Protein 4BJH (pdb70)

Structure (mmCIF, N/CA/C/O backbone):
data_4BJH
#
_entry.id   4BJH
#
_cell.length_a   157.152
_cell.length_b   157.152
_cell.length_c   233.244
_cell.angle_alpha   90.00
_cell.angle_beta   90.00
_cell.angle_gamma   120.00
#
_symmetry.space_group_name_H-M   'H 3 2'
#
loop_
_entity.id
_entity.type
_entity.pdbx_description
1 polymer DIHYDROOROTASE
2 polymer 'ASPARTATE CARBAMOYLTRANSFERASE'
3 non-polymer 'ZINC ION'
4 non-polymer '(4S)-2,6-DIOXOHEXAHYDROPYRIMIDINE-4-CARBOXYLIC ACID'
5 non-polymer 'N-(PHOSPHONACETYL)-L-ASPARTIC ACID'
6 non-polymer 'PHOSPHATE ION'
7 non-polymer 'BARIUM ION'
8 non-polymer 1,2-ETHANEDIOL
9 water water
#
loop_
_atom_site.group_PDB
_atom_site.id
_atom_site.type_symbol
_atom_site.label_atom_id
_atom_site.label_alt_id
_atom_site.label_comp_id
_atom_site.label_asym_id
_atom_site.label_entity_id
_atom_site.label_seq_id
_atom_site.pdbx_PDB_ins_code
_atom_site.Cartn_x
_atom_site.Cartn_y
_atom_site.Cartn_z
_atom_site.occupancy
_atom_site.B_iso_or_equiv
_atom_site.auth_seq_id
_atom_site.auth_comp_id
_atom_site.auth_asym_id
_atom_site.auth_atom_id
_atom_site.pdbx_PDB_model_num
ATOM 1 N N . MET A 1 35 ? -25.254 -26.658 -34.714 1.00 91.89 1 MET A N 1
ATOM 2 C CA . MET A 1 35 ? -23.853 -26.732 -35.243 1.00 90.79 1 MET A CA 1
ATOM 3 C C . MET A 1 35 ? -23.772 -26.288 -36.726 1.00 90.24 1 MET A C 1
ATOM 4 O O . MET A 1 35 ? -23.783 -27.115 -37.652 1.00 89.78 1 MET A O 1
ATOM 9 N N . LEU A 1 36 ? -23.742 -24.970 -36.932 1.00 89.90 2 LEU A N 1
ATOM 10 C CA . LEU A 1 36 ? -23.199 -24.401 -38.162 1.00 88.49 2 LEU A CA 1
ATOM 11 C C . LEU A 1 36 ? -21.828 -23.832 -37.754 1.00 86.77 2 LEU A C 1
ATOM 12 O O . LEU A 1 36 ? -20.826 -24.077 -38.433 1.00 85.85 2 LEU A O 1
ATOM 17 N N . LYS A 1 37 ? -21.789 -23.140 -36.608 1.00 85.32 3 LYS A N 1
ATOM 18 C CA . LYS A 1 37 ? -20.634 -22.311 -36.214 1.00 83.72 3 LYS A CA 1
ATOM 19 C C . LYS A 1 37 ? -20.164 -22.475 -34.752 1.00 81.59 3 LYS A C 1
ATOM 20 O O . LYS A 1 37 ? -20.963 -22.422 -33.810 1.00 82.05 3 LYS A O 1
ATOM 26 N N . LEU A 1 38 ? -18.856 -22.673 -34.583 1.00 78.40 4 LEU A N 1
ATOM 27 C CA . LEU A 1 38 ? -18.221 -22.775 -33.263 1.00 75.78 4 LEU A CA 1
ATOM 28 C C . LEU A 1 38 ? -16.951 -21.921 -33.198 1.00 74.79 4 LEU A C 1
ATOM 29 O O . LEU A 1 38 ? -16.212 -21.827 -34.177 1.00 74.48 4 LEU A O 1
ATOM 34 N N . ILE A 1 39 ? -16.695 -21.308 -32.046 1.00 73.82 5 ILE A N 1
ATOM 35 C CA . ILE A 1 39 ? -15.441 -20.579 -31.840 1.00 72.84 5 ILE A CA 1
ATOM 36 C C . ILE A 1 39 ? -14.710 -21.038 -30.585 1.00 71.04 5 ILE A C 1
ATOM 37 O O . ILE A 1 39 ? -15.274 -21.033 -29.491 1.00 70.62 5 ILE A O 1
ATOM 42 N N . VAL A 1 40 ? -13.445 -21.405 -30.763 1.00 69.39 6 VAL A N 1
ATOM 43 C CA . VAL A 1 40 ? -12.560 -21.728 -29.645 1.00 68.78 6 VAL A CA 1
ATOM 44 C C . VAL A 1 40 ? -11.722 -20.497 -29.303 1.00 70.16 6 VAL A C 1
ATOM 45 O O . VAL A 1 40 ? -10.738 -20.203 -29.996 1.00 70.10 6 VAL A O 1
ATOM 49 N N . LYS A 1 41 ? -12.106 -19.809 -28.224 1.00 71.41 7 LYS A N 1
ATOM 50 C CA . LYS A 1 41 ? -11.585 -18.470 -27.902 1.00 73.20 7 LYS A CA 1
ATOM 51 C C . LYS A 1 41 ? -10.455 -18.450 -26.884 1.00 72.79 7 LYS A C 1
ATOM 52 O O . LYS A 1 41 ? -10.495 -19.176 -25.902 1.00 72.07 7 LYS A O 1
ATOM 58 N N . ASN A 1 42 ? -9.464 -17.590 -27.105 1.00 73.54 8 ASN A N 1
ATOM 59 C CA . ASN A 1 42 ? -8.545 -17.168 -26.025 1.00 74.24 8 ASN A CA 1
ATOM 60 C C . ASN A 1 42 ? -7.522 -18.210 -25.569 1.00 72.44 8 ASN A C 1
ATOM 61 O O . ASN A 1 42 ? -6.818 -18.004 -24.562 1.00 72.05 8 ASN A O 1
ATOM 66 N N . GLY A 1 43 ? -7.465 -19.333 -26.288 1.00 70.61 9 GLY A N 1
ATOM 67 C CA . GLY A 1 43 ? -6.493 -20.375 -26.002 1.00 68.84 9 GLY A CA 1
ATOM 68 C C . GLY A 1 43 ? -5.156 -20.138 -26.677 1.00 68.72 9 GLY A C 1
ATOM 69 O O . GLY A 1 43 ? -5.038 -19.322 -27.610 1.00 69.10 9 GLY A O 1
ATOM 70 N N . TYR A 1 44 ? -4.141 -20.852 -26.203 1.00 67.77 10 TYR A N 1
ATOM 71 C CA . TYR A 1 44 ? -2.833 -20.813 -26.836 1.00 68.11 10 TYR A CA 1
ATOM 72 C C . TYR A 1 44 ? -2.778 -21.933 -27.887 1.00 66.71 10 TYR A C 1
ATOM 73 O O . TYR A 1 44 ? -2.620 -23.116 -27.554 1.00 65.31 10 TYR A O 1
ATOM 82 N N . VAL A 1 45 ? -2.953 -21.531 -29.150 1.00 66.89 11 VAL A N 1
ATOM 83 C CA . VAL A 1 45 ? -2.991 -22.429 -30.286 1.00 65.72 11 VAL A CA 1
ATOM 84 C C . VAL A 1 45 ? -1.584 -22.846 -30.677 1.00 65.09 11 VAL A C 1
ATOM 85 O O . VAL A 1 45 ? -0.678 -22.018 -30.703 1.00 65.71 11 VAL A O 1
ATOM 89 N N . ILE A 1 46 ? -1.413 -24.140 -30.951 1.00 63.34 12 ILE A N 1
ATOM 90 C CA . ILE A 1 46 ? -0.165 -24.671 -31.501 1.00 62.40 12 ILE A CA 1
ATOM 91 C C . ILE A 1 46 ? -0.495 -25.642 -32.628 1.00 61.25 12 ILE A C 1
ATOM 92 O O . ILE A 1 46 ? -1.106 -26.673 -32.394 1.00 60.57 12 ILE A O 1
ATOM 97 N N . ASP A 1 47 ? -0.110 -25.294 -33.852 1.00 61.37 13 ASP A N 1
ATOM 98 C CA . ASP A 1 47 ? -0.293 -26.178 -34.988 1.00 60.35 13 ASP A CA 1
ATOM 99 C C . ASP A 1 47 ? 1.032 -26.402 -35.741 1.00 60.00 13 ASP A C 1
ATOM 100 O O . ASP A 1 47 ? 1.343 -25.709 -36.724 1.00 61.05 13 ASP A O 1
ATOM 105 N N . PRO A 1 48 ? 1.816 -27.389 -35.288 1.00 58.54 14 PRO A N 1
ATOM 106 C CA . PRO A 1 48 ? 3.160 -27.567 -35.811 1.00 58.19 14 PRO A CA 1
ATOM 107 C C . PRO A 1 48 ? 3.190 -27.833 -37.300 1.00 58.49 14 PRO A C 1
ATOM 108 O O . PRO A 1 48 ? 4.151 -27.465 -37.957 1.00 59.37 14 PRO A O 1
ATOM 112 N N . SER A 1 49 ? 2.146 -28.453 -37.837 1.00 58.12 15 SER A N 1
ATOM 113 C CA . SER A 1 49 ? 2.082 -28.714 -39.276 1.00 58.57 15 SER A CA 1
ATOM 114 C C . SER A 1 49 ? 2.215 -27.444 -40.119 1.00 60.66 15 SER A C 1
ATOM 115 O O . SER A 1 49 ? 2.650 -27.508 -41.264 1.00 60.38 15 SER A O 1
ATOM 118 N N . GLN A 1 50 ? 1.826 -26.309 -39.536 1.00 62.95 16 GLN A N 1
ATOM 119 C CA . GLN A 1 50 ? 1.803 -25.008 -40.233 1.00 65.84 16 GLN A CA 1
ATOM 120 C C . GLN A 1 50 ? 2.807 -24.012 -39.650 1.00 67.48 16 GLN A C 1
ATOM 121 O O . GLN A 1 50 ? 2.818 -22.828 -40.034 1.00 69.38 16 GLN A O 1
ATOM 127 N N . ASN A 1 51 ? 3.648 -24.495 -38.730 1.00 67.71 17 ASN A N 1
ATOM 128 C CA . ASN A 1 51 ? 4.555 -23.646 -37.953 1.00 69.25 17 ASN A CA 1
ATOM 129 C C . ASN A 1 51 ? 3.757 -22.489 -37.315 1.00 70.40 17 ASN A C 1
ATOM 130 O O . ASN A 1 51 ? 4.218 -21.352 -37.223 1.00 72.18 17 ASN A O 1
ATOM 135 N N . LEU A 1 52 ? 2.540 -22.815 -36.878 1.00 69.97 18 LEU A N 1
ATOM 136 C CA . LEU A 1 52 ? 1.585 -21.841 -36.353 1.00 70.88 18 LEU A CA 1
ATOM 137 C C . LEU A 1 52 ? 1.437 -21.939 -34.842 1.00 70.70 18 LEU A C 1
ATOM 138 O O . LEU A 1 52 ? 1.004 -22.973 -34.310 1.00 69.49 18 LEU A O 1
ATOM 143 N N . GLU A 1 53 ? 1.798 -20.863 -34.155 1.00 71.70 19 GLU A N 1
ATOM 144 C CA . GLU A 1 53 ? 1.521 -20.749 -32.735 1.00 72.07 19 GLU A CA 1
ATOM 145 C C . GLU A 1 53 ? 1.348 -19.331 -32.275 1.00 74.23 19 GLU A C 1
ATOM 146 O O . GLU A 1 53 ? 1.913 -18.397 -32.865 1.00 75.07 19 GLU A O 1
ATOM 152 N N . GLY A 1 54 ? 0.554 -19.198 -31.213 1.00 74.67 20 GLY A N 1
ATOM 153 C CA . GLY A 1 54 ? 0.247 -17.924 -30.573 1.00 76.74 20 GLY A CA 1
ATOM 154 C C . GLY A 1 54 ? -1.150 -17.987 -29.985 1.00 77.27 20 GLY A C 1
ATOM 155 O O . GLY A 1 54 ? -1.816 -19.024 -30.058 1.00 74.93 20 GLY A O 1
ATOM 156 N N . GLU A 1 55 ? -1.592 -16.876 -29.393 1.00 79.46 21 GLU A N 1
ATOM 157 C CA . GLU A 1 55 ? -2.970 -16.740 -28.916 1.00 80.78 21 GLU A CA 1
ATOM 158 C C . GLU A 1 55 ? -3.881 -16.374 -30.075 1.00 81.39 21 GLU A C 1
ATOM 159 O O . GLU A 1 55 ? -3.926 -15.222 -30.506 1.00 83.39 21 GLU A O 1
ATOM 165 N N . PHE A 1 56 ? -4.589 -17.371 -30.591 1.00 80.32 22 PHE A N 1
ATOM 166 C CA . PHE A 1 56 ? -5.534 -17.166 -31.678 1.00 80.59 22 PHE A CA 1
ATOM 167 C C . PHE A 1 56 ? -6.851 -17.843 -31.322 1.00 79.73 22 PHE A C 1
ATOM 168 O O . PHE A 1 56 ? -6.879 -18.785 -30.515 1.00 78.57 22 PHE A O 1
ATOM 176 N N . ASP A 1 57 ? -7.934 -17.349 -31.918 1.00 80.24 23 ASP A N 1
ATOM 177 C CA . ASP A 1 57 ? -9.226 -18.024 -31.883 1.00 79.39 23 ASP A CA 1
ATOM 178 C C . ASP A 1 57 ? -9.371 -18.921 -33.106 1.00 77.67 23 ASP A C 1
ATOM 179 O O . ASP A 1 57 ? -8.706 -18.709 -34.118 1.00 78.08 23 ASP A O 1
ATOM 184 N N . ILE A 1 58 ? -10.231 -19.928 -33.013 1.00 75.64 24 ILE A N 1
ATOM 185 C CA . ILE A 1 58 ? -10.506 -20.786 -34.159 1.00 74.12 24 ILE A CA 1
ATOM 186 C C . ILE A 1 58 ? -11.996 -20.792 -34.444 1.00 74.30 24 ILE A C 1
ATOM 187 O O . ILE A 1 58 ? -12.802 -21.059 -33.547 1.00 74.21 24 ILE A O 1
ATOM 192 N N . LEU A 1 59 ? -12.359 -20.475 -35.684 1.00 74.81 25 LEU A N 1
ATOM 193 C CA . LEU A 1 59 ? -13.749 -20.586 -36.121 1.00 74.91 25 LEU A CA 1
ATOM 194 C C . LEU A 1 59 ? -13.939 -21.914 -36.832 1.00 73.32 25 LEU A C 1
ATOM 195 O O . LEU A 1 59 ? -13.145 -22.279 -37.703 1.00 72.39 25 LEU A O 1
ATOM 200 N N . VAL A 1 60 ? -14.995 -22.624 -36.454 1.00 72.73 26 VAL A N 1
ATOM 201 C CA . VAL A 1 60 ? -15.333 -23.883 -37.092 1.00 72.12 26 VAL A CA 1
ATOM 202 C C . VAL A 1 60 ? -16.667 -23.749 -37.809 1.00 73.26 26 VAL A C 1
ATOM 203 O O . VAL A 1 60 ? -17.635 -23.281 -37.223 1.00 73.95 26 VAL A O 1
ATOM 207 N N . GLU A 1 61 ? -16.712 -24.158 -39.072 1.00 73.69 27 GLU A N 1
ATOM 208 C CA . GLU A 1 61 ? -17.960 -24.144 -39.827 1.00 75.37 27 GLU A CA 1
ATOM 209 C C . GLU A 1 61 ? -18.223 -25.481 -40.509 1.00 74.22 27 GLU A C 1
ATOM 210 O O . GLU A 1 61 ? -17.430 -25.921 -41.341 1.00 73.69 27 GLU A O 1
ATOM 216 N N . ASN A 1 62 ? -19.350 -26.098 -40.151 1.00 74.47 28 ASN A N 1
ATOM 217 C CA . ASN A 1 62 ? -19.776 -27.416 -40.665 1.00 73.91 28 ASN A CA 1
ATOM 218 C C . ASN A 1 62 ? -18.748 -28.539 -40.442 1.00 72.01 28 ASN A C 1
ATOM 219 O O . ASN A 1 62 ? -18.418 -29.292 -41.358 1.00 70.89 28 ASN A O 1
ATOM 224 N N . GLY A 1 63 ? -18.244 -28.623 -39.215 1.00 71.48 29 GLY A N 1
ATOM 225 C CA . GLY A 1 63 ? -17.268 -29.635 -38.834 1.00 69.97 29 GLY A CA 1
ATOM 226 C C . GLY A 1 63 ? -15.854 -29.375 -39.320 1.00 69.84 29 GLY A C 1
ATOM 227 O O . GLY A 1 63 ? -14.970 -30.204 -39.108 1.00 68.55 29 GLY A O 1
ATOM 228 N N . LYS A 1 64 ? -15.638 -28.227 -39.964 1.00 70.93 30 LYS A N 1
ATOM 229 C CA . LYS A 1 64 ? -14.351 -27.910 -40.591 1.00 71.10 30 LYS A CA 1
ATOM 230 C C . LYS A 1 64 ? -13.715 -26.613 -40.070 1.00 71.70 30 LYS A C 1
ATOM 231 O O . LYS A 1 64 ? -14.416 -25.714 -39.598 1.00 72.92 30 LYS A O 1
ATOM 237 N N . ILE A 1 65 ? -12.385 -26.535 -40.140 1.00 70.91 31 ILE A N 1
ATOM 238 C CA . ILE A 1 65 ? -11.644 -25.327 -39.762 1.00 71.07 31 ILE A CA 1
ATOM 239 C C . ILE A 1 65 ? -11.867 -24.234 -40.822 1.00 72.63 31 ILE A C 1
ATOM 240 O O . ILE A 1 65 ? -11.516 -24.422 -41.996 1.00 72.31 31 ILE A O 1
ATOM 245 N N . LYS A 1 66 ? -12.453 -23.108 -40.395 1.00 73.77 32 LYS A N 1
ATOM 246 C CA . LYS A 1 66 ? -12.806 -21.993 -41.303 1.00 75.32 32 LYS A CA 1
ATOM 247 C C . LYS A 1 66 ? -11.824 -20.808 -41.276 1.00 75.90 32 LYS A C 1
ATOM 248 O O . LYS A 1 66 ? -11.404 -20.328 -42.334 1.00 76.18 32 LYS A O 1
ATOM 254 N N . LYS A 1 67 ? -11.463 -20.347 -40.075 1.00 75.63 33 LYS A N 1
ATOM 255 C CA . LYS A 1 67 ? -10.466 -19.281 -39.911 1.00 76.36 33 LYS A CA 1
ATOM 256 C C . LYS A 1 67 ? -9.735 -19.359 -38.565 1.00 75.47 33 LYS A C 1
ATOM 257 O O . LYS A 1 67 ? -10.304 -19.801 -37.563 1.00 74.33 33 LYS A O 1
ATOM 263 N N . ILE A 1 68 ? -8.473 -18.931 -38.559 1.00 75.64 34 ILE A N 1
ATOM 264 C CA . ILE A 1 68 ? -7.694 -18.826 -37.327 1.00 75.81 34 ILE A CA 1
ATOM 265 C C . ILE A 1 68 ? -7.100 -17.421 -37.205 1.00 78.37 34 ILE A C 1
ATOM 266 O O . ILE A 1 68 ? -6.227 -17.034 -37.987 1.00 79.03 34 ILE A O 1
ATOM 271 N N . ASP A 1 69 ? -7.570 -16.673 -36.208 1.00 80.26 35 ASP A N 1
ATOM 272 C CA . ASP A 1 69 ? -7.291 -15.234 -36.111 1.00 83.33 35 ASP A CA 1
ATOM 273 C C . ASP A 1 69 ? -7.529 -14.681 -34.703 1.00 84.67 35 ASP A C 1
ATOM 274 O O . ASP A 1 69 ? -8.241 -15.289 -33.899 1.00 83.81 35 ASP A O 1
ATOM 279 N N . LYS A 1 70 ? -6.923 -13.524 -34.425 1.00 87.20 36 LYS A N 1
ATOM 280 C CA . LYS A 1 70 ? -7.133 -12.780 -33.179 1.00 89.17 36 LYS A CA 1
ATOM 281 C C . LYS A 1 70 ? -8.589 -12.349 -33.057 1.00 90.66 36 LYS A C 1
ATOM 282 O O . LYS A 1 70 ? -9.197 -11.926 -34.041 1.00 91.39 36 LYS A O 1
ATOM 288 N N . ASN A 1 71 ? -9.140 -12.481 -31.851 1.00 91.74 37 ASN A N 1
ATOM 289 C CA . ASN A 1 71 ? -10.527 -12.073 -31.532 1.00 93.88 37 ASN A CA 1
ATOM 290 C C . ASN A 1 71 ? -11.559 -12.102 -32.674 1.00 94.49 37 ASN A C 1
ATOM 291 O O . ASN A 1 71 ? -12.002 -11.058 -33.176 1.00 96.23 37 ASN A O 1
ATOM 296 N N . ILE A 1 72 ? -11.925 -13.322 -33.062 1.00 93.52 38 ILE A N 1
ATOM 297 C CA . ILE A 1 72 ? -13.007 -13.579 -34.008 1.00 94.20 38 ILE A CA 1
ATOM 298 C C . ILE A 1 72 ? -14.341 -13.523 -33.263 1.00 95.39 38 ILE A C 1
ATOM 299 O O . ILE A 1 72 ? -14.452 -13.997 -32.125 1.00 94.77 38 ILE A O 1
ATOM 304 N N . LEU A 1 73 ? -15.345 -12.920 -33.902 1.00 97.54 39 LEU A N 1
ATOM 305 C CA . LEU A 1 73 ? -16.691 -12.838 -33.331 1.00 98.92 39 LEU A CA 1
ATOM 306 C C . LEU A 1 73 ? -17.708 -13.016 -34.448 1.00 99.59 39 LEU A C 1
ATOM 307 O O . LEU A 1 73 ? -17.616 -12.358 -35.487 1.00 100.36 39 LEU A O 1
ATOM 312 N N . VAL A 1 74 ? -18.645 -13.942 -34.254 1.00 99.50 40 VAL A N 1
ATOM 313 C CA . VAL A 1 74 ? -19.682 -14.201 -35.257 1.00 100.59 40 VAL A CA 1
ATOM 314 C C . VAL A 1 74 ? -21.062 -14.333 -34.606 1.00 101.57 40 VAL A C 1
ATOM 315 O O . VAL A 1 74 ? -21.167 -14.871 -33.490 1.00 100.82 40 VAL A O 1
ATOM 319 N N . PRO A 1 75 ? -22.118 -13.850 -35.312 1.00 103.21 41 PRO A N 1
ATOM 320 C CA . PRO A 1 75 ? -23.511 -13.896 -34.843 1.00 104.04 41 PRO A CA 1
ATOM 321 C C . PRO A 1 75 ? -24.061 -15.326 -34.672 1.00 102.39 41 PRO A C 1
ATOM 322 O O . PRO A 1 75 ? -23.981 -16.157 -35.598 1.00 101.46 41 PRO A O 1
ATOM 326 N N . GLU A 1 76 ? -24.600 -15.582 -33.475 1.00 102.04 42 GLU A N 1
ATOM 327 C CA . GLU A 1 76 ? -25.164 -16.883 -33.046 1.00 100.35 42 GLU A CA 1
ATOM 328 C C . GLU A 1 76 ? -24.185 -18.057 -33.126 1.00 97.44 42 GLU A C 1
ATOM 329 O O . GLU A 1 76 ? -24.484 -19.084 -33.732 1.00 96.31 42 GLU A O 1
ATOM 335 N N . ALA A 1 77 ? -23.026 -17.902 -32.493 1.00 96.06 43 ALA A N 1
ATOM 336 C CA . ALA A 1 77 ? -22.016 -18.956 -32.476 1.00 93.05 43 ALA A CA 1
ATOM 337 C C . ALA A 1 77 ? -21.957 -19.666 -31.135 1.00 91.40 43 ALA A C 1
ATOM 338 O O . ALA A 1 77 ? -22.162 -19.063 -30.077 1.00 91.93 43 ALA A O 1
ATOM 340 N N . GLU A 1 78 ? -21.679 -20.964 -31.192 1.00 88.79 44 GLU A N 1
ATOM 341 C CA . GLU A 1 78 ? -21.298 -21.696 -30.002 1.00 86.73 44 GLU A CA 1
ATOM 342 C C . GLU A 1 78 ? -19.904 -21.228 -29.581 1.00 85.29 44 GLU A C 1
ATOM 343 O O . GLU A 1 78 ? -19.042 -20.956 -30.423 1.00 84.60 44 GLU A O 1
ATOM 349 N N . ILE A 1 79 ? -19.712 -21.081 -28.276 1.00 84.10 45 ILE A N 1
ATOM 350 C CA . ILE A 1 79 ? -18.424 -20.676 -27.731 1.00 82.70 45 ILE A CA 1
ATOM 351 C C . ILE A 1 79 ? -17.980 -21.647 -26.631 1.00 80.74 45 ILE A C 1
ATOM 352 O O . ILE A 1 79 ? -18.728 -21.922 -25.687 1.00 80.43 45 ILE A O 1
ATOM 357 N N . ILE A 1 80 ? -16.725 -22.073 -26.736 1.00 78.53 46 ILE A N 1
ATOM 358 C CA . ILE A 1 80 ? -16.015 -22.711 -25.657 1.00 76.92 46 ILE A CA 1
ATOM 359 C C . ILE A 1 80 ? -14.820 -21.831 -25.388 1.00 77.04 46 ILE A C 1
ATOM 360 O O . ILE A 1 80 ? -14.131 -21.420 -26.289 1.00 76.44 46 ILE A O 1
ATOM 365 N N . ASP A 1 81 ? -14.600 -21.528 -24.128 1.00 77.33 47 ASP A N 1
ATOM 366 C CA . ASP A 1 81 ? -13.544 -20.637 -23.707 1.00 78.21 47 ASP A CA 1
ATOM 367 C C . ASP A 1 81 ? -12.308 -21.393 -23.341 1.00 76.26 47 ASP A C 1
ATOM 368 O O . ASP A 1 81 ? -12.312 -22.145 -22.402 1.00 76.49 47 ASP A O 1
ATOM 373 N N . ALA A 1 82 ? -11.237 -21.169 -24.072 1.00 74.88 48 ALA A N 1
ATOM 374 C CA . ALA A 1 82 ? -10.015 -21.913 -23.872 1.00 72.94 48 ALA A CA 1
ATOM 375 C C . ALA A 1 82 ? -8.980 -21.108 -23.169 1.00 73.16 48 ALA A C 1
ATOM 376 O O . ALA A 1 82 ? -7.814 -21.394 -23.284 1.00 71.98 48 ALA A O 1
ATOM 378 N N . LYS A 1 83 ? -9.413 -20.086 -22.452 1.00 73.62 49 LYS A N 1
ATOM 379 C CA . LYS A 1 83 ? -8.492 -19.156 -21.809 1.00 73.81 49 LYS A CA 1
ATOM 380 C C . LYS A 1 83 ? -7.589 -19.917 -20.857 1.00 72.03 49 LYS A C 1
ATOM 381 O O . LYS A 1 83 ? -8.079 -20.698 -20.047 1.00 71.18 49 LYS A O 1
ATOM 387 N N . GLY A 1 84 ? -6.279 -19.684 -20.956 1.00 71.41 50 GLY A N 1
ATOM 388 C CA . GLY A 1 84 ? -5.292 -20.357 -20.098 1.00 70.20 50 GLY A CA 1
ATOM 389 C C . GLY A 1 84 ? -4.948 -21.795 -20.502 1.00 68.22 50 GLY A C 1
ATOM 390 O O . GLY A 1 84 ? -4.190 -22.486 -19.799 1.00 67.40 50 GLY A O 1
ATOM 391 N N . LEU A 1 85 ? -5.487 -22.243 -21.638 1.00 66.68 51 LEU A N 1
ATOM 392 C CA . LEU A 1 85 ? -5.344 -23.633 -22.068 1.00 64.17 51 LEU A CA 1
ATOM 393 C C . LEU A 1 85 ? -4.610 -23.776 -23.401 1.00 63.42 51 LEU A C 1
ATOM 394 O O . LEU A 1 85 ? -4.463 -22.823 -24.149 1.00 63.78 51 LEU A O 1
ATOM 399 N N . ILE A 1 86 ? -4.147 -24.986 -23.693 1.00 62.06 52 ILE A N 1
ATOM 400 C CA . ILE A 1 86 ? -3.453 -25.233 -24.941 1.00 61.49 52 ILE A CA 1
ATOM 401 C C . ILE A 1 86 ? -4.443 -25.833 -25.939 1.00 61.02 52 ILE A C 1
ATOM 402 O O . ILE A 1 86 ? -5.192 -26.767 -25.613 1.00 60.52 52 ILE A O 1
ATOM 407 N N . VAL A 1 87 ? -4.449 -25.255 -27.138 1.00 61.12 53 VAL A N 1
ATOM 408 C CA . VAL A 1 87 ? -5.330 -25.650 -28.230 1.00 60.35 53 VAL A CA 1
ATOM 409 C C . VAL A 1 87 ? -4.426 -26.141 -29.370 1.00 59.45 53 VAL A C 1
ATOM 410 O O . VAL A 1 87 ? -3.502 -25.416 -29.794 1.00 60.35 53 VAL A O 1
ATOM 414 N N . CYS A 1 88 ? -4.690 -27.374 -29.836 1.00 57.21 54 CYS A N 1
ATOM 415 C CA . CYS A 1 88 ? -3.896 -28.061 -30.870 1.00 55.41 54 CYS A CA 1
ATOM 416 C C . CYS A 1 88 ? -4.767 -29.067 -31.613 1.00 53.78 54 CYS A C 1
ATOM 417 O O . CYS A 1 88 ? -5.895 -29.353 -31.175 1.00 53.77 54 CYS A O 1
ATOM 420 N N . PRO A 1 89 ? -4.260 -29.626 -32.734 1.00 52.57 55 PRO A N 1
ATOM 421 C CA . PRO A 1 89 ? -5.041 -30.665 -33.434 1.00 50.89 55 PRO A CA 1
ATOM 422 C C . PRO A 1 89 ? -5.362 -31.850 -32.527 1.00 48.94 55 PRO A C 1
ATOM 423 O O . PRO A 1 89 ? -4.638 -32.110 -31.556 1.00 47.92 55 PRO A O 1
ATOM 427 N N . GLY A 1 90 ? -6.461 -32.537 -32.814 1.00 47.72 56 GLY A N 1
ATOM 428 C CA . GLY A 1 90 ? -6.788 -33.743 -32.075 1.00 46.30 56 GLY A CA 1
ATOM 429 C C . GLY A 1 90 ? -5.621 -34.711 -32.188 1.00 45.09 56 GLY A C 1
ATOM 430 O O . GLY A 1 90 ? -4.988 -34.813 -33.253 1.00 44.39 56 GLY A O 1
ATOM 431 N N . PHE A 1 91 ? -5.313 -35.388 -31.081 1.00 44.28 57 PHE A N 1
ATOM 432 C CA . PHE A 1 91 ? -4.282 -36.417 -31.074 1.00 43.44 57 PHE A CA 1
ATOM 433 C C . PHE A 1 91 ? -4.736 -37.682 -31.835 1.00 42.67 57 PHE A C 1
ATOM 434 O O . PHE A 1 91 ? -5.912 -38.067 -31.813 1.00 42.29 57 PHE A O 1
ATOM 442 N N . ILE A 1 92 ? -3.767 -38.341 -32.451 1.00 41.64 58 ILE A N 1
ATOM 443 C CA . ILE A 1 92 ? -3.990 -39.539 -33.216 1.00 40.16 58 ILE A CA 1
ATOM 444 C C . ILE A 1 92 ? -3.118 -40.624 -32.572 1.00 39.80 58 ILE A C 1
ATOM 445 O O . ILE A 1 92 ? -1.896 -40.446 -32.437 1.00 40.18 58 ILE A O 1
ATOM 450 N N . ASP A 1 93 ? -3.726 -41.741 -32.158 1.00 38.46 59 ASP A N 1
ATOM 451 C CA . ASP A 1 93 ? -2.940 -42.860 -31.587 1.00 37.16 59 ASP A CA 1
ATOM 452 C C . ASP A 1 93 ? -3.020 -43.996 -32.564 1.00 35.86 59 ASP A C 1
ATOM 453 O O . ASP A 1 93 ? -4.101 -44.559 -32.785 1.00 35.05 59 ASP A O 1
ATOM 458 N N . ILE A 1 94 ? -1.890 -44.313 -33.178 1.00 34.79 60 ILE A N 1
ATOM 459 C CA . ILE A 1 94 ? -1.852 -45.360 -34.210 1.00 34.28 60 ILE A CA 1
ATOM 460 C C . ILE A 1 94 ? -1.612 -46.752 -33.656 1.00 33.82 60 ILE A C 1
ATOM 461 O O . ILE A 1 94 ? -1.266 -47.649 -34.408 1.00 33.14 60 ILE A O 1
ATOM 466 N N . HIS A 1 95 ? -1.814 -46.947 -32.345 1.00 34.03 61 HIS A N 1
ATOM 467 C CA . HIS A 1 95 ? -1.653 -48.287 -31.760 1.00 32.76 61 HIS A CA 1
ATOM 468 C C . HIS A 1 95 ? -2.592 -48.532 -30.577 1.00 33.05 61 HIS A C 1
ATOM 469 O O . HIS A 1 95 ? -2.220 -48.299 -29.435 1.00 33.44 61 HIS A O 1
ATOM 476 N N . VAL A 1 96 ? -3.800 -49.019 -30.837 1.00 33.17 62 VAL A N 1
ATOM 477 C CA . VAL A 1 96 ? -4.786 -49.199 -29.757 1.00 33.01 62 VAL A CA 1
ATOM 478 C C . VAL A 1 96 ? -5.431 -50.577 -29.885 1.00 33.01 62 VAL A C 1
ATOM 479 O O . VAL A 1 96 ? -5.753 -51.010 -31.002 1.00 32.88 62 VAL A O 1
ATOM 483 N N . HIS A 1 97 ? -5.609 -51.258 -28.753 1.00 32.68 63 HIS A N 1
ATOM 484 C CA . HIS A 1 97 ? -6.383 -52.488 -28.707 1.00 32.14 63 HIS A CA 1
ATOM 485 C C . HIS A 1 97 ? -7.788 -52.223 -28.191 1.00 32.73 63 HIS A C 1
ATOM 486 O O . HIS A 1 97 ? -7.962 -51.880 -27.029 1.00 33.69 63 HIS A O 1
ATOM 493 N N . LEU A 1 98 ? -8.790 -52.362 -29.057 1.00 32.17 64 LEU A N 1
ATOM 494 C CA . LEU A 1 98 ? -10.162 -52.136 -28.634 1.00 32.51 64 LEU A CA 1
ATOM 495 C C . LEU A 1 98 ? -10.851 -53.417 -28.157 1.00 32.96 64 LEU A C 1
ATOM 496 O O . LEU A 1 98 ? -11.960 -53.345 -27.607 1.00 33.78 64 LEU A O 1
ATOM 501 N N . ARG A 1 99 ? -10.232 -54.574 -28.411 1.00 31.29 65 ARG A N 1
ATOM 502 C CA . ARG A 1 99 ? -10.748 -55.860 -27.911 1.00 31.62 65 ARG A CA 1
ATOM 503 C C . ARG A 1 99 ? -12.116 -56.210 -28.466 1.00 32.03 65 ARG A C 1
ATOM 504 O O . ARG A 1 99 ? -12.841 -57.030 -27.901 1.00 32.30 65 ARG A O 1
ATOM 512 N N . ASP A 1 100 ? -12.452 -55.612 -29.602 1.00 32.22 66 ASP A N 1
ATOM 513 C CA . ASP A 1 100 ? -13.801 -55.669 -30.097 1.00 31.88 66 ASP A CA 1
ATOM 514 C C . ASP A 1 100 ? -13.693 -55.915 -31.595 1.00 30.86 66 ASP A C 1
ATOM 515 O O . ASP A 1 100 ? -13.246 -55.033 -32.322 1.00 31.49 66 ASP A O 1
ATOM 520 N N . PRO A 1 101 ? -14.146 -57.079 -32.079 1.00 30.54 67 PRO A N 1
ATOM 521 C CA . PRO A 1 101 ? -14.915 -58.140 -31.392 1.00 31.55 67 PRO A CA 1
ATOM 522 C C . PRO A 1 101 ? -14.106 -59.093 -30.493 1.00 32.15 67 PRO A C 1
ATOM 523 O O . PRO A 1 101 ? -12.895 -59.266 -30.659 1.00 31.85 67 PRO A O 1
ATOM 527 N N . GLY A 1 102 ? -14.791 -59.690 -29.531 1.00 34.17 68 GLY A N 1
ATOM 528 C CA . GLY A 1 102 ? -14.384 -61.008 -29.026 1.00 33.38 68 GLY A CA 1
ATOM 529 C C . GLY A 1 102 ? -13.821 -61.039 -27.635 1.00 33.79 68 GLY A C 1
ATOM 530 O O . GLY A 1 102 ? -13.747 -62.128 -27.011 1.00 32.66 68 GLY A O 1
ATOM 531 N N . GLN A 1 103 ? -13.411 -59.860 -27.148 1.00 33.97 69 GLN A N 1
ATOM 532 C CA . GLN A 1 103 ? -12.813 -59.762 -25.812 1.00 35.07 69 GLN A CA 1
ATOM 533 C C . GLN A 1 103 ? -13.367 -58.523 -25.125 1.00 34.63 69 GLN A C 1
ATOM 534 O O . GLN A 1 103 ? -12.653 -57.828 -24.396 1.00 34.87 69 GLN A O 1
ATOM 540 N N . THR A 1 104 ? -14.653 -58.269 -25.339 1.00 34.71 70 THR A N 1
ATOM 541 C CA . THR A 1 104 ? -15.295 -56.990 -24.926 1.00 34.30 70 THR A CA 1
ATOM 542 C C . THR A 1 104 ? -15.443 -56.820 -23.407 1.00 35.38 70 THR A C 1
ATOM 543 O O . THR A 1 104 ? -15.716 -55.712 -22.914 1.00 35.71 70 THR A O 1
ATOM 547 N N . TYR A 1 105 ? -15.225 -57.898 -22.656 1.00 34.91 71 TYR A N 1
ATOM 548 C CA . TYR A 1 105 ? -15.107 -57.769 -21.208 1.00 35.77 71 TYR A CA 1
ATOM 549 C C . TYR A 1 105 ? -13.837 -56.996 -20.813 1.00 35.43 71 TYR A C 1
ATOM 550 O O . TYR A 1 105 ? -13.763 -56.459 -19.710 1.00 35.86 71 TYR A O 1
ATOM 559 N N . LYS A 1 106 ? -12.831 -56.964 -21.695 1.00 34.75 72 LYS A N 1
ATOM 560 C CA . LYS A 1 106 ? -11.588 -56.170 -21.459 1.00 34.37 72 LYS A CA 1
ATOM 561 C C . LYS A 1 106 ? -11.764 -54.664 -21.713 1.00 34.48 72 LYS A C 1
ATOM 562 O O . LYS A 1 106 ? -11.149 -53.814 -21.039 1.00 33.95 72 LYS A O 1
ATOM 568 N N . GLU A 1 107 ? -12.619 -54.366 -22.692 1.00 34.80 73 GLU A N 1
ATOM 569 C CA . GLU A 1 107 ? -12.738 -53.069 -23.372 1.00 35.28 73 GLU A CA 1
ATOM 570 C C . GLU A 1 107 ? -13.617 -53.369 -24.573 1.00 35.81 73 GLU A C 1
ATOM 571 O O . GLU A 1 107 ? -13.696 -54.529 -24.991 1.00 35.28 73 GLU A O 1
ATOM 577 N N . ASP A 1 108 ? -14.269 -52.351 -25.126 1.00 36.46 74 ASP A N 1
ATOM 578 C CA . ASP A 1 108 ? -14.935 -52.486 -26.436 1.00 36.96 74 ASP A CA 1
ATOM 579 C C . ASP A 1 108 ? -14.787 -51.170 -27.205 1.00 37.24 74 ASP A C 1
ATOM 580 O O . ASP A 1 108 ? -14.114 -50.240 -26.727 1.00 37.76 74 ASP A O 1
ATOM 585 N N . ILE A 1 109 ? -15.385 -51.082 -28.391 1.00 37.86 75 ILE A N 1
ATOM 586 C CA . ILE A 1 109 ? -15.248 -49.875 -29.200 1.00 37.67 75 ILE A CA 1
ATOM 587 C C . ILE A 1 109 ? -15.773 -48.664 -28.421 1.00 38.81 75 ILE A C 1
ATOM 588 O O . ILE A 1 109 ? -15.152 -47.601 -28.448 1.00 38.64 75 ILE A O 1
ATOM 593 N N . GLU A 1 110 ? -16.869 -48.831 -27.681 1.00 39.59 76 GLU A N 1
ATOM 594 C CA . GLU A 1 110 ? -17.396 -47.703 -26.915 1.00 40.81 76 GLU A CA 1
ATOM 595 C C . GLU A 1 110 ? -16.467 -47.265 -25.770 1.00 40.20 76 GLU A C 1
ATOM 596 O O . GLU A 1 110 ? -16.126 -46.066 -25.649 1.00 39.92 76 GLU A O 1
ATOM 602 N N . SER A 1 111 ? -16.064 -48.227 -24.940 1.00 39.01 77 SER A N 1
ATOM 603 C CA . SER A 1 111 ? -15.250 -47.893 -23.783 1.00 38.80 77 SER A CA 1
ATOM 604 C C . SER A 1 111 ? -13.888 -47.369 -24.221 1.00 38.20 77 SER A C 1
ATOM 605 O O . SER A 1 111 ? -13.434 -46.371 -23.687 1.00 38.48 77 SER A O 1
ATOM 608 N N . GLY A 1 112 ? -13.277 -47.999 -25.234 1.00 37.51 78 GLY A N 1
ATOM 609 C CA . GLY A 1 112 ? -12.005 -47.519 -25.787 1.00 37.07 78 GLY A CA 1
ATOM 610 C C . GLY A 1 112 ? -12.087 -46.121 -26.408 1.00 37.85 78 GLY A C 1
ATOM 611 O O . GLY A 1 112 ? -11.177 -45.304 -26.233 1.00 38.10 78 GLY A O 1
ATOM 612 N N . SER A 1 113 ? -13.174 -45.839 -27.128 1.00 38.52 79 SER A N 1
ATOM 613 C CA . SER A 1 113 ? -13.426 -44.494 -27.703 1.00 39.38 79 SER A CA 1
ATOM 614 C C . SER A 1 113 ? -13.600 -43.407 -26.649 1.00 40.93 79 SER A C 1
ATOM 615 O O . SER A 1 113 ? -13.229 -42.258 -26.875 1.00 41.79 79 SER A O 1
ATOM 618 N N . ARG A 1 114 ? -14.174 -43.765 -25.504 1.00 41.92 80 ARG A N 1
ATOM 619 C CA . ARG A 1 114 ? -14.335 -42.811 -24.408 1.00 43.61 80 ARG A CA 1
ATOM 620 C C . ARG A 1 114 ? -12.992 -42.507 -23.763 1.00 43.58 80 ARG A C 1
ATOM 621 O O . ARG A 1 114 ? -12.676 -41.359 -23.473 1.00 43.81 80 ARG A O 1
ATOM 629 N N . CYS A 1 115 ? -12.212 -43.558 -23.539 1.00 43.28 81 CYS A N 1
ATOM 630 C CA . CYS A 1 115 ? -10.823 -43.427 -23.149 1.00 43.26 81 CYS A CA 1
ATOM 631 C C . CYS A 1 115 ? -10.053 -42.559 -24.108 1.00 42.58 81 CYS A C 1
ATOM 632 O O . CYS A 1 115 ? -9.274 -41.709 -23.696 1.00 42.98 81 CYS A O 1
ATOM 635 N N . ALA A 1 116 ? -10.244 -42.802 -25.400 1.00 41.67 82 ALA A N 1
ATOM 636 C CA . ALA A 1 116 ? -9.479 -42.087 -26.410 1.00 41.15 82 ALA A CA 1
ATOM 637 C C . ALA A 1 116 ? -9.754 -40.601 -26.240 1.00 41.60 82 ALA A C 1
ATOM 638 O O . ALA A 1 116 ? -8.839 -39.814 -26.007 1.00 41.47 82 ALA A O 1
ATOM 640 N N . VAL A 1 117 ? -11.021 -40.233 -26.342 1.00 41.86 83 VAL A N 1
ATOM 641 C CA . VAL A 1 117 ? -11.398 -38.813 -26.321 1.00 43.94 83 VAL A CA 1
ATOM 642 C C . VAL A 1 117 ? -11.081 -38.134 -24.979 1.00 44.62 83 VAL A C 1
ATOM 643 O O . VAL A 1 117 ? -10.636 -36.999 -24.969 1.00 45.06 83 VAL A O 1
ATOM 647 N N . ALA A 1 118 ? -11.247 -38.866 -23.870 1.00 44.62 84 ALA A N 1
ATOM 648 C CA . ALA A 1 118 ? -10.851 -38.388 -22.531 1.00 44.96 84 ALA A CA 1
ATOM 649 C C . ALA A 1 118 ? -9.354 -38.169 -22.426 1.00 45.02 84 ALA A C 1
ATOM 650 O O . ALA A 1 118 ? -8.889 -37.419 -21.556 1.00 46.20 84 ALA A O 1
ATOM 652 N N . GLY A 1 119 ? -8.602 -38.837 -23.299 1.00 43.85 85 GLY A N 1
ATOM 653 C CA . GLY A 1 119 ? -7.166 -38.676 -23.345 1.00 43.11 85 GLY A CA 1
ATOM 654 C C . GLY A 1 119 ? -6.696 -37.657 -24.376 1.00 43.05 85 GLY A C 1
ATOM 655 O O . GLY A 1 119 ? -5.480 -37.461 -24.519 1.00 42.65 85 GLY A O 1
ATOM 656 N N . GLY A 1 120 ? -7.642 -37.011 -25.080 1.00 43.45 86 GLY A N 1
ATOM 657 C CA . GLY A 1 120 ? -7.332 -36.071 -26.186 1.00 43.60 86 GLY A CA 1
ATOM 658 C C . GLY A 1 120 ? -7.270 -36.620 -27.618 1.00 43.51 86 GLY A C 1
ATOM 659 O O . GLY A 1 120 ? -6.939 -35.882 -28.559 1.00 43.24 86 GLY A O 1
ATOM 660 N N . PHE A 1 121 ? -7.599 -37.903 -27.799 1.00 42.55 87 PHE A N 1
ATOM 661 C CA . PHE A 1 121 ? -7.513 -38.542 -29.131 1.00 42.43 87 PHE A CA 1
ATOM 662 C C . PHE A 1 121 ? -8.820 -38.441 -29.885 1.00 42.76 87 PHE A C 1
ATOM 663 O O . PHE A 1 121 ? -9.845 -38.879 -29.378 1.00 43.41 87 PHE A O 1
ATOM 671 N N . THR A 1 122 ? -8.781 -37.840 -31.073 1.00 42.46 88 THR A N 1
ATOM 672 C CA . THR A 1 122 ? -9.933 -37.828 -31.990 1.00 42.62 88 THR A CA 1
ATOM 673 C C . THR A 1 122 ? -9.854 -38.928 -33.072 1.00 41.33 88 THR A C 1
ATOM 674 O O . THR A 1 122 ? -10.844 -39.176 -33.769 1.00 41.42 88 THR A O 1
ATOM 678 N N . THR A 1 123 ? -8.685 -39.571 -33.187 1.00 39.67 89 THR A N 1
ATOM 679 C CA . THR A 1 123 ? -8.444 -40.667 -34.108 1.00 38.48 89 THR A CA 1
ATOM 680 C C . THR A 1 123 ? -7.566 -41.736 -33.446 1.00 37.62 89 THR A C 1
ATOM 681 O O . THR A 1 123 ? -6.525 -41.443 -32.814 1.00 37.32 89 THR A O 1
ATOM 685 N N . ILE A 1 124 ? -8.004 -42.980 -33.576 1.00 36.25 90 ILE A N 1
ATOM 686 C CA . ILE A 1 124 ? -7.216 -44.117 -33.107 1.00 35.15 90 ILE A CA 1
ATOM 687 C C . ILE A 1 124 ? -7.177 -45.179 -34.210 1.00 34.64 90 ILE A C 1
ATOM 688 O O . ILE A 1 124 ? -8.099 -45.312 -35.035 1.00 35.24 90 ILE A O 1
ATOM 693 N N . VAL A 1 125 ? -6.076 -45.900 -34.266 1.00 33.71 91 VAL A N 1
ATOM 694 C CA . VAL A 1 125 ? -5.970 -47.007 -35.157 1.00 31.95 91 VAL A CA 1
ATOM 695 C C . VAL A 1 125 ? -6.091 -48.267 -34.292 1.00 31.24 91 VAL A C 1
ATOM 696 O O . VAL A 1 125 ? -5.301 -48.472 -33.344 1.00 30.62 91 VAL A O 1
ATOM 700 N N . CYS A 1 126 ? -7.075 -49.113 -34.594 1.00 30.92 92 CYS A N 1
ATOM 701 C CA . CYS A 1 126 ? -7.231 -50.345 -33.804 1.00 30.67 92 CYS A CA 1
ATOM 702 C C . CYS A 1 126 ? -6.466 -51.529 -34.421 1.00 30.59 92 CYS A C 1
ATOM 703 O O . CYS A 1 126 ? -6.345 -51.649 -35.654 1.00 30.93 92 CYS A O 1
ATOM 706 N N . MET A 1 127 ? -5.916 -52.360 -33.541 1.00 30.02 93 MET A N 1
ATOM 707 C CA . MET A 1 127 ? -5.089 -53.489 -33.920 1.00 29.83 93 MET A CA 1
ATOM 708 C C . MET A 1 127 ? -5.999 -54.647 -34.267 1.00 29.56 93 MET A C 1
ATOM 709 O O . MET A 1 127 ? -7.171 -54.640 -33.871 1.00 29.40 93 MET A O 1
ATOM 714 N N . PRO A 1 128 ? -5.476 -55.640 -35.017 1.00 29.28 94 P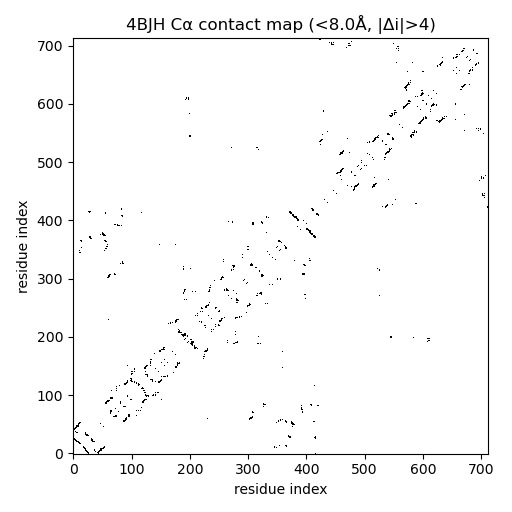RO A N 1
ATOM 715 C CA . PRO A 1 128 ? -6.327 -56.646 -35.617 1.00 28.35 94 PRO A CA 1
ATOM 716 C C . PRO A 1 128 ? -6.353 -57.958 -34.878 1.00 29.08 94 PRO A C 1
ATOM 717 O O . PRO A 1 128 ? -6.941 -58.924 -35.403 1.00 29.66 94 PRO A O 1
ATOM 721 N N . ASN A 1 129 ? -5.716 -58.013 -33.698 1.00 28.80 95 ASN A N 1
ATOM 722 C CA . ASN A 1 129 ? -5.734 -59.215 -32.853 1.00 28.64 95 ASN A CA 1
ATOM 723 C C . ASN A 1 129 ? -7.034 -59.393 -32.041 1.00 29.79 95 ASN A C 1
ATOM 724 O O . ASN A 1 129 ? -7.034 -59.794 -30.863 1.00 29.43 95 ASN A O 1
ATOM 729 N N . THR A 1 130 ? -8.146 -59.104 -32.699 1.00 29.88 96 THR A N 1
ATOM 730 C CA . THR A 1 130 ? -9.431 -59.334 -32.120 1.00 30.04 96 THR A CA 1
ATOM 731 C C . THR A 1 130 ? -9.839 -60.776 -32.349 1.00 30.93 96 THR A C 1
ATOM 732 O O . THR A 1 130 ? -9.064 -61.611 -32.854 1.00 30.33 96 THR A O 1
ATOM 736 N N . ASN A 1 131 ? -11.054 -61.110 -31.938 1.00 31.69 97 ASN A N 1
ATOM 737 C CA . ASN A 1 131 ? -11.538 -62.459 -32.169 1.00 32.47 97 ASN A CA 1
ATOM 738 C C . ASN A 1 131 ? -12.981 -62.428 -32.625 1.00 32.25 97 ASN A C 1
ATOM 739 O O . ASN A 1 131 ? -13.867 -62.190 -31.820 1.00 33.84 97 ASN A O 1
ATOM 744 N N . PRO A 1 132 ? -13.227 -62.672 -33.905 1.00 31.07 98 PRO A N 1
ATOM 745 C CA . PRO A 1 132 ? -12.245 -63.047 -34.906 1.00 30.70 98 PRO A CA 1
ATOM 746 C C . PRO A 1 132 ? -11.285 -61.894 -35.275 1.00 29.41 98 PRO A C 1
ATOM 747 O O . PRO A 1 132 ? -11.599 -60.724 -35.096 1.00 28.14 98 PRO A O 1
ATOM 751 N N . PRO A 1 133 ? -10.082 -62.251 -35.751 1.00 28.86 99 PRO A N 1
ATOM 752 C CA . PRO A 1 133 ? -9.097 -61.232 -36.105 1.00 27.69 99 PRO A CA 1
ATOM 753 C C . PRO A 1 133 ? -9.583 -60.447 -37.311 1.00 27.67 99 PRO A C 1
ATOM 754 O O . PRO A 1 133 ? -10.462 -60.931 -38.049 1.00 27.62 99 PRO A O 1
ATOM 758 N N . ILE A 1 134 ? -9.037 -59.244 -37.516 1.00 27.20 100 ILE A N 1
ATOM 759 C CA . ILE A 1 134 ? -9.411 -58.427 -38.708 1.00 27.01 100 ILE A CA 1
ATOM 760 C C . ILE A 1 134 ? -8.675 -58.930 -39.983 1.00 27.76 100 ILE A C 1
ATOM 761 O O . ILE A 1 134 ? -7.705 -58.321 -40.451 1.00 27.27 100 ILE A O 1
ATOM 766 N N . ASP A 1 135 ? -9.105 -60.071 -40.524 1.00 28.04 101 ASP A N 1
ATOM 767 C CA . ASP A 1 135 ? -8.485 -60.592 -41.735 1.00 28.14 101 ASP A CA 1
ATOM 768 C C . ASP A 1 135 ? -9.531 -60.789 -42.794 1.00 29.21 101 ASP A C 1
ATOM 769 O O . ASP A 1 135 ? -9.269 -61.467 -43.805 1.00 28.89 101 ASP A O 1
ATOM 774 N N . ASN A 1 136 ? -10.704 -60.185 -42.579 1.00 29.61 102 ASN A N 1
ATOM 775 C CA . ASN A 1 136 ? -11.719 -60.133 -43.644 1.00 30.44 102 ASN A CA 1
ATOM 776 C C . ASN A 1 136 ? -12.584 -58.885 -43.550 1.00 30.45 102 ASN A C 1
ATOM 777 O O . ASN A 1 136 ? -12.543 -58.191 -42.539 1.00 30.26 102 ASN A O 1
ATOM 782 N N . THR A 1 137 ? -13.332 -58.581 -44.612 1.00 31.18 103 THR A N 1
ATOM 783 C CA . THR A 1 137 ? -14.013 -57.301 -44.706 1.00 31.84 103 THR A CA 1
ATOM 784 C C . THR A 1 137 ? -15.239 -57.217 -43.789 1.00 32.83 103 THR A C 1
ATOM 785 O O . THR A 1 137 ? -15.736 -56.129 -43.535 1.00 33.66 103 THR A O 1
ATOM 789 N N . THR A 1 138 ? -15.720 -58.358 -43.300 1.00 31.92 104 THR A N 1
ATOM 790 C CA . THR A 1 138 ? -16.852 -58.382 -42.385 1.00 32.23 104 THR A CA 1
ATOM 791 C C . THR A 1 138 ? -16.447 -57.799 -41.054 1.00 31.63 104 THR A C 1
ATOM 792 O O . THR A 1 138 ? -17.175 -56.982 -40.464 1.00 32.61 104 THR A O 1
ATOM 796 N N . VAL A 1 139 ? -15.273 -58.199 -40.583 1.00 30.45 105 VAL A N 1
ATOM 797 C CA . VAL A 1 139 ? -14.775 -57.676 -39.316 1.00 29.82 105 VAL A CA 1
ATOM 798 C C . VAL A 1 139 ? -14.448 -56.201 -39.451 1.00 29.94 105 VAL A C 1
ATOM 799 O O . VAL A 1 139 ? -14.764 -55.421 -38.535 1.00 31.20 105 VAL A O 1
ATOM 803 N N . VAL A 1 140 ? -13.835 -55.798 -40.567 1.00 29.37 106 VAL A N 1
ATOM 804 C CA . VAL A 1 140 ? -13.554 -54.359 -40.810 1.00 28.30 106 VAL A CA 1
ATOM 805 C C . VAL A 1 140 ? -14.850 -53.550 -40.746 1.00 30.67 106 VAL A C 1
ATOM 806 O O . VAL A 1 140 ? -14.926 -52.511 -40.067 1.00 31.27 106 VAL A O 1
ATOM 810 N N . ASN A 1 141 ? -15.876 -54.022 -41.464 1.00 30.99 107 ASN A N 1
ATOM 811 C CA . ASN A 1 141 ? -17.118 -53.293 -41.556 1.00 32.63 107 ASN A CA 1
ATOM 812 C C . ASN A 1 141 ? -17.854 -53.212 -40.235 1.00 32.89 107 ASN A C 1
ATOM 813 O O . ASN A 1 141 ? -18.396 -52.176 -39.905 1.00 33.12 107 ASN A O 1
ATOM 818 N N . TYR A 1 142 ? -17.841 -54.307 -39.482 1.00 32.49 108 TYR A N 1
ATOM 819 C CA . TYR A 1 142 ? -18.412 -54.341 -38.154 1.00 32.40 108 TYR A CA 1
ATOM 820 C C . TYR A 1 142 ? -17.797 -53.220 -37.302 1.00 33.59 108 TYR A C 1
ATOM 821 O O . TYR A 1 142 ? -18.522 -52.408 -36.688 1.00 34.64 108 TYR A O 1
ATOM 830 N N . ILE A 1 143 ? -16.470 -53.168 -37.266 1.00 32.51 109 ILE A N 1
ATOM 831 C CA . ILE A 1 143 ? -15.776 -52.127 -36.518 1.00 32.24 109 ILE A CA 1
ATOM 832 C C . ILE A 1 143 ? -16.120 -50.716 -37.010 1.00 34.23 109 ILE A C 1
ATOM 833 O O . ILE A 1 143 ? -16.438 -49.836 -36.190 1.00 34.95 109 ILE A O 1
ATOM 838 N N . LEU A 1 144 ? -16.064 -50.489 -38.330 1.00 35.27 110 LEU A N 1
ATOM 839 C CA . LEU A 1 144 ? -16.385 -49.164 -38.891 1.00 36.44 110 LEU A CA 1
ATOM 840 C C . LEU A 1 144 ? -17.802 -48.725 -38.513 1.00 38.17 110 LEU A C 1
ATOM 841 O O . LEU A 1 144 ? -18.018 -47.598 -38.040 1.00 38.87 110 LEU A O 1
ATOM 846 N N . GLN A 1 145 ? -18.761 -49.629 -38.684 1.00 39.10 111 GLN A N 1
ATOM 847 C CA . GLN A 1 145 ? -20.149 -49.319 -38.393 1.00 40.78 111 GLN A CA 1
ATOM 848 C C . GLN A 1 145 ? -20.376 -49.094 -36.899 1.00 40.67 111 GLN A C 1
ATOM 849 O O . GLN A 1 145 ? -21.061 -48.163 -36.523 1.00 39.98 111 GLN A O 1
ATOM 855 N N . LYS A 1 146 ? -19.742 -49.904 -36.060 1.00 40.20 112 LYS A N 1
ATOM 856 C CA . LYS A 1 146 ? -19.929 -49.776 -34.619 1.00 40.74 112 LYS A CA 1
ATOM 857 C C . LYS A 1 146 ? -19.308 -48.453 -34.136 1.00 41.05 112 LYS A C 1
ATOM 858 O O . LYS A 1 146 ? -19.870 -47.762 -33.304 1.00 41.26 112 LYS A O 1
ATOM 864 N N . SER A 1 147 ? -18.159 -48.111 -34.693 1.00 40.88 113 SER A N 1
ATOM 865 C CA . SER A 1 147 ? -17.492 -46.872 -34.367 1.00 42.28 113 SER A CA 1
ATOM 866 C C . SER A 1 147 ? -18.272 -45.638 -34.781 1.00 43.83 113 SER A C 1
ATOM 867 O O . SER A 1 147 ? -18.268 -44.615 -34.045 1.00 43.87 113 SER A O 1
ATOM 870 N N . LYS A 1 148 ? -18.895 -45.707 -35.956 1.00 44.84 114 LYS A N 1
ATOM 871 C CA . LYS A 1 148 ? -19.837 -44.662 -36.393 1.00 47.61 114 LYS A CA 1
ATOM 872 C C . LYS A 1 148 ? -21.009 -44.522 -35.401 1.00 47.91 114 LYS A C 1
ATOM 873 O O . LYS A 1 148 ? -21.306 -43.410 -34.967 1.00 48.55 114 LYS A O 1
ATOM 879 N N . SER A 1 149 ? -21.653 -45.636 -35.030 1.00 47.48 115 SER A N 1
ATOM 880 C CA . SER A 1 149 ? -22.704 -45.608 -34.000 1.00 48.78 115 SER A CA 1
ATOM 881 C C . SER A 1 149 ? -22.246 -44.986 -32.697 1.00 48.58 115 SER A C 1
ATOM 882 O O . SER A 1 149 ? -22.967 -44.178 -32.120 1.00 50.18 115 SER A O 1
ATOM 885 N N . VAL A 1 150 ? -21.061 -45.364 -32.225 1.00 47.12 116 VAL A N 1
ATOM 886 C CA . VAL A 1 150 ? -20.536 -44.802 -30.982 1.00 46.50 116 VAL A CA 1
ATOM 887 C C . VAL A 1 150 ? -20.306 -43.292 -31.123 1.00 47.71 116 VAL A C 1
ATOM 888 O O . VAL A 1 150 ? -20.706 -42.537 -30.245 1.00 48.49 116 VAL A O 1
ATOM 892 N N . GLY A 1 151 ? -19.667 -42.874 -32.220 1.00 47.60 117 GLY A N 1
ATOM 893 C CA . GLY A 1 151 ? -19.578 -41.467 -32.613 1.00 49.31 117 GLY A CA 1
ATOM 894 C C . GLY A 1 151 ? -18.725 -40.558 -31.743 1.00 50.39 117 GLY A C 1
ATOM 895 O O . GLY A 1 151 ? -19.103 -39.402 -31.499 1.00 52.41 117 GLY A O 1
ATOM 896 N N . LEU A 1 152 ? -17.575 -41.029 -31.275 1.00 49.39 118 LEU A N 1
ATOM 897 C CA . LEU A 1 152 ? -16.714 -40.165 -30.458 1.00 49.29 118 LEU A CA 1
ATOM 898 C C . LEU A 1 152 ? -15.376 -39.864 -31.094 1.00 49.40 118 LEU A C 1
ATOM 899 O O . LEU A 1 152 ? -14.968 -38.716 -31.157 1.00 51.37 118 LEU A O 1
ATOM 904 N N . CYS A 1 153 ? -14.649 -40.887 -31.502 1.00 48.37 119 CYS A N 1
ATOM 905 C CA . CYS A 1 153 ? -13.452 -40.658 -32.300 1.00 48.04 119 CYS A CA 1
ATOM 906 C C . CYS A 1 153 ? -13.489 -41.495 -33.571 1.00 45.79 119 CYS A C 1
ATOM 907 O O . CYS A 1 153 ? -14.311 -42.404 -33.727 1.00 44.41 119 CYS A O 1
ATOM 910 N N . ARG A 1 154 ? -12.622 -41.139 -34.495 1.00 44.31 120 ARG A N 1
ATOM 911 C CA . ARG A 1 154 ? -12.498 -41.870 -35.727 1.00 42.77 120 ARG A CA 1
ATOM 912 C C . ARG A 1 154 ? -11.670 -43.097 -35.388 1.00 40.57 120 ARG A C 1
ATOM 913 O O . ARG A 1 154 ? -10.578 -42.968 -34.839 1.00 40.19 120 ARG A O 1
ATOM 921 N N . VAL A 1 155 ? -12.221 -44.273 -35.659 1.00 39.05 121 VAL A N 1
ATOM 922 C CA . VAL A 1 155 ? -11.517 -45.515 -35.487 1.00 38.13 121 VAL A CA 1
ATOM 923 C C . VAL A 1 155 ? -11.129 -46.052 -36.855 1.00 38.13 121 VAL A C 1
ATOM 924 O O . VAL A 1 155 ? -11.996 -46.327 -37.701 1.00 38.60 121 VAL A O 1
ATOM 928 N N . LEU A 1 156 ? -9.823 -46.206 -37.067 1.00 37.57 122 LEU A N 1
ATOM 929 C CA . LEU A 1 156 ? -9.285 -46.687 -38.335 1.00 36.44 122 LEU A CA 1
ATOM 930 C C . LEU A 1 156 ? -8.740 -48.088 -38.110 1.00 35.74 122 LEU A C 1
ATOM 931 O O . LEU A 1 156 ? -7.828 -48.299 -37.302 1.00 36.01 122 LEU A O 1
ATOM 936 N N . PRO A 1 157 ? -9.316 -49.058 -38.805 1.00 34.93 123 PRO A N 1
ATOM 937 C CA . PRO A 1 157 ? -8.872 -50.425 -38.611 1.00 33.97 123 PRO A CA 1
ATOM 938 C C . PRO A 1 157 ? -7.590 -50.708 -39.365 1.00 32.80 123 PRO A C 1
ATOM 939 O O . PRO A 1 157 ? -7.270 -50.034 -40.347 1.00 31.97 123 PRO A O 1
ATOM 943 N N . THR A 1 158 ? -6.873 -51.717 -38.882 1.00 31.67 124 THR A N 1
ATOM 944 C CA . THR A 1 158 ? -5.790 -52.324 -39.611 1.00 29.73 124 THR A CA 1
ATOM 945 C C . THR A 1 158 ? -6.232 -53.714 -39.906 1.00 29.63 124 THR A C 1
ATOM 946 O O . THR A 1 158 ? -7.183 -54.201 -39.287 1.00 29.61 124 THR A O 1
ATOM 950 N N . GLY A 1 159 ? -5.533 -54.367 -40.844 1.00 29.24 125 GLY A N 1
ATOM 951 C CA . GLY A 1 159 ? -5.754 -55.762 -41.130 1.00 29.03 125 GLY A CA 1
ATOM 952 C C . GLY A 1 159 ? -4.557 -56.547 -40.594 1.00 29.36 125 GLY A C 1
ATOM 953 O O . GLY A 1 159 ? -3.542 -55.959 -40.208 1.00 29.29 125 GLY A O 1
ATOM 954 N N . THR A 1 160 ? -4.672 -57.874 -40.587 1.00 29.20 126 THR A N 1
ATOM 955 C CA . THR A 1 160 ? -3.564 -58.732 -40.223 1.00 28.79 126 THR A CA 1
ATOM 956 C C . THR A 1 160 ? -2.610 -58.796 -41.401 1.00 29.31 126 THR A C 1
ATOM 957 O O . THR A 1 160 ? -2.973 -58.484 -42.549 1.00 29.36 126 THR A O 1
ATOM 961 N N . ILE A 1 161 ? -1.374 -59.174 -41.124 1.00 29.38 127 ILE A N 1
ATOM 962 C CA . ILE A 1 161 ? -0.462 -59.489 -42.206 1.00 29.00 127 ILE A CA 1
ATOM 963 C C . ILE A 1 161 ? -0.812 -60.869 -42.769 1.00 29.60 127 ILE A C 1
ATOM 964 O O . ILE A 1 161 ? -0.791 -61.070 -43.978 1.00 30.14 127 ILE A O 1
ATOM 969 N N . THR A 1 162 ? -1.101 -61.825 -41.884 1.00 29.12 128 THR A N 1
ATOM 970 C CA . THR A 1 162 ? -1.392 -63.181 -42.312 1.00 29.47 128 THR A CA 1
ATOM 971 C C . THR A 1 162 ? -2.831 -63.627 -42.012 1.00 29.65 128 THR A C 1
ATOM 972 O O . THR A 1 162 ? -3.493 -63.094 -41.103 1.00 30.24 128 THR A O 1
ATOM 976 N N . LYS A 1 163 ? -3.320 -64.580 -42.787 1.00 30.24 129 LYS A N 1
ATOM 977 C CA . LYS A 1 163 ? -4.622 -65.197 -42.517 1.00 31.75 129 LYS A CA 1
ATOM 978 C C . LYS A 1 163 ? -4.659 -65.784 -41.116 1.00 31.61 129 LYS A C 1
ATOM 979 O O . LYS A 1 163 ? -3.751 -66.534 -40.713 1.00 29.77 129 LYS A O 1
ATOM 985 N N . GLY A 1 164 ? -5.736 -65.464 -40.396 1.00 32.36 130 GLY A N 1
ATOM 986 C CA . GLY A 1 164 ? -5.917 -65.865 -38.997 1.00 32.63 130 GLY A CA 1
ATOM 987 C C . GLY A 1 164 ? -4.847 -65.341 -38.058 1.00 33.46 130 GLY A C 1
ATOM 988 O O . GLY A 1 164 ? -4.766 -65.800 -36.901 1.00 33.99 130 GLY A O 1
ATOM 989 N N . ARG A 1 165 ? -4.008 -64.409 -38.534 1.00 33.20 131 ARG A N 1
ATOM 990 C CA . ARG A 1 165 ? -2.732 -64.077 -37.844 1.00 34.09 131 ARG A CA 1
ATOM 991 C C . ARG A 1 165 ? -1.878 -65.303 -37.474 1.00 34.63 131 ARG A C 1
ATOM 992 O O . ARG A 1 165 ? -1.127 -65.242 -36.525 1.00 35.10 131 ARG A O 1
ATOM 1000 N N . LYS A 1 166 ? -1.987 -66.400 -38.214 1.00 36.20 132 LYS A N 1
ATOM 1001 C CA . LYS A 1 166 ? -1.224 -67.609 -37.913 1.00 37.08 132 LYS A CA 1
ATOM 1002 C C . LYS A 1 166 ? 0.185 -67.575 -38.456 1.00 37.96 132 LYS A C 1
ATOM 1003 O O . LYS A 1 166 ? 0.940 -68.517 -38.220 1.00 38.77 132 LYS A O 1
ATOM 1009 N N . GLY A 1 167 ? 0.519 -66.542 -39.240 1.00 37.76 133 GLY A N 1
ATOM 1010 C CA . GLY A 1 167 ? 1.879 -66.337 -39.709 1.00 37.57 133 GLY A CA 1
ATOM 1011 C C . GLY A 1 167 ? 2.287 -67.063 -40.971 1.00 38.93 133 GLY A C 1
ATOM 1012 O O . GLY A 1 167 ? 3.451 -66.972 -41.368 1.00 39.46 133 GLY A O 1
ATOM 1013 N N . LYS A 1 168 ? 1.350 -67.750 -41.633 1.00 39.27 134 LYS A N 1
ATOM 1014 C CA . LYS A 1 168 ? 1.700 -68.633 -42.742 1.00 40.52 134 LYS A CA 1
ATOM 1015 C C . LYS A 1 168 ? 1.401 -68.098 -44.122 1.00 40.07 134 LYS A C 1
ATOM 1016 O O . LYS A 1 168 ? 2.206 -68.289 -45.028 1.00 41.17 134 LYS A O 1
ATOM 1022 N N . GLU A 1 169 ? 0.232 -67.496 -44.298 1.00 38.22 135 GLU A N 1
ATOM 1023 C CA . GLU A 1 169 ? -0.211 -67.034 -45.596 1.00 37.68 135 GLU A CA 1
ATOM 1024 C C . GLU A 1 169 ? -0.589 -65.552 -45.499 1.00 35.72 135 GLU A C 1
ATOM 1025 O O . GLU A 1 169 ? -1.334 -65.162 -44.573 1.00 33.32 135 GLU A O 1
ATOM 1031 N N . ILE A 1 170 ? -0.135 -64.752 -46.468 1.00 33.71 136 ILE A N 1
ATOM 1032 C CA . ILE A 1 170 ? -0.483 -63.342 -46.515 1.00 33.53 136 ILE A CA 1
ATOM 1033 C C . ILE A 1 170 ? -1.987 -63.198 -46.542 1.00 32.59 136 ILE A C 1
ATOM 1034 O O . ILE A 1 170 ? -2.674 -64.031 -47.138 1.00 31.82 136 ILE A O 1
ATOM 1039 N N . ALA A 1 171 ? -2.501 -62.157 -45.884 1.00 32.16 137 ALA A N 1
ATOM 1040 C CA . ALA A 1 171 ? -3.949 -61.909 -45.854 1.00 31.96 137 ALA A CA 1
ATOM 1041 C C . ALA A 1 171 ? -4.341 -61.181 -47.137 1.00 32.76 137 ALA A C 1
ATOM 1042 O O . ALA A 1 171 ? -3.483 -60.661 -47.836 1.00 33.13 137 ALA A O 1
ATOM 1044 N N . ASP A 1 172 ? -5.636 -61.063 -47.385 1.00 31.76 138 ASP A N 1
ATOM 1045 C CA . ASP A 1 172 ? -6.123 -60.366 -48.559 1.00 32.18 138 ASP A CA 1
ATOM 1046 C C . ASP A 1 172 ? -6.040 -58.843 -48.421 1.00 32.22 138 ASP A C 1
ATOM 1047 O O . ASP A 1 172 ? -7.060 -58.164 -48.171 1.00 31.62 138 ASP A O 1
ATOM 1052 N N . PHE A 1 173 ? -4.832 -58.301 -48.632 1.00 32.37 139 PHE A N 1
ATOM 1053 C CA . PHE A 1 173 ? -4.600 -56.861 -48.485 1.00 32.85 139 PHE A CA 1
ATOM 1054 C C . PHE A 1 173 ? -5.483 -56.022 -49.360 1.00 33.85 139 PHE A C 1
ATOM 1055 O O . PHE A 1 173 ? -6.028 -54.971 -48.956 1.00 35.09 139 PHE A O 1
ATOM 1063 N N . TYR A 1 174 ? -5.617 -56.458 -50.584 1.00 33.06 140 TYR A N 1
ATOM 1064 C CA . TYR A 1 174 ? -6.436 -55.717 -51.502 1.00 33.79 140 TYR A CA 1
ATOM 1065 C C . TYR A 1 174 ? -7.883 -55.503 -50.970 1.00 33.84 140 TYR A C 1
ATOM 1066 O O . TYR A 1 174 ? -8.365 -54.386 -50.969 1.00 33.41 140 TYR A O 1
ATOM 1075 N N . SER A 1 175 ? -8.560 -56.570 -50.528 1.00 33.54 141 SER A N 1
ATOM 1076 C CA . SER A 1 175 ? -9.945 -56.416 -50.025 1.00 34.00 141 SER A CA 1
ATOM 1077 C C . SER A 1 175 ? -9.998 -55.628 -48.722 1.00 33.11 141 SER A C 1
ATOM 1078 O O . SER A 1 175 ? -10.940 -54.866 -48.491 1.00 33.45 141 SER A O 1
ATOM 1081 N N . LEU A 1 176 ? -9.001 -55.824 -47.872 1.00 32.28 142 LEU A N 1
ATOM 1082 C CA . LEU A 1 176 ? -8.962 -55.174 -46.552 1.00 32.28 142 LEU A CA 1
ATOM 1083 C C . LEU A 1 176 ? -8.712 -53.656 -46.662 1.00 33.56 142 LEU A C 1
ATOM 1084 O O . LEU A 1 176 ? -9.432 -52.870 -46.037 1.00 33.14 142 LEU A O 1
ATOM 1089 N N . LYS A 1 177 ? -7.707 -53.253 -47.462 1.00 34.44 143 LYS A N 1
ATOM 1090 C CA . LYS A 1 177 ? -7.517 -51.841 -47.798 1.00 36.05 143 LYS A CA 1
ATOM 1091 C C . LYS A 1 177 ? -8.796 -51.210 -48.415 1.00 36.93 143 LYS A C 1
ATOM 1092 O O . LYS A 1 177 ? -9.299 -50.202 -47.920 1.00 36.87 143 LYS A O 1
ATOM 1098 N N . GLU A 1 178 ? -9.346 -51.824 -49.455 1.00 37.12 144 GLU A N 1
ATOM 1099 C CA . GLU A 1 178 ? -10.582 -51.321 -50.043 1.00 38.57 144 GLU A CA 1
ATOM 1100 C C . GLU A 1 178 ? -11.706 -51.128 -49.013 1.00 38.31 144 GLU A C 1
ATOM 1101 O O . GLU A 1 178 ? -12.441 -50.132 -49.078 1.00 39.51 144 GLU A O 1
ATOM 1107 N N . ALA A 1 179 ? -11.821 -52.038 -48.050 1.00 36.21 145 ALA A N 1
ATOM 1108 C CA . ALA A 1 179 ? -12.803 -51.886 -46.985 1.00 36.15 145 ALA A CA 1
ATOM 1109 C C . ALA A 1 179 ? -12.457 -50.816 -45.940 1.00 36.51 145 ALA A C 1
ATOM 1110 O O . ALA A 1 179 ? -13.333 -50.410 -45.181 1.00 37.44 145 ALA A O 1
ATOM 1112 N N . GLY A 1 180 ? -11.207 -50.347 -45.898 1.00 35.42 146 GLY A N 1
ATOM 1113 C CA . GLY A 1 180 ? -10.854 -49.216 -45.034 1.00 34.78 146 GLY A CA 1
ATOM 1114 C C . GLY A 1 180 ? -9.638 -49.420 -44.136 1.00 34.46 146 GLY A C 1
ATOM 1115 O O . GLY A 1 180 ? -9.267 -48.539 -43.373 1.00 35.94 146 GLY A O 1
ATOM 1116 N N . CYS A 1 181 ? -8.996 -50.576 -44.203 1.00 34.38 147 CYS A N 1
ATOM 1117 C CA . CYS A 1 181 ? -7.785 -50.798 -43.390 1.00 33.22 147 CYS A CA 1
ATOM 1118 C C . CYS A 1 181 ? -6.671 -49.843 -43.816 1.00 33.28 147 CYS A C 1
ATOM 1119 O O . CYS A 1 181 ? -6.517 -49.575 -45.022 1.00 33.92 147 CYS A O 1
ATOM 1122 N N . VAL A 1 182 ? -5.901 -49.336 -42.850 1.00 31.59 148 VAL A N 1
ATOM 1123 C CA . VAL A 1 182 ? -4.898 -48.317 -43.164 1.00 31.64 148 VAL A CA 1
ATOM 1124 C C . VAL A 1 182 ? -3.485 -48.847 -43.065 1.00 31.44 148 VAL A C 1
ATOM 1125 O O . VAL A 1 182 ? -2.522 -48.133 -43.363 1.00 31.97 148 VAL A O 1
ATOM 1129 N N . ALA A 1 183 ? -3.363 -50.099 -42.646 1.00 30.23 149 ALA A N 1
ATOM 1130 C CA . ALA A 1 183 ? -2.071 -50.735 -42.435 1.00 30.11 149 ALA A CA 1
ATOM 1131 C C . ALA A 1 183 ? -2.293 -52.219 -42.071 1.00 29.32 149 ALA A C 1
ATOM 1132 O O . ALA A 1 183 ? -3.419 -52.649 -41.785 1.00 29.03 149 ALA A O 1
ATOM 1134 N N . PHE A 1 184 ? -1.236 -53.009 -42.165 1.00 28.42 150 PHE A N 1
ATOM 1135 C CA . PHE A 1 184 ? -1.335 -54.406 -41.824 1.00 27.50 150 PHE A CA 1
ATOM 1136 C C . PHE A 1 184 ? -0.278 -54.695 -40.763 1.00 28.14 150 PHE A C 1
ATOM 1137 O O . PHE A 1 184 ? 0.833 -54.190 -40.819 1.00 27.36 150 PHE A O 1
ATOM 1145 N N . THR A 1 185 ? -0.688 -55.462 -39.764 1.00 28.13 151 THR A N 1
ATOM 1146 C CA . THR A 1 185 ? 0.187 -55.927 -38.724 1.00 28.81 151 THR A CA 1
ATOM 1147 C C . THR A 1 185 ? -0.313 -57.290 -38.238 1.00 28.99 151 THR A C 1
ATOM 1148 O O . THR A 1 185 ? -1.506 -57.591 -38.336 1.00 28.63 151 THR A O 1
ATOM 1152 N N . ASP A 1 186 ? 0.595 -58.138 -37.768 1.00 29.62 152 ASP A N 1
ATOM 1153 C CA . ASP A 1 186 ? 0.179 -59.333 -37.033 1.00 29.69 152 ASP A CA 1
ATOM 1154 C C . ASP A 1 186 ? 0.233 -59.126 -35.503 1.00 30.57 152 ASP A C 1
ATOM 1155 O O . ASP A 1 186 ? 0.078 -60.086 -34.758 1.00 30.24 152 ASP A O 1
ATOM 1160 N N . ASP A 1 187 ? 0.454 -57.888 -35.046 1.00 31.67 153 ASP A N 1
ATOM 1161 C CA . ASP A 1 187 ? 0.379 -57.551 -33.617 1.00 33.88 153 ASP A CA 1
ATOM 1162 C C . ASP A 1 187 ? -0.714 -58.372 -32.867 1.00 34.90 153 ASP A C 1
ATOM 1163 O O . ASP A 1 187 ? -1.857 -58.400 -33.299 1.00 35.47 153 ASP A O 1
ATOM 1168 N N . GLY A 1 188 ? -0.378 -59.021 -31.752 1.00 35.63 154 GLY A N 1
ATOM 1169 C CA . GLY A 1 188 ? 0.928 -58.869 -31.109 1.00 36.20 154 GLY A CA 1
ATOM 1170 C C . GLY A 1 188 ? 1.846 -60.043 -31.356 1.00 37.25 154 GLY A C 1
ATOM 1171 O O . GLY A 1 188 ? 2.666 -60.363 -30.488 1.00 38.34 154 GLY A O 1
ATOM 1172 N N . SER A 1 189 ? 1.686 -60.687 -32.516 1.00 36.46 155 SER A N 1
ATOM 1173 C CA . SER A 1 189 ? 2.554 -61.750 -32.991 1.00 37.29 155 SER A CA 1
ATOM 1174 C C . SER A 1 189 ? 3.549 -61.257 -34.067 1.00 37.63 155 SER A C 1
ATOM 1175 O O . SER A 1 189 ? 3.183 -60.471 -34.963 1.00 37.69 155 SER A O 1
ATOM 1178 N N . PRO A 1 190 ? 4.821 -61.697 -33.955 1.00 37.71 156 PRO A N 1
ATOM 1179 C CA . PRO A 1 190 ? 5.828 -61.370 -34.957 1.00 36.83 156 PRO A CA 1
ATOM 1180 C C . PRO A 1 190 ? 5.548 -62.220 -36.187 1.00 36.07 156 PRO A C 1
ATOM 1181 O O . PRO A 1 190 ? 4.835 -63.207 -36.091 1.00 36.50 156 PRO A O 1
ATOM 1185 N N . VAL A 1 191 ? 6.083 -61.821 -37.327 1.00 35.46 157 VAL A N 1
ATOM 1186 C CA . VAL A 1 191 ? 6.083 -62.636 -38.502 1.00 34.79 157 VAL A CA 1
ATOM 1187 C C . VAL A 1 191 ? 7.438 -63.281 -38.457 1.00 34.91 157 VAL A C 1
ATOM 1188 O O . VAL A 1 191 ? 8.443 -62.570 -38.392 1.00 35.50 157 VAL A O 1
ATOM 1192 N N . MET A 1 192 ? 7.479 -64.607 -38.495 1.00 34.52 158 MET A N 1
ATOM 1193 C CA . MET A 1 192 ? 8.727 -65.348 -38.375 1.00 35.40 158 MET A CA 1
ATOM 1194 C C . MET A 1 192 ? 9.355 -65.743 -39.712 1.00 36.54 158 MET A C 1
ATOM 1195 O O . MET A 1 192 ? 10.574 -65.990 -39.813 1.00 40.10 158 MET A O 1
ATOM 1200 N N . ASP A 1 193 ? 8.559 -65.828 -40.752 1.00 34.44 159 ASP A N 1
ATOM 1201 C CA . ASP A 1 193 ? 9.127 -66.215 -42.005 1.00 33.57 159 ASP A CA 1
ATOM 1202 C C . ASP A 1 193 ? 9.515 -64.903 -42.760 1.00 33.04 159 ASP A C 1
ATOM 1203 O O . ASP A 1 193 ? 8.724 -63.962 -42.908 1.00 31.70 159 ASP A O 1
ATOM 1208 N N . SER A 1 194 ? 10.757 -64.842 -43.205 1.00 32.53 160 SER A N 1
ATOM 1209 C CA . SER A 1 194 ? 11.231 -63.655 -43.897 1.00 32.28 160 SER A CA 1
ATOM 1210 C C . SER A 1 194 ? 10.572 -63.379 -45.258 1.00 31.57 160 SER A C 1
ATOM 1211 O O . SER A 1 194 ? 10.408 -62.197 -45.608 1.00 31.08 160 SER A O 1
ATOM 1214 N N . SER A 1 195 ? 10.189 -64.416 -46.007 1.00 30.12 161 SER A N 1
ATOM 1215 C CA . SER A 1 195 ? 9.492 -64.162 -47.255 1.00 31.89 161 SER A CA 1
ATOM 1216 C C . SER A 1 195 ? 8.094 -63.710 -46.996 1.00 29.77 161 SER A C 1
ATOM 1217 O O . SER A 1 195 ? 7.595 -62.900 -47.733 1.00 30.20 161 SER A O 1
ATOM 1220 N N . VAL A 1 196 ? 7.458 -64.219 -45.951 1.00 28.87 162 VAL A N 1
ATOM 1221 C CA . VAL A 1 196 ? 6.150 -63.701 -45.598 1.00 27.35 162 VAL A CA 1
ATOM 1222 C C . VAL A 1 196 ? 6.231 -62.198 -45.353 1.00 27.88 162 VAL A C 1
ATOM 1223 O O . VAL A 1 196 ? 5.412 -61.419 -45.898 1.00 27.84 162 VAL A O 1
ATOM 1227 N N . MET A 1 197 ? 7.223 -61.779 -44.569 1.00 26.90 163 MET A N 1
ATOM 1228 C CA . MET A 1 197 ? 7.353 -60.365 -44.280 1.00 27.11 163 MET A CA 1
ATOM 1229 C C . MET A 1 197 ? 7.685 -59.577 -45.582 1.00 27.22 163 MET A C 1
ATOM 1230 O O . MET A 1 197 ? 7.106 -58.512 -45.848 1.00 27.20 163 MET A O 1
ATOM 1235 N N . ARG A 1 198 ? 8.589 -60.118 -46.393 1.00 26.31 164 ARG A N 1
ATOM 1236 C CA . ARG A 1 198 ? 8.919 -59.480 -47.646 1.00 26.91 164 ARG A CA 1
ATOM 1237 C C . ARG A 1 198 ? 7.674 -59.335 -48.529 1.00 26.94 164 ARG A C 1
ATOM 1238 O O . ARG A 1 198 ? 7.425 -58.270 -49.073 1.00 26.67 164 ARG A O 1
ATOM 1246 N N . LYS A 1 199 ? 6.894 -60.418 -48.651 1.00 25.96 165 LYS A N 1
ATOM 1247 C CA . LYS A 1 199 ? 5.689 -60.403 -49.451 1.00 26.79 165 LYS A CA 1
ATOM 1248 C C . LYS A 1 199 ? 4.662 -59.417 -48.888 1.00 27.03 165 LYS A C 1
ATOM 1249 O O . LYS A 1 199 ? 3.997 -58.699 -49.649 1.00 28.26 165 LYS A O 1
ATOM 1255 N N . ALA A 1 200 ? 4.541 -59.351 -47.568 1.00 26.14 166 ALA A N 1
ATOM 1256 C CA . ALA A 1 200 ? 3.654 -58.359 -46.968 1.00 26.95 166 ALA A CA 1
ATOM 1257 C C . ALA A 1 200 ? 4.071 -56.936 -47.409 1.00 28.01 166 ALA A C 1
ATOM 1258 O O . ALA A 1 200 ? 3.247 -56.124 -47.823 1.00 27.98 166 ALA A O 1
ATOM 1260 N N . LEU A 1 201 ? 5.357 -56.654 -47.302 1.00 27.85 167 LEU A N 1
ATOM 1261 C CA . LEU A 1 201 ? 5.863 -55.354 -47.612 1.00 29.34 167 LEU A CA 1
ATOM 1262 C C . LEU A 1 201 ? 5.641 -55.028 -49.079 1.00 29.68 167 LEU A C 1
ATOM 1263 O O . LEU A 1 201 ? 5.235 -53.927 -49.399 1.00 30.22 167 LEU A O 1
ATOM 1268 N N . GLU A 1 202 ? 5.887 -55.996 -49.955 1.00 29.81 168 GLU A N 1
ATOM 1269 C CA . GLU A 1 202 ? 5.658 -55.817 -51.397 1.00 29.70 168 GLU A CA 1
ATOM 1270 C C . GLU A 1 202 ? 4.195 -55.528 -51.733 1.00 29.89 168 GLU A C 1
ATOM 1271 O O . GLU A 1 202 ? 3.902 -54.579 -52.452 1.00 30.39 168 GLU A O 1
ATOM 1277 N N . LEU A 1 203 ? 3.281 -56.339 -51.217 1.00 28.53 169 LEU A N 1
ATOM 1278 C CA . LEU A 1 203 ? 1.900 -56.174 -51.566 1.00 29.18 169 LEU A CA 1
ATOM 1279 C C . LEU A 1 203 ? 1.296 -54.920 -50.909 1.00 29.86 169 LEU A C 1
ATOM 1280 O O . LEU A 1 203 ? 0.423 -54.255 -51.506 1.00 30.51 169 LEU A O 1
ATOM 1285 N N . ALA A 1 204 ? 1.745 -54.605 -49.699 1.00 28.82 170 ALA A N 1
ATOM 1286 C CA . ALA A 1 204 ? 1.294 -53.392 -49.039 1.00 30.06 170 ALA A CA 1
ATOM 1287 C C . ALA A 1 204 ? 1.791 -52.118 -49.760 1.00 30.80 170 ALA A C 1
ATOM 1288 O O . ALA A 1 204 ? 1.012 -51.202 -49.963 1.00 30.97 170 ALA A O 1
ATOM 1290 N N . SER A 1 205 ? 3.062 -52.071 -50.147 1.00 30.67 171 SER A N 1
ATOM 1291 C CA . SER A 1 205 ? 3.579 -50.886 -50.791 1.00 32.11 171 SER A CA 1
ATOM 1292 C C . SER A 1 205 ? 2.916 -50.695 -52.154 1.00 33.20 171 SER A C 1
ATOM 1293 O O . SER A 1 205 ? 2.599 -49.566 -52.568 1.00 33.61 171 SER A O 1
ATOM 1296 N N . GLN A 1 206 ? 2.656 -51.802 -52.832 1.00 32.43 172 GLN A N 1
ATOM 1297 C CA . GLN A 1 206 ? 1.896 -51.738 -54.067 1.00 32.45 172 GLN A CA 1
ATOM 1298 C C . GLN A 1 206 ? 0.563 -51.002 -53.827 1.00 33.13 172 GLN A C 1
ATOM 1299 O O . GLN A 1 206 ? 0.092 -50.254 -54.684 1.00 33.75 172 GLN A O 1
ATOM 1305 N N . LEU A 1 207 ? -0.025 -51.209 -52.656 1.00 31.92 173 LEU A N 1
ATOM 1306 C CA . LEU A 1 207 ? -1.289 -50.567 -52.320 1.00 32.71 173 LEU A CA 1
ATOM 1307 C C . LEU A 1 207 ? -1.106 -49.214 -51.636 1.00 33.53 173 LEU A C 1
ATOM 1308 O O . LEU A 1 207 ? -2.080 -48.582 -51.265 1.00 34.76 173 LEU A O 1
ATOM 1313 N N . GLY A 1 208 ? 0.135 -48.786 -51.430 1.00 33.37 174 GLY A N 1
ATOM 1314 C CA . GLY A 1 208 ? 0.371 -47.543 -50.757 1.00 32.88 174 GLY A CA 1
ATOM 1315 C C . GLY A 1 208 ? 0.113 -47.546 -49.263 1.00 33.39 174 GLY A C 1
ATOM 1316 O O . GLY A 1 208 ? -0.148 -46.499 -48.700 1.00 33.52 174 GLY A O 1
ATOM 1317 N N . VAL A 1 209 ? 0.183 -48.691 -48.587 1.00 32.50 175 VAL A N 1
ATOM 1318 C CA . VAL A 1 209 ? -0.033 -48.660 -47.137 1.00 32.08 175 VAL A CA 1
ATOM 1319 C C . VAL A 1 209 ? 1.132 -49.303 -46.417 1.00 31.23 175 VAL A C 1
ATOM 1320 O O . VAL A 1 209 ? 1.814 -50.139 -46.989 1.00 29.90 175 VAL A O 1
ATOM 1324 N N . PRO A 1 210 ? 1.364 -48.908 -45.156 1.00 30.88 176 PRO A N 1
ATOM 1325 C CA . PRO A 1 210 ? 2.498 -49.466 -44.442 1.00 30.08 176 PRO A CA 1
ATOM 1326 C C . PRO A 1 210 ? 2.238 -50.818 -43.786 1.00 29.26 176 PRO A C 1
ATOM 1327 O O . PRO A 1 210 ? 1.100 -51.203 -43.531 1.00 27.70 176 PRO A O 1
ATOM 1331 N N . ILE A 1 211 ? 3.335 -51.492 -43.464 1.00 29.03 177 ILE A N 1
ATOM 1332 C CA . ILE A 1 211 ? 3.295 -52.609 -42.532 1.00 28.31 177 ILE A CA 1
ATOM 1333 C C . ILE A 1 211 ? 3.720 -52.089 -41.164 1.00 28.93 177 ILE A C 1
ATOM 1334 O O . ILE A 1 211 ? 4.673 -51.305 -41.045 1.00 29.25 177 ILE A O 1
ATOM 1339 N N . MET A 1 212 ? 2.946 -52.445 -40.139 1.00 29.28 178 MET A N 1
ATOM 1340 C CA . MET A 1 212 ? 3.298 -52.134 -38.748 1.00 29.93 178 MET A CA 1
ATOM 1341 C C . MET A 1 212 ? 3.756 -53.449 -38.205 1.00 29.97 178 MET A C 1
ATOM 1342 O O . MET A 1 212 ? 3.014 -54.419 -38.259 1.00 29.52 178 MET A O 1
ATOM 1347 N N . ASP A 1 213 ? 4.977 -53.509 -37.719 1.00 30.18 179 ASP A N 1
ATOM 1348 C CA . ASP A 1 213 ? 5.494 -54.804 -37.334 1.00 32.38 179 ASP A CA 1
ATOM 1349 C C . ASP A 1 213 ? 5.754 -54.821 -35.846 1.00 33.60 179 ASP A C 1
ATOM 1350 O O . ASP A 1 213 ? 6.343 -53.883 -35.282 1.00 33.16 179 ASP A O 1
ATOM 1355 N N . ALA A 1 214 ? 5.240 -55.902 -35.261 1.00 35.69 180 ALA A N 1
ATOM 1356 C CA . ALA A 1 214 ? 5.416 -56.330 -33.871 1.00 37.63 180 ALA A CA 1
ATOM 1357 C C . ALA A 1 214 ? 6.690 -57.183 -33.870 1.00 38.78 180 ALA A C 1
ATOM 1358 O O . ALA A 1 214 ? 6.688 -58.391 -34.253 1.00 39.24 180 ALA A O 1
ATOM 1360 N N . CYS A 1 215 ? 7.780 -56.521 -33.487 1.00 39.57 181 CYS A N 1
ATOM 1361 C CA . CYS A 1 215 ? 9.140 -57.053 -33.609 1.00 39.70 181 CYS A CA 1
ATOM 1362 C C . CYS A 1 215 ? 9.603 -57.792 -32.350 1.00 39.05 181 CYS A C 1
ATOM 1363 O O . CYS A 1 215 ? 9.988 -57.180 -31.360 1.00 39.60 181 CYS A O 1
ATOM 1366 N N . GLU A 1 216 ? 9.534 -59.107 -32.400 1.00 38.52 182 GLU A N 1
ATOM 1367 C CA . GLU A 1 216 ? 10.009 -59.983 -31.330 1.00 38.65 182 GLU A CA 1
ATOM 1368 C C . GLU A 1 216 ? 10.080 -61.412 -31.824 1.00 37.75 182 GLU A C 1
ATOM 1369 O O . GLU A 1 216 ? 9.071 -62.134 -31.812 1.00 37.27 182 GLU A O 1
ATOM 1375 N N . ASP A 1 217 ? 11.275 -61.776 -32.295 1.00 37.25 183 ASP A N 1
ATOM 1376 C CA . ASP A 1 217 ? 11.621 -63.122 -32.754 1.00 37.02 183 ASP A CA 1
ATOM 1377 C C . ASP A 1 217 ? 11.176 -64.167 -31.689 1.00 37.25 183 ASP A C 1
ATOM 1378 O O . ASP A 1 217 ? 11.667 -64.139 -30.553 1.00 37.03 183 ASP A O 1
ATOM 1383 N N . ASP A 1 218 ? 10.250 -65.068 -32.050 1.00 36.67 184 ASP A N 1
ATOM 1384 C CA . ASP A 1 218 ? 9.604 -65.954 -31.053 1.00 37.11 184 ASP A CA 1
ATOM 1385 C C . ASP A 1 218 ? 10.489 -67.087 -30.460 1.00 37.58 184 ASP A C 1
ATOM 1386 O O . ASP A 1 218 ? 10.074 -67.767 -29.519 1.00 37.68 184 ASP A O 1
ATOM 1391 N N . LYS A 1 219 ? 11.700 -67.264 -31.005 1.00 38.00 185 LYS A N 1
ATOM 1392 C CA . LYS A 1 219 ? 12.683 -68.205 -30.447 1.00 38.93 185 LYS A CA 1
ATOM 1393 C C . LYS A 1 219 ? 13.456 -67.574 -29.317 1.00 38.59 185 LYS A C 1
ATOM 1394 O O . LYS A 1 219 ? 14.002 -68.272 -28.477 1.00 39.68 185 LYS A O 1
ATOM 1400 N N . LEU A 1 220 ? 13.523 -66.247 -29.340 1.00 38.71 186 LEU A N 1
ATOM 1401 C CA . LEU A 1 220 ? 14.272 -65.469 -28.380 1.00 39.19 186 LEU A CA 1
ATOM 1402 C C . LEU A 1 220 ? 13.368 -64.668 -27.451 1.00 38.95 186 LEU A C 1
ATOM 1403 O O . LEU A 1 220 ? 13.856 -63.996 -26.550 1.00 39.06 186 LEU A O 1
ATOM 1408 N N . ALA A 1 221 ? 12.057 -64.740 -27.678 1.00 38.62 187 ALA A N 1
ATOM 1409 C CA . ALA A 1 221 ? 11.087 -63.979 -26.869 1.00 39.13 187 ALA A CA 1
ATOM 1410 C C . ALA A 1 221 ? 9.834 -64.814 -26.603 1.00 39.71 187 ALA A C 1
ATOM 1411 O O . ALA A 1 221 ? 8.744 -64.548 -27.155 1.00 40.40 187 ALA A O 1
ATOM 1413 N N . TYR A 1 222 ? 9.982 -65.848 -25.784 1.00 39.39 188 TYR A N 1
ATOM 1414 C CA . TYR A 1 222 ? 8.812 -66.652 -25.493 1.00 39.55 188 TYR A CA 1
ATOM 1415 C C . TYR A 1 222 ? 8.503 -66.695 -24.008 1.00 38.72 188 TYR A C 1
ATOM 1416 O O . TYR A 1 222 ? 7.498 -67.271 -23.630 1.00 38.40 188 TYR A O 1
ATOM 1425 N N . GLY A 1 223 ? 9.369 -66.080 -23.196 1.00 37.82 189 GLY A N 1
ATOM 1426 C CA . GLY A 1 223 ? 9.100 -65.836 -21.787 1.00 36.52 189 GLY A CA 1
ATOM 1427 C C . GLY A 1 223 ? 8.195 -64.635 -21.504 1.00 35.68 189 GLY A C 1
ATOM 1428 O O . GLY A 1 223 ? 7.470 -64.119 -22.405 1.00 33.67 189 GLY A O 1
ATOM 1429 N N . VAL A 1 224 ? 8.276 -64.147 -20.264 1.00 34.03 190 VAL A N 1
ATOM 1430 C CA . VAL A 1 224 ? 7.270 -63.217 -19.787 1.00 33.55 190 VAL A CA 1
ATOM 1431 C C . VAL A 1 224 ? 7.745 -61.778 -19.500 1.00 34.84 190 VAL A C 1
ATOM 1432 O O . VAL A 1 224 ? 6.953 -60.835 -19.590 1.00 34.39 190 VAL A O 1
ATOM 1436 N N . ILE A 1 225 ? 9.031 -61.608 -19.190 1.00 35.57 191 ILE A N 1
ATOM 1437 C CA . ILE A 1 225 ? 9.582 -60.288 -18.895 1.00 36.71 191 ILE A CA 1
ATOM 1438 C C . ILE A 1 225 ? 10.935 -60.132 -19.574 1.00 37.47 191 ILE A C 1
ATOM 1439 O O . ILE A 1 225 ? 11.439 -61.084 -20.181 1.00 37.29 191 ILE A O 1
ATOM 1444 N N . ASN A 1 226 ? 11.514 -58.930 -19.475 1.00 37.19 192 ASN A N 1
ATOM 1445 C CA . ASN A 1 226 ? 12.813 -58.675 -20.066 1.00 36.48 192 ASN A CA 1
ATOM 1446 C C . ASN A 1 226 ? 13.836 -59.684 -19.589 1.00 36.26 192 ASN A C 1
ATOM 1447 O O . ASN A 1 226 ? 13.751 -60.152 -18.474 1.00 36.80 192 ASN A O 1
ATOM 1452 N N . GLU A 1 227 ? 14.802 -60.002 -20.442 1.00 35.92 193 GLU A N 1
ATOM 1453 C CA . GLU A 1 227 ? 15.967 -60.745 -20.033 1.00 37.00 193 GLU A CA 1
ATOM 1454 C C . GLU A 1 227 ? 16.932 -59.732 -19.409 1.00 37.67 193 GLU A C 1
ATOM 1455 O O . GLU A 1 227 ? 17.748 -59.126 -20.104 1.00 39.61 193 GLU A O 1
ATOM 1461 N N . GLY A 1 228 ? 16.808 -59.507 -18.117 1.00 38.14 194 GLY A N 1
ATOM 1462 C CA . GLY A 1 228 ? 17.680 -58.552 -17.412 1.00 38.40 194 GLY A CA 1
ATOM 1463 C C . GLY A 1 228 ? 17.828 -58.946 -15.959 1.00 39.06 194 GLY A C 1
ATOM 1464 O O . GLY A 1 228 ? 17.980 -60.147 -15.638 1.00 38.58 194 GLY A O 1
ATOM 1465 N N . GLU A 1 229 ? 17.716 -57.955 -15.069 1.00 38.97 195 GLU A N 1
ATOM 1466 C CA . GLU A 1 229 ? 18.017 -58.188 -13.659 1.00 39.93 195 GLU A CA 1
ATOM 1467 C C . GLU A 1 229 ? 16.903 -58.914 -12.963 1.00 38.76 195 GLU A C 1
ATOM 1468 O O . GLU A 1 229 ? 17.146 -59.763 -12.114 1.00 37.61 195 GLU A O 1
ATOM 1474 N N . VAL A 1 230 ? 15.681 -58.549 -13.323 1.00 38.57 196 VAL A N 1
ATOM 1475 C CA . VAL A 1 230 ? 14.516 -59.082 -12.651 1.00 38.88 196 VAL A CA 1
ATOM 1476 C C . VAL A 1 230 ? 14.317 -60.553 -13.066 1.00 39.17 196 VAL A C 1
ATOM 1477 O O . VAL A 1 230 ? 14.101 -61.401 -12.199 1.00 39.89 196 VAL A O 1
ATOM 1481 N N . SER A 1 231 ? 14.454 -60.879 -14.358 1.00 37.92 197 SER A N 1
ATOM 1482 C CA . SER A 1 231 ? 14.359 -62.285 -14.745 1.00 37.17 197 SER A CA 1
ATOM 1483 C C . SER A 1 231 ? 15.433 -63.100 -14.035 1.00 37.23 197 SER A C 1
ATOM 1484 O O . SER A 1 231 ? 15.162 -64.218 -13.585 1.00 37.26 197 SER A O 1
ATOM 1487 N N . ALA A 1 232 ? 16.640 -62.541 -13.906 1.00 36.12 198 ALA A N 1
ATOM 1488 C CA . ALA A 1 232 ? 17.729 -63.269 -13.284 1.00 36.25 198 ALA A CA 1
ATOM 1489 C C . ALA A 1 232 ? 17.451 -63.526 -11.795 1.00 37.23 198 ALA A C 1
ATOM 1490 O O . ALA A 1 232 ? 17.747 -64.613 -11.263 1.00 38.21 198 ALA A O 1
ATOM 1492 N N . LEU A 1 233 ? 16.915 -62.500 -11.127 1.00 36.54 199 LEU A N 1
ATOM 1493 C CA . LEU A 1 233 ? 16.674 -62.512 -9.695 1.00 35.92 199 LEU A CA 1
ATOM 1494 C C . LEU A 1 233 ? 15.547 -63.481 -9.355 1.00 35.37 199 LEU A C 1
ATOM 1495 O O . LEU A 1 233 ? 15.662 -64.268 -8.412 1.00 34.87 199 LEU A O 1
ATOM 1500 N N . LEU A 1 234 ? 14.462 -63.417 -10.118 1.00 34.10 200 LEU A N 1
ATOM 1501 C CA . LEU A 1 234 ? 13.263 -64.196 -9.798 1.00 34.76 200 LEU A CA 1
ATOM 1502 C C . LEU A 1 234 ? 13.096 -65.517 -10.516 1.00 34.68 200 LEU A C 1
ATOM 1503 O O . LEU A 1 234 ? 12.245 -66.306 -10.120 1.00 35.53 200 LEU A O 1
ATOM 1508 N N . GLY A 1 235 ? 13.806 -65.717 -11.623 1.00 34.00 201 GLY A N 1
ATOM 1509 C CA . GLY A 1 235 ? 13.664 -66.924 -12.414 1.00 32.46 201 GLY A CA 1
ATOM 1510 C C . GLY A 1 235 ? 12.461 -66.944 -13.301 1.00 32.76 201 GLY A C 1
ATOM 1511 O O . GLY A 1 235 ? 12.029 -67.998 -13.745 1.00 33.08 201 GLY A O 1
ATOM 1512 N N . LEU A 1 236 ? 11.903 -65.781 -13.586 1.00 32.97 202 LEU A N 1
ATOM 1513 C CA . LEU A 1 236 ? 10.823 -65.698 -14.562 1.00 32.72 202 LEU A CA 1
ATOM 1514 C C . LEU A 1 236 ? 11.454 -65.827 -15.916 1.00 33.09 202 LEU A C 1
ATOM 1515 O O . LEU A 1 236 ? 12.586 -65.367 -16.119 1.00 32.56 202 LEU A O 1
ATOM 1520 N N . SER A 1 237 ? 10.716 -66.451 -16.829 1.00 32.80 203 SER A N 1
ATOM 1521 C CA . SER A 1 237 ? 11.156 -66.625 -18.178 1.00 34.00 203 SER A CA 1
ATOM 1522 C C . SER A 1 237 ? 11.256 -65.226 -18.822 1.00 34.73 203 SER A C 1
ATOM 1523 O O . SER A 1 237 ? 10.562 -64.254 -18.424 1.00 34.48 203 SER A O 1
ATOM 1526 N N . SER A 1 238 ? 12.109 -65.117 -19.828 1.00 34.51 204 SER A N 1
ATOM 1527 C CA . SER A 1 238 ? 12.525 -63.805 -20.259 1.00 34.43 204 SER A CA 1
ATOM 1528 C C . SER A 1 238 ? 12.335 -63.667 -21.760 1.00 33.79 204 SER A C 1
ATOM 1529 O O . SER A 1 238 ? 12.087 -64.643 -22.446 1.00 33.72 204 SER A O 1
ATOM 1532 N N . ARG A 1 239 ? 12.472 -62.445 -22.246 1.00 34.00 205 ARG A N 1
ATOM 1533 C CA . ARG A 1 239 ? 12.368 -62.114 -23.660 1.00 34.33 205 ARG A CA 1
ATOM 1534 C C . ARG A 1 239 ? 13.581 -61.252 -23.961 1.00 34.37 205 ARG A C 1
ATOM 1535 O O . ARG A 1 239 ? 13.745 -60.183 -23.371 1.00 33.87 205 ARG A O 1
ATOM 1543 N N . ALA A 1 240 ? 14.418 -61.740 -24.866 1.00 33.45 206 ALA A N 1
ATOM 1544 C CA . ALA A 1 240 ? 15.717 -61.172 -25.126 1.00 33.26 206 ALA A CA 1
ATOM 1545 C C . ALA A 1 240 ? 15.587 -59.896 -25.955 1.00 32.59 206 ALA A C 1
ATOM 1546 O O . ALA A 1 240 ? 14.779 -59.849 -26.895 1.00 32.35 206 ALA A O 1
ATOM 1548 N N . PRO A 1 241 ? 16.374 -58.862 -25.612 1.00 32.04 207 PRO A N 1
ATOM 1549 C CA . PRO A 1 241 ? 16.257 -57.649 -26.411 1.00 31.96 207 PRO A CA 1
ATOM 1550 C C . PRO A 1 241 ? 16.578 -57.901 -27.890 1.00 30.94 207 PRO A C 1
ATOM 1551 O O . PRO A 1 241 ? 15.995 -57.242 -28.732 1.00 31.00 207 PRO A O 1
ATOM 1555 N N . GLU A 1 242 ? 17.469 -58.851 -28.178 1.00 30.18 208 GLU A N 1
ATOM 1556 C CA . GLU A 1 242 ? 17.820 -59.199 -29.552 1.00 30.22 208 GLU A CA 1
ATOM 1557 C C . GLU A 1 242 ? 16.650 -59.701 -30.361 1.00 29.92 208 GLU A C 1
ATOM 1558 O O . GLU A 1 242 ? 16.699 -59.615 -31.580 1.00 29.92 208 GLU A O 1
ATOM 1564 N N . ALA A 1 243 ? 15.613 -60.229 -29.699 1.00 29.07 209 ALA A N 1
ATOM 1565 C CA . ALA A 1 243 ? 14.428 -60.679 -30.404 1.00 28.71 209 ALA A CA 1
ATOM 1566 C C . ALA A 1 243 ? 13.803 -59.499 -31.136 1.00 28.97 209 ALA A C 1
ATOM 1567 O O . ALA A 1 243 ? 13.257 -59.660 -32.229 1.00 29.35 209 ALA A O 1
ATOM 1569 N N . GLU A 1 244 ? 13.832 -58.339 -30.494 1.00 29.30 210 GLU A N 1
ATOM 1570 C CA . GLU A 1 244 ? 13.259 -57.129 -31.061 1.00 30.33 210 GLU A CA 1
ATOM 1571 C C . GLU A 1 244 ? 14.225 -56.577 -32.106 1.00 30.33 210 GLU A C 1
ATOM 1572 O O . GLU A 1 244 ? 13.868 -56.358 -33.243 1.00 30.41 210 GLU A O 1
ATOM 1578 N N . GLU A 1 245 ? 15.467 -56.394 -31.697 1.00 30.52 211 GLU A N 1
ATOM 1579 C CA . GLU A 1 245 ? 16.515 -55.864 -32.566 1.00 30.19 211 GLU A CA 1
ATOM 1580 C C . GLU A 1 245 ? 16.690 -56.616 -33.891 1.00 30.21 211 GLU A C 1
ATOM 1581 O O . GLU A 1 245 ? 16.871 -55.994 -34.953 1.00 30.33 211 GLU A O 1
ATOM 1587 N N . ILE A 1 246 ? 16.656 -57.944 -33.839 1.00 29.03 212 ILE A N 1
ATOM 1588 C CA . ILE A 1 246 ? 16.882 -58.745 -35.018 1.00 29.05 212 ILE A CA 1
ATOM 1589 C C . ILE A 1 246 ? 15.732 -58.505 -36.009 1.00 29.34 212 ILE A C 1
ATOM 1590 O O . ILE A 1 246 ? 15.950 -58.371 -37.210 1.00 28.76 212 ILE A O 1
ATOM 1595 N N . GLN A 1 247 ? 14.508 -58.438 -35.508 1.00 28.96 213 GLN A N 1
ATOM 1596 C CA . GLN A 1 247 ? 13.402 -58.184 -36.432 1.00 30.40 213 GLN A CA 1
ATOM 1597 C C . GLN A 1 247 ? 13.340 -56.755 -36.968 1.00 30.10 213 GLN A C 1
ATOM 1598 O O . GLN A 1 247 ? 12.894 -56.556 -38.121 1.00 29.45 213 GLN A O 1
ATOM 1604 N N . ILE A 1 248 ? 13.777 -55.781 -36.161 1.00 29.37 214 ILE A N 1
ATOM 1605 C CA . ILE A 1 248 ? 13.786 -54.413 -36.630 1.00 29.54 214 ILE A CA 1
ATOM 1606 C C . ILE A 1 248 ? 14.817 -54.309 -37.758 1.00 30.49 214 ILE A C 1
ATOM 1607 O O . ILE A 1 248 ? 14.541 -53.694 -38.804 1.00 31.43 214 ILE A O 1
ATOM 1612 N N . ALA A 1 249 ? 15.979 -54.935 -37.557 1.00 29.40 215 ALA A N 1
ATOM 1613 C CA . ALA A 1 249 ? 17.050 -54.932 -38.544 1.00 30.15 215 ALA A CA 1
ATOM 1614 C C . ALA A 1 249 ? 16.559 -55.621 -39.838 1.00 30.43 215 ALA A C 1
ATOM 1615 O O . ALA A 1 249 ? 16.748 -55.107 -40.939 1.00 30.67 215 ALA A O 1
ATOM 1617 N N . ARG A 1 250 ? 15.938 -56.779 -39.686 1.00 29.52 216 ARG A N 1
ATOM 1618 C CA . ARG A 1 250 ? 15.305 -57.467 -40.790 1.00 29.35 216 ARG A CA 1
ATOM 1619 C C . ARG A 1 250 ? 14.311 -56.567 -41.523 1.00 29.49 216 ARG A C 1
ATOM 1620 O O . ARG A 1 250 ? 14.291 -56.527 -42.758 1.00 28.65 216 ARG A O 1
ATOM 1628 N N . ASP A 1 251 ? 13.452 -55.878 -40.774 1.00 29.37 217 ASP A N 1
ATOM 1629 C CA . ASP A 1 251 ? 12.427 -55.032 -41.407 1.00 29.90 217 ASP A CA 1
ATOM 1630 C C . ASP A 1 251 ? 13.026 -53.827 -42.179 1.00 30.91 217 ASP A C 1
ATOM 1631 O O . ASP A 1 251 ? 12.539 -53.475 -43.265 1.00 30.83 217 ASP A O 1
ATOM 1636 N N . GLY A 1 252 ? 14.077 -53.211 -41.626 1.00 30.87 218 GLY A N 1
ATOM 1637 C CA . GLY A 1 252 ? 14.748 -52.114 -42.296 1.00 31.27 218 GLY A CA 1
ATOM 1638 C C . GLY A 1 252 ? 15.331 -52.572 -43.630 1.00 31.99 218 GLY A C 1
ATOM 1639 O O . GLY A 1 252 ? 15.201 -51.885 -44.649 1.00 31.89 218 GLY A O 1
ATOM 1640 N N . ILE A 1 253 ? 15.974 -53.736 -43.620 1.00 30.81 219 ILE A N 1
ATOM 1641 C CA . ILE A 1 253 ? 16.522 -54.314 -44.824 1.00 30.39 219 ILE A CA 1
ATOM 1642 C C . ILE A 1 253 ? 15.393 -54.620 -45.837 1.00 30.15 219 ILE A C 1
ATOM 1643 O O . ILE A 1 253 ? 15.487 -54.308 -47.041 1.00 29.46 219 ILE A O 1
ATOM 1648 N N . LEU A 1 254 ? 14.316 -55.221 -45.346 1.00 28.95 220 LEU A N 1
ATOM 1649 C CA . LEU A 1 254 ? 13.207 -55.554 -46.232 1.00 28.90 220 LEU A CA 1
ATOM 1650 C C . LEU A 1 254 ? 12.563 -54.298 -46.797 1.00 29.59 220 LEU A C 1
ATOM 1651 O O . LEU A 1 254 ? 12.222 -54.240 -47.973 1.00 29.63 220 LEU A O 1
ATOM 1656 N N . ALA A 1 255 ? 12.402 -53.291 -45.948 1.00 30.82 221 ALA A N 1
ATOM 1657 C CA . ALA A 1 255 ? 11.824 -52.028 -46.379 1.00 31.78 221 ALA A CA 1
ATOM 1658 C C . ALA A 1 255 ? 12.745 -51.421 -47.454 1.00 32.42 221 ALA A C 1
ATOM 1659 O O . ALA A 1 255 ? 12.281 -50.914 -48.460 1.00 33.01 221 ALA A O 1
ATOM 1661 N N . GLN A 1 256 ? 14.049 -51.511 -47.236 1.00 32.49 222 GLN A N 1
ATOM 1662 C CA . GLN A 1 256 ? 15.002 -50.929 -48.139 1.00 33.93 222 GLN A CA 1
ATOM 1663 C C . GLN A 1 256 ? 14.890 -51.577 -49.499 1.00 34.52 222 GLN A C 1
ATOM 1664 O O . GLN A 1 256 ? 14.804 -50.887 -50.512 1.00 35.75 222 GLN A O 1
ATOM 1670 N N . ARG A 1 257 ? 14.857 -52.901 -49.523 1.00 33.98 223 ARG A N 1
ATOM 1671 C CA . ARG A 1 257 ? 14.912 -53.627 -50.777 1.00 34.79 223 ARG A CA 1
ATOM 1672 C C . ARG A 1 257 ? 13.573 -53.726 -51.498 1.00 34.34 223 ARG A C 1
ATOM 1673 O O . ARG A 1 257 ? 13.559 -53.903 -52.722 1.00 35.51 223 ARG A O 1
ATOM 1681 N N . THR A 1 258 ? 12.462 -53.656 -50.760 1.00 32.36 224 THR A N 1
ATOM 1682 C CA . THR A 1 258 ? 11.158 -53.706 -51.395 1.00 31.46 224 THR A CA 1
ATOM 1683 C C . THR A 1 258 ? 10.671 -52.318 -51.786 1.00 32.45 224 THR A C 1
ATOM 1684 O O . THR A 1 258 ? 9.798 -52.213 -52.644 1.00 32.22 224 THR A O 1
ATOM 1688 N N . GLY A 1 259 ? 11.185 -51.268 -51.129 1.00 32.84 225 GLY A N 1
ATOM 1689 C CA . GLY A 1 259 ? 10.592 -49.918 -51.266 1.00 33.26 225 GLY A CA 1
ATOM 1690 C C . GLY A 1 259 ? 9.351 -49.714 -50.379 1.00 33.32 225 GLY A C 1
ATOM 1691 O O . GLY A 1 259 ? 8.732 -48.658 -50.405 1.00 33.64 225 GLY A O 1
ATOM 1692 N N . GLY A 1 260 ? 8.977 -50.714 -49.587 1.00 31.83 226 GLY A N 1
ATOM 1693 C CA . GLY A 1 260 ? 7.780 -50.591 -48.731 1.00 31.29 226 GLY A CA 1
ATOM 1694 C C . GLY A 1 260 ? 8.098 -49.731 -47.534 1.00 31.86 226 GLY A C 1
ATOM 1695 O O . GLY A 1 260 ? 9.246 -49.397 -47.302 1.00 33.22 226 GLY A O 1
ATOM 1696 N N . HIS A 1 261 ? 7.070 -49.354 -46.791 1.00 31.90 227 HIS A N 1
ATOM 1697 C CA . HIS A 1 261 ? 7.190 -48.570 -45.597 1.00 31.46 227 HIS A CA 1
ATOM 1698 C C . HIS A 1 261 ? 6.897 -49.511 -44.458 1.00 31.18 227 HIS A C 1
ATOM 1699 O O . HIS A 1 261 ? 5.838 -50.119 -44.417 1.00 31.25 227 HIS A O 1
ATOM 1706 N N . VAL A 1 262 ? 7.827 -49.625 -43.523 1.00 31.48 228 VAL A N 1
ATOM 1707 C CA . VAL A 1 262 ? 7.587 -50.431 -42.327 1.00 31.55 228 VAL A CA 1
ATOM 1708 C C . VAL A 1 262 ? 7.588 -49.488 -41.117 1.00 32.40 228 VAL A C 1
ATOM 1709 O O . VAL A 1 262 ? 8.415 -48.560 -41.020 1.00 33.50 228 VAL A O 1
ATOM 1713 N N . HIS A 1 263 ? 6.605 -49.690 -40.252 1.00 31.69 229 HIS A N 1
ATOM 1714 C CA . HIS A 1 263 ? 6.506 -48.930 -39.044 1.00 32.23 229 HIS A CA 1
ATOM 1715 C C . HIS A 1 263 ? 6.772 -49.878 -37.894 1.00 31.71 229 HIS A C 1
ATOM 1716 O O . HIS A 1 263 ? 6.094 -50.902 -37.765 1.00 31.33 229 HIS A O 1
ATOM 1723 N N . ILE A 1 264 ? 7.771 -49.549 -37.078 1.00 32.47 230 ILE A N 1
ATOM 1724 C CA . ILE A 1 264 ? 8.181 -50.404 -35.981 1.00 31.91 230 ILE A CA 1
ATOM 1725 C C . ILE A 1 264 ? 7.384 -50.015 -34.758 1.00 33.36 230 ILE A C 1
ATOM 1726 O O . ILE A 1 264 ? 7.480 -48.883 -34.286 1.00 33.56 230 ILE A O 1
ATOM 1731 N N . GLN A 1 265 ? 6.636 -50.966 -34.216 1.00 33.90 231 GLN A N 1
ATOM 1732 C CA . GLN A 1 265 ? 5.835 -50.707 -33.048 1.00 35.98 231 GLN A CA 1
ATOM 1733 C C . GLN A 1 265 ? 6.623 -50.782 -31.739 1.00 36.67 231 GLN A C 1
ATOM 1734 O O . GLN A 1 265 ? 7.626 -51.482 -31.625 1.00 37.06 231 GLN A O 1
ATOM 1740 N N . ALA A 1 266 ? 6.173 -50.011 -30.766 1.00 37.44 232 ALA A N 1
ATOM 1741 C CA . ALA A 1 266 ? 6.719 -50.063 -29.417 1.00 39.68 232 ALA A CA 1
ATOM 1742 C C . ALA A 1 266 ? 8.240 -50.404 -29.333 1.00 40.24 232 ALA A C 1
ATOM 1743 O O . ALA A 1 266 ? 8.623 -51.489 -28.891 1.00 41.46 232 ALA A O 1
ATOM 1745 N N . VAL A 1 267 ? 9.089 -49.479 -29.750 1.00 40.16 233 VAL A N 1
ATOM 1746 C CA . VAL A 1 267 ? 10.551 -49.628 -29.670 1.00 40.22 233 VAL A CA 1
ATOM 1747 C C . VAL A 1 267 ? 10.981 -49.628 -28.194 1.00 40.22 233 VAL A C 1
ATOM 1748 O O . VAL A 1 267 ? 10.467 -48.836 -27.384 1.00 40.77 233 VAL A O 1
ATOM 1752 N N . SER A 1 268 ? 11.921 -50.483 -27.816 1.00 39.34 234 SER A N 1
ATOM 1753 C CA . SER A 1 268 ? 12.186 -50.575 -26.382 1.00 39.03 234 SER A CA 1
ATOM 1754 C C . SER A 1 268 ? 13.628 -50.639 -25.977 1.00 38.87 234 SER A C 1
ATOM 1755 O O . SER A 1 268 ? 13.880 -50.701 -24.797 1.00 40.00 234 SER A O 1
ATOM 1758 N N . THR A 1 269 ? 14.571 -50.660 -26.924 1.00 38.07 235 THR A N 1
ATOM 1759 C CA . THR A 1 269 ? 15.988 -50.719 -26.570 1.00 37.69 235 THR A CA 1
ATOM 1760 C C . THR A 1 269 ? 16.828 -49.681 -27.290 1.00 39.09 235 THR A C 1
ATOM 1761 O O . THR A 1 269 ? 16.435 -49.142 -28.340 1.00 39.04 235 THR A O 1
ATOM 1765 N N . LYS A 1 270 ? 17.998 -49.418 -26.707 1.00 38.82 236 LYS A N 1
ATOM 1766 C CA . LYS A 1 270 ? 18.991 -48.536 -27.283 1.00 38.79 236 LYS A CA 1
ATOM 1767 C C . LYS A 1 270 ? 19.474 -49.030 -28.653 1.00 37.43 236 LYS A C 1
ATOM 1768 O O . LYS A 1 270 ? 19.471 -48.278 -29.608 1.00 37.64 236 LYS A O 1
ATOM 1774 N N . LEU A 1 271 ? 19.885 -50.291 -28.743 1.00 36.73 237 LEU A N 1
ATOM 1775 C CA . LEU A 1 271 ? 20.357 -50.862 -30.013 1.00 35.74 237 LEU A CA 1
ATOM 1776 C C . LEU A 1 271 ? 19.279 -50.716 -31.082 1.00 35.34 237 LEU A C 1
ATOM 1777 O O . LEU A 1 271 ? 19.589 -50.397 -32.230 1.00 35.21 237 LEU A O 1
ATOM 1782 N N . SER A 1 272 ? 18.019 -50.931 -30.692 1.00 34.54 238 SER A N 1
ATOM 1783 C CA . SER A 1 272 ? 16.891 -50.809 -31.631 1.00 34.40 238 SER A CA 1
ATOM 1784 C C . SER A 1 272 ? 16.877 -49.449 -32.300 1.00 34.92 238 SER A C 1
ATOM 1785 O O . SER A 1 272 ? 16.699 -49.364 -33.548 1.00 34.92 238 SER A O 1
ATOM 1788 N N . LEU A 1 273 ? 17.077 -48.400 -31.491 1.00 34.98 239 LEU A N 1
ATOM 1789 C CA . LEU A 1 273 ? 17.031 -47.045 -31.998 1.00 35.93 239 LEU A CA 1
ATOM 1790 C C . LEU A 1 273 ? 18.227 -46.777 -32.893 1.00 36.28 239 LEU A C 1
ATOM 1791 O O . LEU A 1 273 ? 18.120 -46.074 -33.896 1.00 36.37 239 LEU A O 1
ATOM 1796 N N . GLU A 1 274 ? 19.368 -47.336 -32.524 1.00 35.88 240 GLU A N 1
ATOM 1797 C CA . GLU A 1 274 ? 20.559 -47.226 -33.352 1.00 37.19 240 GLU A CA 1
ATOM 1798 C C . GLU A 1 274 ? 20.337 -47.817 -34.752 1.00 36.34 240 GLU A C 1
ATOM 1799 O O . GLU A 1 274 ? 20.697 -47.203 -35.752 1.00 36.41 240 GLU A O 1
ATOM 1805 N N . ILE A 1 275 ? 19.702 -48.988 -34.797 1.00 34.46 241 ILE A N 1
ATOM 1806 C CA . ILE A 1 275 ? 19.408 -49.680 -36.034 1.00 33.90 241 ILE A CA 1
ATOM 1807 C C . ILE A 1 275 ? 18.408 -48.910 -36.929 1.00 33.92 241 ILE A C 1
ATOM 1808 O O . ILE A 1 275 ? 18.579 -48.827 -38.146 1.00 34.05 241 ILE A O 1
ATOM 1813 N N . ILE A 1 276 ? 17.378 -48.350 -36.305 1.00 33.48 242 ILE A N 1
ATOM 1814 C CA . ILE A 1 276 ? 16.375 -47.583 -36.987 1.00 33.81 242 ILE A CA 1
ATOM 1815 C C . ILE A 1 276 ? 17.019 -46.367 -37.637 1.00 36.35 242 ILE A C 1
ATOM 1816 O O . ILE A 1 276 ? 16.760 -46.080 -38.828 1.00 36.63 242 ILE A O 1
ATOM 1821 N N . GLU A 1 277 ? 17.869 -45.671 -36.869 1.00 37.27 243 GLU A N 1
ATOM 1822 C CA . GLU A 1 277 ? 18.521 -44.454 -37.331 1.00 38.48 243 GLU A CA 1
ATOM 1823 C C . GLU A 1 277 ? 19.432 -44.786 -38.485 1.00 38.06 243 GLU A C 1
ATOM 1824 O O . GLU A 1 277 ? 19.502 -44.042 -39.466 1.00 38.19 243 GLU A O 1
ATOM 1830 N N . PHE A 1 278 ? 20.140 -45.901 -38.363 1.00 36.98 244 PHE A N 1
ATOM 1831 C CA . PHE A 1 278 ? 20.986 -46.396 -39.475 1.00 37.51 244 PHE A CA 1
ATOM 1832 C C . PHE A 1 278 ? 20.187 -46.556 -40.803 1.00 37.32 244 PHE A C 1
ATOM 1833 O O . PHE A 1 278 ? 20.671 -46.183 -41.860 1.00 38.56 244 PHE A O 1
ATOM 1841 N N . PHE A 1 279 ? 18.970 -47.082 -40.741 1.00 36.04 245 PHE A N 1
ATOM 1842 C CA . PHE A 1 279 ? 18.143 -47.168 -41.946 1.00 36.51 245 PHE A CA 1
ATOM 1843 C C . PHE A 1 279 ? 17.499 -45.835 -42.364 1.00 37.74 245 PHE A C 1
ATOM 1844 O O . PHE A 1 279 ? 17.365 -45.556 -43.566 1.00 38.20 245 PHE A O 1
ATOM 1852 N N . LYS A 1 280 ? 17.096 -45.016 -41.391 1.00 39.16 246 LYS A N 1
ATOM 1853 C CA . LYS A 1 280 ? 16.569 -43.675 -41.699 1.00 41.14 246 LYS A CA 1
ATOM 1854 C C . LYS A 1 280 ? 17.636 -42.869 -42.427 1.00 42.56 246 LYS A C 1
ATOM 1855 O O . LYS A 1 280 ? 17.347 -42.264 -43.451 1.00 43.46 246 LYS A O 1
ATOM 1861 N N . GLU A 1 281 ? 18.872 -42.916 -41.926 1.00 43.59 247 GLU A N 1
ATOM 1862 C CA . GLU A 1 281 ? 20.010 -42.252 -42.590 1.00 46.01 247 GLU A CA 1
ATOM 1863 C C . GLU A 1 281 ? 20.144 -42.593 -44.076 1.00 45.82 247 GLU A C 1
ATOM 1864 O O . GLU A 1 281 ? 20.560 -41.747 -44.846 1.00 46.62 247 GLU A O 1
ATOM 1870 N N . LYS A 1 282 ? 19.782 -43.821 -44.464 1.00 44.82 248 LYS A N 1
ATOM 1871 C CA . LYS A 1 282 ? 19.850 -44.266 -45.869 1.00 44.65 248 LYS A CA 1
ATOM 1872 C C . LYS A 1 282 ? 18.644 -43.909 -46.725 1.00 43.92 248 LYS A C 1
ATOM 1873 O O . LYS A 1 282 ? 18.609 -44.280 -47.885 1.00 44.77 248 LYS A O 1
ATOM 1879 N N . GLY A 1 283 ? 17.644 -43.236 -46.158 1.00 43.08 249 GLY A N 1
ATOM 1880 C CA . GLY A 1 283 ? 16.438 -42.894 -46.911 1.00 42.00 249 GLY A CA 1
ATOM 1881 C C . GLY A 1 283 ? 15.352 -43.962 -46.960 1.00 40.92 249 GLY A C 1
ATOM 1882 O O . GLY A 1 283 ? 14.349 -43.805 -47.671 1.00 40.41 249 GLY A O 1
ATOM 1883 N 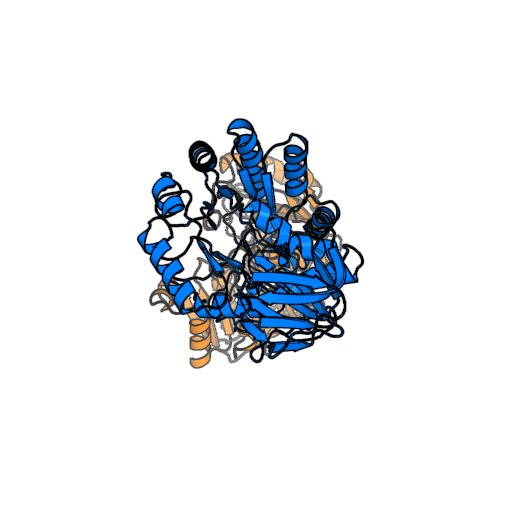N . VAL A 1 284 ? 15.540 -45.039 -46.196 1.00 39.35 250 VAL A N 1
ATOM 1884 C CA . VAL A 1 284 ? 14.551 -46.102 -46.078 1.00 37.65 250 VAL A CA 1
ATOM 1885 C C . VAL A 1 284 ? 13.242 -45.612 -45.428 1.00 37.82 250 VAL A C 1
ATOM 1886 O O . VAL A 1 284 ? 13.250 -44.838 -44.469 1.00 37.65 250 VAL A O 1
ATOM 1890 N N . LYS A 1 285 ? 12.116 -46.041 -45.964 1.00 36.92 251 LYS A N 1
ATOM 1891 C CA . LYS A 1 285 ? 10.842 -45.716 -45.342 1.00 37.69 251 LYS A CA 1
ATOM 1892 C C . LYS A 1 285 ? 10.605 -46.572 -44.092 1.00 36.15 251 LYS A C 1
ATOM 1893 O O . LYS A 1 285 ? 9.900 -47.585 -44.143 1.00 35.88 251 LYS A O 1
ATOM 1899 N N . ILE A 1 286 ? 11.220 -46.182 -42.985 1.00 35.20 252 ILE A N 1
ATOM 1900 C CA . ILE A 1 286 ? 11.027 -46.894 -41.737 1.00 33.85 252 ILE A CA 1
ATOM 1901 C C . ILE A 1 286 ? 10.660 -45.861 -40.694 1.00 34.45 252 ILE A C 1
ATOM 1902 O O . ILE A 1 286 ? 11.372 -44.869 -40.513 1.00 34.82 252 ILE A O 1
ATOM 1907 N N . THR A 1 287 ? 9.512 -46.055 -40.051 1.00 33.65 253 THR A N 1
ATOM 1908 C CA . THR A 1 287 ? 9.121 -45.148 -38.967 1.00 34.35 253 THR A CA 1
ATOM 1909 C C . THR A 1 287 ? 9.017 -45.955 -37.688 1.00 33.93 253 THR A C 1
ATOM 1910 O O . THR A 1 287 ? 9.107 -47.178 -37.709 1.00 32.62 253 THR A O 1
ATOM 1914 N N . CYS A 1 288 ? 8.871 -45.278 -36.566 1.00 34.94 254 CYS A N 1
ATOM 1915 C CA . CYS A 1 288 ? 8.692 -45.993 -35.301 1.00 35.47 254 CYS A CA 1
ATOM 1916 C C . CYS A 1 288 ? 7.949 -45.165 -34.281 1.00 36.45 254 CYS A C 1
ATOM 1917 O O . CYS A 1 288 ? 7.708 -43.960 -34.470 1.00 37.79 254 CYS A O 1
ATOM 1920 N N . GLU A 1 289 ? 7.589 -45.819 -33.199 1.00 36.15 255 GLU A N 1
ATOM 1921 C CA . GLU A 1 289 ? 6.779 -45.214 -32.178 1.00 37.07 255 GLU A CA 1
ATOM 1922 C C . GLU A 1 289 ? 7.344 -45.658 -30.835 1.00 37.35 255 GLU A C 1
ATOM 1923 O O . GLU A 1 289 ? 8.073 -46.657 -30.760 1.00 35.65 255 GLU A O 1
ATOM 1929 N N . VAL A 1 290 ? 6.985 -44.934 -29.778 1.00 37.87 256 VAL A N 1
ATOM 1930 C CA . VAL A 1 290 ? 7.291 -45.404 -28.445 1.00 38.55 256 VAL A CA 1
ATOM 1931 C C . VAL A 1 290 ? 6.040 -45.371 -27.566 1.00 39.25 256 VAL A C 1
ATOM 1932 O O . VAL A 1 290 ? 5.272 -44.395 -27.548 1.00 39.27 256 VAL A O 1
ATOM 1936 N N . ASN A 1 291 ? 5.865 -46.450 -26.834 1.00 39.84 257 ASN A N 1
ATOM 1937 C CA . ASN A 1 291 ? 4.854 -46.542 -25.798 1.00 42.24 257 ASN A CA 1
ATOM 1938 C C . ASN A 1 291 ? 5.344 -45.692 -24.605 1.00 43.52 257 ASN A C 1
ATOM 1939 O O . ASN A 1 291 ? 6.444 -45.920 -24.073 1.00 43.27 257 ASN A O 1
ATOM 1944 N N . PRO A 1 292 ? 4.552 -44.698 -24.180 1.00 45.34 258 PRO A N 1
ATOM 1945 C CA . PRO A 1 292 ? 5.033 -43.795 -23.106 1.00 46.18 258 PRO A CA 1
ATOM 1946 C C . PRO A 1 292 ? 5.443 -44.543 -21.820 1.00 46.51 258 PRO A C 1
ATOM 1947 O O . PRO A 1 292 ? 6.350 -44.097 -21.094 1.00 46.63 258 PRO A O 1
ATOM 1951 N N . ASN A 1 293 ? 4.812 -45.693 -21.570 1.00 45.80 259 ASN A N 1
ATOM 1952 C CA . ASN A 1 293 ? 5.205 -46.546 -20.450 1.00 46.23 259 ASN A CA 1
ATOM 1953 C C . ASN A 1 293 ? 6.677 -46.930 -20.471 1.00 45.70 259 ASN A C 1
ATOM 1954 O O . ASN A 1 293 ? 7.332 -46.977 -19.419 1.00 46.34 259 ASN A O 1
ATOM 1959 N N . HIS A 1 294 ? 7.206 -47.177 -21.664 1.00 44.74 260 HIS A N 1
ATOM 1960 C CA . HIS A 1 294 ? 8.629 -47.482 -21.803 1.00 44.98 260 HIS A CA 1
ATOM 1961 C C . HIS A 1 294 ? 9.528 -46.260 -21.533 1.00 46.12 260 HIS A C 1
ATOM 1962 O O . HIS A 1 294 ? 10.732 -46.411 -21.289 1.00 46.72 260 HIS A O 1
ATOM 1969 N N . LEU A 1 295 ? 8.937 -45.063 -21.585 1.00 46.33 261 LEU A N 1
ATOM 1970 C CA . LEU A 1 295 ? 9.641 -43.850 -21.236 1.00 47.04 261 LEU A CA 1
ATOM 1971 C C . LEU A 1 295 ? 9.674 -43.695 -19.724 1.00 47.61 261 LEU A C 1
ATOM 1972 O O . LEU A 1 295 ? 10.589 -43.064 -19.190 1.00 48.49 261 LEU A O 1
ATOM 1977 N N . LEU A 1 296 ? 8.686 -44.274 -19.037 1.00 47.02 262 LEU A N 1
ATOM 1978 C CA . LEU A 1 296 ? 8.515 -44.035 -17.587 1.00 47.51 262 LEU A CA 1
ATOM 1979 C C . LEU A 1 296 ? 9.030 -45.134 -16.679 1.00 46.87 262 LEU A C 1
ATOM 1980 O O . LEU A 1 296 ? 9.422 -44.869 -15.542 1.00 47.06 262 LEU A O 1
ATOM 1985 N N . PHE A 1 297 ? 8.991 -46.377 -17.178 1.00 45.58 263 PHE A N 1
ATOM 1986 C CA . PHE A 1 297 ? 9.234 -47.541 -16.335 1.00 44.23 263 PHE A CA 1
ATOM 1987 C C . PHE A 1 297 ? 10.334 -48.391 -16.913 1.00 43.92 263 PHE A C 1
ATOM 1988 O O . PHE A 1 297 ? 10.556 -48.356 -18.128 1.00 43.52 263 PHE A O 1
ATOM 1996 N N . THR A 1 298 ? 11.011 -49.139 -16.033 1.00 43.61 264 THR A N 1
ATOM 1997 C CA . THR A 1 298 ? 12.007 -50.157 -16.411 1.00 42.89 264 THR A CA 1
ATOM 1998 C C . THR A 1 298 ? 11.480 -51.519 -15.919 1.00 42.73 264 THR A C 1
ATOM 1999 O O . THR A 1 298 ? 10.441 -51.567 -15.252 1.00 42.98 264 THR A O 1
ATOM 2003 N N . GLU A 1 299 ? 12.193 -52.603 -16.224 1.00 41.80 265 GLU A N 1
ATOM 2004 C CA . GLU A 1 299 ? 11.907 -53.934 -15.658 1.00 41.71 265 GLU A CA 1
ATOM 2005 C C . GLU A 1 299 ? 11.686 -53.956 -14.145 1.00 43.00 265 GLU A C 1
ATOM 2006 O O . GLU A 1 299 ? 10.979 -54.834 -13.650 1.00 42.51 265 GLU A O 1
ATOM 2012 N N . ARG A 1 300 ? 12.296 -53.005 -13.421 1.00 43.78 266 ARG A N 1
ATOM 2013 C CA . ARG A 1 300 ? 12.189 -52.948 -11.957 1.00 45.70 266 ARG A CA 1
ATOM 2014 C C . ARG A 1 300 ? 10.732 -52.796 -11.526 1.00 44.41 266 ARG A C 1
ATOM 2015 O O . ARG A 1 300 ? 10.350 -53.240 -10.444 1.00 43.97 266 ARG A O 1
ATOM 2023 N N . GLU A 1 301 ? 9.935 -52.169 -12.391 1.00 43.43 267 GLU A N 1
ATOM 2024 C CA . GLU A 1 301 ? 8.502 -52.002 -12.168 1.00 43.50 267 GLU A CA 1
ATOM 2025 C C . GLU A 1 301 ? 7.763 -53.337 -11.973 1.00 43.51 267 GLU A C 1
ATOM 2026 O O . GLU A 1 301 ? 6.707 -53.374 -11.321 1.00 43.02 267 GLU A O 1
ATOM 2032 N N . VAL A 1 302 ? 8.291 -54.414 -12.555 1.00 43.07 268 VAL A N 1
ATOM 2033 C CA . VAL A 1 302 ? 7.739 -55.744 -12.284 1.00 43.84 268 VAL A CA 1
ATOM 2034 C C . VAL A 1 302 ? 7.780 -56.048 -10.773 1.00 45.18 268 VAL A C 1
ATOM 2035 O O . VAL A 1 302 ? 6.880 -56.704 -10.253 1.00 45.06 268 VAL A O 1
ATOM 2039 N N . LEU A 1 303 ? 8.797 -55.552 -10.071 1.00 46.55 269 LEU A N 1
ATOM 2040 C CA . LEU A 1 303 ? 8.881 -55.742 -8.617 1.00 48.98 269 LEU A CA 1
ATOM 2041 C C . LEU A 1 303 ? 7.895 -54.879 -7.817 1.00 50.84 269 LEU A C 1
ATOM 2042 O O . LEU A 1 303 ? 7.506 -55.264 -6.710 1.00 52.21 269 LEU A O 1
ATOM 2047 N N . ASN A 1 304 ? 7.500 -53.726 -8.364 1.00 51.81 270 ASN A N 1
ATOM 2048 C CA . ASN A 1 304 ? 6.578 -52.795 -7.677 1.00 53.66 270 ASN A CA 1
ATOM 2049 C C . ASN A 1 304 ? 5.090 -52.952 -8.057 1.00 52.41 270 ASN A C 1
ATOM 2050 O O . ASN A 1 304 ? 4.212 -52.731 -7.208 1.00 53.87 270 ASN A O 1
ATOM 2055 N N . SER A 1 305 ? 4.819 -53.311 -9.320 1.00 49.99 271 SER A N 1
ATOM 2056 C CA . SER A 1 305 ? 3.461 -53.392 -9.866 1.00 48.22 271 SER A CA 1
ATOM 2057 C C . SER A 1 305 ? 3.085 -54.796 -10.334 1.00 46.61 271 SER A C 1
ATOM 2058 O O . SER A 1 305 ? 1.979 -55.009 -10.827 1.00 45.63 271 SER A O 1
ATOM 2061 N N . GLY A 1 306 ? 3.999 -55.750 -10.194 1.00 45.73 272 GLY A N 1
ATOM 2062 C CA . GLY A 1 306 ? 3.713 -57.152 -10.561 1.00 44.02 272 GLY A CA 1
ATOM 2063 C C . GLY A 1 306 ? 3.280 -57.275 -12.011 1.00 42.99 272 GLY A C 1
ATOM 2064 O O . GLY A 1 306 ? 3.935 -56.742 -12.923 1.00 42.36 272 GLY A O 1
ATOM 2065 N N . ALA A 1 307 ? 2.149 -57.942 -12.230 1.00 41.94 273 ALA A N 1
ATOM 2066 C CA . ALA A 1 307 ? 1.726 -58.265 -13.594 1.00 40.84 273 ALA A CA 1
ATOM 2067 C C . ALA A 1 307 ? 1.228 -57.037 -14.393 1.00 40.41 273 ALA A C 1
ATOM 2068 O O . ALA A 1 307 ? 1.152 -57.103 -15.609 1.00 39.46 273 ALA A O 1
ATOM 2070 N N . ASN A 1 308 ? 0.908 -55.919 -13.729 1.00 40.52 274 ASN A N 1
ATOM 2071 C CA . ASN A 1 308 ? 0.570 -54.690 -14.477 1.00 41.12 274 ASN A CA 1
ATOM 2072 C C . ASN A 1 308 ? 1.806 -54.056 -15.138 1.00 40.95 274 ASN A C 1
ATOM 2073 O O . ASN A 1 308 ? 1.687 -53.083 -15.869 1.00 40.97 274 ASN A O 1
ATOM 2078 N N . ALA A 1 309 ? 2.993 -54.599 -14.852 1.00 40.99 275 ALA A N 1
ATOM 2079 C CA . ALA A 1 309 ? 4.192 -54.245 -15.620 1.00 40.73 275 ALA A CA 1
ATOM 2080 C C . ALA A 1 309 ? 4.573 -55.338 -16.637 1.00 39.79 275 ALA A C 1
ATOM 2081 O O . ALA A 1 309 ? 5.609 -55.235 -17.288 1.00 39.85 275 ALA A O 1
ATOM 2083 N N . ARG A 1 310 ? 3.748 -56.376 -16.780 1.00 39.20 276 ARG A N 1
ATOM 2084 C CA . ARG A 1 310 ? 4.017 -57.369 -17.824 1.00 38.33 276 ARG A CA 1
ATOM 2085 C C . ARG A 1 310 ? 3.492 -56.831 -19.145 1.00 37.44 276 ARG A C 1
ATOM 2086 O O . ARG A 1 310 ? 2.298 -56.555 -19.267 1.00 37.27 276 ARG A O 1
ATOM 2094 N N . VAL A 1 311 ? 4.393 -56.687 -20.119 1.00 36.53 277 VAL A N 1
ATOM 2095 C CA . VAL A 1 311 ? 4.064 -56.110 -21.411 1.00 36.13 277 VAL A CA 1
ATOM 2096 C C . VAL A 1 311 ? 5.052 -56.646 -22.469 1.00 36.64 277 VAL A C 1
ATOM 2097 O O . VAL A 1 311 ? 6.186 -57.008 -22.108 1.00 37.07 277 VAL A O 1
ATOM 2101 N N . ASN A 1 312 ? 4.607 -56.748 -23.732 1.00 35.03 278 ASN A N 1
ATOM 2102 C CA . ASN A 1 312 ? 5.475 -57.120 -24.874 1.00 36.02 278 ASN A CA 1
ATOM 2103 C C . ASN A 1 312 ? 5.540 -55.909 -25.835 1.00 36.56 278 ASN A C 1
ATOM 2104 O O . ASN A 1 312 ? 4.493 -55.356 -26.201 1.00 36.56 278 ASN A O 1
ATOM 2109 N N . PRO A 1 313 ? 6.757 -55.436 -26.179 1.00 36.60 279 PRO A N 1
ATOM 2110 C CA . PRO A 1 313 ? 8.039 -55.855 -25.630 1.00 36.76 279 PRO A CA 1
ATOM 2111 C C . PRO A 1 313 ? 8.075 -55.478 -24.156 1.00 37.30 279 PRO A C 1
ATOM 2112 O O . PRO A 1 313 ? 7.361 -54.544 -23.751 1.00 36.78 279 PRO A O 1
ATOM 2116 N N . PRO A 1 314 ? 8.904 -56.180 -23.358 1.00 37.15 280 PRO A N 1
ATOM 2117 C CA . PRO A 1 314 ? 8.982 -55.847 -21.924 1.00 37.31 280 PRO A CA 1
ATOM 2118 C C . PRO A 1 314 ? 9.592 -54.469 -21.654 1.00 37.70 280 PRO A C 1
ATOM 2119 O O . PRO A 1 314 ? 10.284 -53.886 -22.506 1.00 37.70 280 PRO A O 1
ATOM 2123 N N . LEU A 1 315 ? 9.317 -53.970 -20.460 1.00 37.75 281 LEU A N 1
ATOM 2124 C CA . LEU A 1 315 ? 10.085 -52.902 -19.856 1.00 39.06 281 LEU A CA 1
ATOM 2125 C C . LEU A 1 315 ? 11.505 -53.401 -19.662 1.00 39.28 281 LEU A C 1
ATOM 2126 O O . LEU A 1 315 ? 11.732 -54.517 -19.136 1.00 39.28 281 LEU A O 1
ATOM 2131 N N . ARG A 1 316 ? 12.475 -52.606 -20.096 1.00 39.85 282 ARG A N 1
ATOM 2132 C CA . ARG A 1 316 ? 13.835 -53.108 -20.066 1.00 40.61 282 ARG A CA 1
ATOM 2133 C C . ARG A 1 316 ? 14.651 -52.314 -19.060 1.00 42.28 282 ARG A C 1
ATOM 2134 O O . ARG A 1 316 ? 14.122 -52.019 -17.996 1.00 42.99 282 ARG A O 1
ATOM 2142 N N . LYS A 1 317 ? 15.912 -52.007 -19.352 1.00 43.24 283 LYS A N 1
ATOM 2143 C CA . LYS A 1 317 ? 16.781 -51.346 -18.377 1.00 44.78 283 LYS A CA 1
ATOM 2144 C C . LYS A 1 317 ? 16.782 -49.821 -18.426 1.00 45.84 283 LYS A C 1
ATOM 2145 O O . LYS A 1 317 ? 16.271 -49.208 -19.372 1.00 45.70 283 LYS A O 1
ATOM 2151 N N . LYS A 1 318 ? 17.324 -49.222 -17.361 1.00 48.11 284 LYS A N 1
ATOM 2152 C CA . LYS A 1 318 ? 17.569 -47.776 -17.250 1.00 48.69 284 LYS A CA 1
ATOM 2153 C C . LYS A 1 318 ? 18.213 -47.206 -18.510 1.00 47.97 284 LYS A C 1
ATOM 2154 O O . LYS A 1 318 ? 17.752 -46.211 -19.042 1.00 47.22 284 LYS A O 1
ATOM 2160 N N . GLU A 1 319 ? 19.282 -47.848 -18.974 1.00 48.09 285 GLU A N 1
ATOM 2161 C CA . GLU A 1 319 ? 20.002 -47.386 -20.153 1.00 48.85 285 GLU A CA 1
ATOM 2162 C C . GLU A 1 319 ? 19.077 -47.366 -21.386 1.00 47.17 285 GLU A C 1
ATOM 2163 O O . GLU A 1 319 ? 19.209 -46.503 -22.253 1.00 47.11 285 GLU A O 1
ATOM 2169 N N . ASP A 1 320 ? 18.149 -48.322 -21.458 1.00 45.47 286 ASP A N 1
ATOM 2170 C CA . ASP A 1 320 ? 17.192 -48.356 -22.538 1.00 44.34 286 ASP A CA 1
ATOM 2171 C C . ASP A 1 320 ? 16.170 -47.238 -22.390 1.00 44.21 286 ASP A C 1
ATOM 2172 O O . ASP A 1 320 ? 15.886 -46.521 -23.349 1.00 43.85 286 ASP A O 1
ATOM 2177 N N . ARG A 1 321 ? 15.616 -47.101 -21.191 1.00 44.33 287 ARG A N 1
ATOM 2178 C CA . ARG A 1 321 ? 14.669 -46.036 -20.893 1.00 45.45 287 ARG A CA 1
ATOM 2179 C C . ARG A 1 321 ? 15.253 -44.658 -21.308 1.00 46.14 287 ARG A C 1
ATOM 2180 O O . ARG A 1 321 ? 14.606 -43.878 -22.031 1.00 45.56 287 ARG A O 1
ATOM 2188 N N . LEU A 1 322 ? 16.497 -44.405 -20.916 1.00 46.37 288 LEU A N 1
ATOM 2189 C CA . LEU A 1 322 ? 17.130 -43.117 -21.187 1.00 47.78 288 LEU A CA 1
ATOM 2190 C C . LEU A 1 322 ? 17.399 -42.955 -22.677 1.00 47.19 288 LEU A C 1
ATOM 2191 O O . LEU A 1 322 ? 17.212 -41.867 -23.234 1.00 47.55 288 LEU A O 1
ATOM 2196 N N . ALA A 1 323 ? 17.810 -44.047 -23.333 1.00 46.08 289 ALA A N 1
ATOM 2197 C CA . ALA A 1 323 ? 18.014 -44.020 -24.788 1.00 44.50 289 ALA A CA 1
ATOM 2198 C C . ALA A 1 323 ? 16.716 -43.676 -25.486 1.00 43.38 289 ALA A C 1
ATOM 2199 O O . ALA A 1 323 ? 16.710 -42.836 -26.404 1.00 43.92 289 ALA A O 1
ATOM 2201 N N . LEU A 1 324 ? 15.606 -44.275 -25.039 1.00 41.10 290 LEU A N 1
ATOM 2202 C CA . LEU A 1 324 ? 14.308 -43.952 -25.643 1.00 40.60 290 LEU A CA 1
ATOM 2203 C C . LEU A 1 324 ? 14.011 -42.468 -25.582 1.00 41.37 290 LEU A C 1
ATOM 2204 O O . LEU A 1 324 ? 13.568 -41.882 -26.566 1.00 41.03 290 LEU A O 1
ATOM 2209 N N . ILE A 1 325 ? 14.276 -41.860 -24.418 1.00 42.74 291 ILE A N 1
ATOM 2210 C CA . ILE A 1 325 ? 14.002 -40.447 -24.195 1.00 43.67 291 ILE A CA 1
ATOM 2211 C C . ILE A 1 325 ? 14.891 -39.664 -25.142 1.00 44.25 291 ILE A C 1
ATOM 2212 O O . ILE A 1 325 ? 14.442 -38.753 -25.821 1.00 44.94 291 ILE A O 1
ATOM 2217 N N . GLU A 1 326 ? 16.152 -40.062 -25.218 1.00 44.86 292 GLU A N 1
ATOM 2218 C CA . GLU A 1 326 ? 17.087 -39.475 -26.178 1.00 46.48 292 GLU A CA 1
ATOM 2219 C C . GLU A 1 326 ? 16.601 -39.637 -27.649 1.00 45.81 292 GLU A C 1
ATOM 2220 O O . GLU A 1 326 ? 16.641 -38.690 -28.440 1.00 45.88 292 GLU A O 1
ATOM 2226 N N . GLY A 1 327 ? 16.072 -40.812 -28.000 1.00 44.78 293 GLY A N 1
ATOM 2227 C CA . GLY A 1 327 ? 15.482 -40.990 -29.332 1.00 44.32 293 GLY A CA 1
ATOM 2228 C C . GLY A 1 327 ? 14.278 -40.097 -29.594 1.00 44.95 293 GLY A C 1
ATOM 2229 O O . GLY A 1 327 ? 14.050 -39.665 -30.735 1.00 45.01 293 GLY A O 1
ATOM 2230 N N . VAL A 1 328 ? 13.490 -39.822 -28.552 1.00 45.12 294 VAL A N 1
ATOM 2231 C CA . VAL A 1 328 ? 12.423 -38.828 -28.685 1.00 45.73 294 VAL A CA 1
ATOM 2232 C C . VAL A 1 328 ? 13.025 -37.437 -28.934 1.00 48.21 294 VAL A C 1
ATOM 2233 O O . VAL A 1 328 ? 12.640 -36.738 -29.873 1.00 48.22 294 VAL A O 1
ATOM 2237 N N . LYS A 1 329 ? 14.002 -37.052 -28.112 1.00 50.29 295 LYS A N 1
ATOM 2238 C CA . LYS A 1 329 ? 14.642 -35.745 -28.267 1.00 52.55 295 LYS A CA 1
ATOM 2239 C C . LYS A 1 329 ? 15.245 -35.549 -29.674 1.00 52.87 295 LYS A C 1
ATOM 2240 O O . LYS A 1 329 ? 15.029 -34.511 -30.301 1.00 53.03 295 LYS A O 1
ATOM 2246 N N . ARG A 1 330 ? 15.971 -36.558 -30.163 1.00 52.22 296 ARG A N 1
ATOM 2247 C CA . ARG A 1 330 ? 16.731 -36.447 -31.416 1.00 53.00 296 ARG A CA 1
ATOM 2248 C C . ARG A 1 330 ? 15.899 -36.728 -32.679 1.00 52.38 296 ARG A C 1
ATOM 2249 O O . ARG A 1 330 ? 16.422 -36.680 -33.789 1.00 52.85 296 ARG A O 1
ATOM 2257 N N . GLY A 1 331 ? 14.613 -37.041 -32.515 1.00 51.59 297 GLY A N 1
ATOM 2258 C CA . GLY A 1 331 ? 13.722 -37.202 -33.661 1.00 50.18 297 GLY A CA 1
ATOM 2259 C C . GLY A 1 331 ? 13.812 -38.573 -34.306 1.00 49.01 297 GLY A C 1
ATOM 2260 O O . GLY A 1 331 ? 13.289 -38.781 -35.391 1.00 49.69 297 GLY A O 1
ATOM 2261 N N . ILE A 1 332 ? 14.459 -39.522 -33.639 1.00 47.66 298 ILE A N 1
ATOM 2262 C CA . ILE A 1 332 ? 14.512 -40.883 -34.151 1.00 45.78 298 ILE A CA 1
ATOM 2263 C C . ILE A 1 332 ? 13.156 -41.573 -33.985 1.00 43.63 298 ILE A C 1
ATOM 2264 O O . ILE A 1 332 ? 12.718 -42.282 -34.891 1.00 42.79 298 ILE A O 1
ATOM 2269 N N . ILE A 1 333 ? 12.500 -41.350 -32.846 1.00 41.81 299 ILE A N 1
ATOM 2270 C CA . ILE A 1 333 ? 11.181 -41.906 -32.604 1.00 40.07 299 ILE A CA 1
ATOM 2271 C C . ILE A 1 333 ? 10.206 -40.932 -33.227 1.00 40.22 299 ILE A C 1
ATOM 2272 O O . ILE A 1 333 ? 10.247 -39.774 -32.907 1.00 41.62 299 ILE A O 1
ATOM 2277 N N . ASP A 1 334 ? 9.332 -41.398 -34.116 1.00 39.51 300 ASP A N 1
ATOM 2278 C CA . ASP A 1 334 ? 8.512 -40.498 -34.934 1.00 39.35 300 ASP A CA 1
ATOM 2279 C C . ASP A 1 334 ? 7.262 -40.060 -34.222 1.00 39.81 300 ASP A C 1
ATOM 2280 O O . ASP A 1 334 ? 6.755 -38.977 -34.514 1.00 39.84 300 ASP A O 1
ATOM 2285 N N . CYS A 1 335 ? 6.731 -40.910 -33.327 1.00 39.36 301 CYS A N 1
ATOM 2286 C CA . CYS A 1 335 ? 5.502 -40.556 -32.620 1.00 39.65 301 CYS A CA 1
ATOM 2287 C C . CYS A 1 335 ? 5.370 -41.311 -31.308 1.00 38.99 301 CYS A C 1
ATOM 2288 O O . CYS A 1 335 ? 6.092 -42.279 -31.059 1.00 38.36 301 CYS A O 1
ATOM 2291 N N . PHE A 1 336 ? 4.458 -40.836 -30.462 1.00 39.82 302 PHE A N 1
ATOM 2292 C CA . PHE A 1 336 ? 3.982 -41.587 -29.302 1.00 39.56 302 PHE A CA 1
ATOM 2293 C C . PHE A 1 336 ? 2.788 -42.397 -29.755 1.00 39.55 302 PHE A C 1
ATOM 2294 O O . PHE A 1 336 ? 1.969 -41.907 -30.535 1.00 39.72 302 PHE A O 1
ATOM 2302 N N . ALA A 1 337 ? 2.674 -43.628 -29.262 1.00 38.50 303 ALA A N 1
ATOM 2303 C CA . ALA A 1 337 ? 1.513 -44.436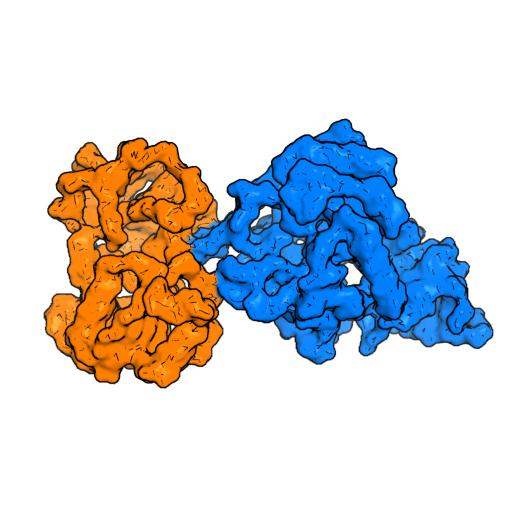 -29.533 1.00 38.94 303 ALA A CA 1
ATOM 2304 C C . ALA A 1 337 ? 1.375 -45.361 -28.322 1.00 39.26 303 ALA A C 1
ATOM 2305 O O . ALA A 1 337 ? 2.358 -45.975 -27.895 1.00 40.07 303 ALA A O 1
ATOM 2307 N N . THR A 1 338 ? 0.171 -45.493 -27.787 1.00 38.86 304 THR A N 1
ATOM 2308 C CA . THR A 1 338 ? 0.024 -46.096 -26.471 1.00 38.39 304 THR A CA 1
ATOM 2309 C C . THR A 1 338 ? 0.209 -47.607 -26.428 1.00 38.42 304 THR A C 1
ATOM 2310 O O . THR A 1 338 ? 0.662 -48.164 -25.415 1.00 39.31 304 THR A O 1
ATOM 2314 N N . ASP A 1 339 ? -0.113 -48.308 -27.519 1.00 36.92 305 ASP A N 1
ATOM 2315 C CA . ASP A 1 339 ? -0.321 -49.740 -27.390 1.00 35.64 305 ASP A CA 1
ATOM 2316 C C . ASP A 1 339 ? -1.246 -49.972 -26.172 1.00 35.37 305 ASP A C 1
ATOM 2317 O O . ASP A 1 339 ? -1.027 -50.865 -25.355 1.00 33.90 305 ASP A O 1
ATOM 2322 N N . HIS A 1 340 ? -2.300 -49.157 -26.088 1.00 34.87 306 HIS A N 1
ATOM 2323 C CA . HIS A 1 340 ? -3.334 -49.345 -25.109 1.00 35.32 306 HIS A CA 1
ATOM 2324 C C . HIS A 1 340 ? -3.754 -50.798 -25.170 1.00 35.22 306 HIS A C 1
ATOM 2325 O O . HIS A 1 340 ? -4.286 -51.246 -26.198 1.00 35.94 306 HIS A O 1
ATOM 2332 N N . ALA A 1 341 ? -3.474 -51.554 -24.112 1.00 34.64 307 ALA A N 1
ATOM 2333 C CA . ALA A 1 341 ? -3.719 -52.992 -24.178 1.00 34.46 307 ALA A CA 1
ATOM 2334 C C . ALA A 1 341 ? -4.384 -53.450 -22.906 1.00 34.82 307 ALA A C 1
ATOM 2335 O O . ALA A 1 341 ? -3.711 -53.906 -21.966 1.00 35.96 307 ALA A O 1
ATOM 2337 N N . PRO A 1 342 ? -5.717 -53.329 -22.864 1.00 34.21 308 PRO A N 1
ATOM 2338 C CA . PRO A 1 342 ? -6.403 -53.630 -21.640 1.00 33.46 308 PRO A CA 1
ATOM 2339 C C . PRO A 1 342 ? -6.541 -55.135 -21.409 1.00 32.80 308 PRO A C 1
ATOM 2340 O O . PRO A 1 342 ? -6.720 -55.923 -22.364 1.00 31.10 308 PRO A O 1
ATOM 2344 N N . HIS A 1 343 ? -6.386 -55.522 -20.146 1.00 32.04 309 HIS A N 1
ATOM 2345 C CA . HIS A 1 343 ? -6.670 -56.892 -19.681 1.00 32.24 309 HIS A CA 1
ATOM 2346 C C . HIS A 1 343 ? -7.312 -56.773 -18.313 1.00 33.13 309 HIS A C 1
ATOM 2347 O O . HIS A 1 343 ? -7.024 -55.831 -17.561 1.00 33.36 309 HIS A O 1
ATOM 2354 N N . GLN A 1 344 ? -8.193 -57.706 -17.989 1.00 34.17 310 GLN A N 1
ATOM 2355 C CA . GLN A 1 344 ? -8.840 -57.686 -16.667 1.00 36.11 310 GLN A CA 1
ATOM 2356 C C . GLN A 1 344 ? -7.895 -58.027 -15.492 1.00 36.11 310 GLN A C 1
ATOM 2357 O O . GLN A 1 344 ? -6.798 -58.553 -15.699 1.00 35.51 310 GLN A O 1
ATOM 2363 N N . THR A 1 345 ? -8.312 -57.697 -14.272 1.00 37.18 311 THR A N 1
ATOM 2364 C CA . THR A 1 345 ? -7.484 -57.909 -13.064 1.00 38.08 311 THR A CA 1
ATOM 2365 C C . THR A 1 345 ? -7.137 -59.380 -12.860 1.00 38.12 311 THR A C 1
ATOM 2366 O O . THR A 1 345 ? -6.017 -59.700 -12.446 1.00 38.67 311 THR A O 1
ATOM 2370 N N . PHE A 1 346 ? -8.066 -60.283 -13.179 1.00 37.35 312 PHE A N 1
ATOM 2371 C CA . PHE A 1 346 ? -7.778 -61.697 -13.016 1.00 37.27 312 PHE A CA 1
ATOM 2372 C C . PHE A 1 346 ? -6.796 -62.160 -14.079 1.00 36.93 312 PHE A C 1
ATOM 2373 O O . PHE A 1 346 ? -6.248 -63.268 -13.975 1.00 36.87 312 PHE A O 1
ATOM 2381 N N . GLU A 1 347 ? -6.562 -61.324 -15.101 1.00 35.30 313 GLU A N 1
ATOM 2382 C CA . GLU A 1 347 ? -5.507 -61.633 -16.089 1.00 34.45 313 GLU A CA 1
ATOM 2383 C C . GLU A 1 347 ? -4.174 -60.956 -15.742 1.00 34.41 313 GLU A C 1
ATOM 2384 O O . GLU A 1 347 ? -3.221 -60.992 -16.525 1.00 33.24 313 GLU A O 1
ATOM 2390 N N . LYS A 1 348 ? -4.133 -60.358 -14.550 1.00 35.20 314 LYS A N 1
ATOM 2391 C CA . LYS A 1 348 ? -2.991 -59.612 -14.065 1.00 36.14 314 LYS A CA 1
ATOM 2392 C C . LYS A 1 348 ? -2.663 -59.991 -12.631 1.00 36.93 314 LYS A C 1
ATOM 2393 O O . LYS A 1 348 ? -2.547 -59.127 -11.745 1.00 38.95 314 LYS A O 1
ATOM 2399 N N . GLU A 1 349 ? -2.517 -61.287 -12.394 1.00 36.38 315 GLU A N 1
ATOM 2400 C CA . GLU A 1 349 ? -2.230 -61.782 -11.054 1.00 36.29 315 GLU A CA 1
ATOM 2401 C C . GLU A 1 349 ? -0.791 -62.290 -11.002 1.00 35.74 315 GLU A C 1
ATOM 2402 O O . GLU A 1 349 ? 0.120 -61.466 -10.903 1.00 36.28 315 GLU A O 1
ATOM 2408 N N . LEU A 1 350 ? -0.555 -63.595 -11.100 1.00 34.95 316 LEU A N 1
ATOM 2409 C CA . LEU A 1 350 ? 0.828 -64.085 -11.133 1.00 34.55 316 LEU A CA 1
ATOM 2410 C C . LEU A 1 350 ? 1.440 -63.727 -12.476 1.00 34.57 316 LEU A C 1
ATOM 2411 O O . LEU A 1 350 ? 0.801 -63.938 -13.558 1.00 34.24 316 LEU A O 1
ATOM 2416 N N . VAL A 1 351 ? 2.651 -63.170 -12.427 1.00 33.95 317 VAL A N 1
ATOM 2417 C CA . VAL A 1 351 ? 3.272 -62.642 -13.635 1.00 33.58 317 VAL A CA 1
ATOM 2418 C C . VAL A 1 351 ? 3.324 -63.751 -14.701 1.00 33.90 317 VAL A C 1
ATOM 2419 O O . VAL A 1 351 ? 3.039 -63.505 -15.886 1.00 33.31 317 VAL A O 1
ATOM 2423 N N . GLU A 1 352 ? 3.705 -64.953 -14.284 1.00 33.88 318 GLU A N 1
ATOM 2424 C CA . GLU A 1 352 ? 3.876 -66.047 -15.222 1.00 35.01 318 GLU A CA 1
ATOM 2425 C C . GLU A 1 352 ? 2.617 -66.320 -16.059 1.00 34.95 318 GLU A C 1
ATOM 2426 O O . GLU A 1 352 ? 2.723 -66.676 -17.222 1.00 34.07 318 GLU A O 1
ATOM 2432 N N . PHE A 1 353 ? 1.436 -66.133 -15.471 1.00 35.69 319 PHE A N 1
ATOM 2433 C CA . PHE A 1 353 ? 0.193 -66.445 -16.172 1.00 36.43 319 PHE A CA 1
ATOM 2434 C C . PHE A 1 353 ? -0.528 -65.223 -16.737 1.00 36.48 319 PHE A C 1
ATOM 2435 O O . PHE A 1 353 ? -1.560 -65.364 -17.375 1.00 36.93 319 PHE A O 1
ATOM 2443 N N . ALA A 1 354 ? 0.019 -64.039 -16.487 1.00 36.58 320 ALA A N 1
ATOM 2444 C CA . ALA A 1 354 ? -0.643 -62.788 -16.808 1.00 36.73 320 ALA A CA 1
ATOM 2445 C C . ALA A 1 354 ? -0.596 -62.521 -18.310 1.00 36.49 320 ALA A C 1
ATOM 2446 O O . ALA A 1 354 ? 0.417 -62.810 -18.982 1.00 36.87 320 ALA A O 1
ATOM 2448 N N . MET A 1 355 ? -1.687 -61.967 -18.826 1.00 36.09 321 MET A N 1
ATOM 2449 C CA . MET A 1 355 ? -1.696 -61.408 -20.168 1.00 35.54 321 MET A CA 1
ATOM 2450 C C . MET A 1 355 ? -0.778 -60.167 -20.245 1.00 35.65 321 MET A C 1
ATOM 2451 O O . MET A 1 355 ? -0.793 -59.318 -19.351 1.00 36.08 321 MET A O 1
ATOM 2456 N N . PRO A 1 356 ? 0.031 -60.059 -21.314 1.00 35.40 322 PRO A N 1
ATOM 2457 C CA . PRO A 1 356 ? 0.878 -58.863 -21.408 1.00 35.02 322 PRO A CA 1
ATOM 2458 C C . PRO A 1 356 ? 0.075 -57.635 -21.874 1.00 34.62 322 PRO A C 1
ATOM 2459 O O . PRO A 1 356 ? -0.798 -57.759 -22.732 1.00 34.11 322 PRO A O 1
ATOM 2463 N N . GLY A 1 357 ? 0.381 -56.468 -21.318 1.00 34.39 323 GLY A N 1
ATOM 2464 C CA . GLY A 1 357 ? -0.153 -55.202 -21.824 1.00 34.53 323 GLY A CA 1
ATOM 2465 C C . GLY A 1 357 ? -0.487 -54.207 -20.719 1.00 35.63 323 GLY A C 1
ATOM 2466 O O . GLY A 1 357 ? -0.748 -54.590 -19.550 1.00 35.40 323 GLY A O 1
ATOM 2467 N N . ILE A 1 358 ? -0.497 -52.939 -21.109 1.00 35.43 324 ILE A N 1
ATOM 2468 C CA . ILE A 1 358 ? -0.756 -51.797 -20.228 1.00 36.69 324 ILE A CA 1
ATOM 2469 C C . ILE A 1 358 ? -1.769 -50.864 -20.934 1.00 36.76 324 ILE A C 1
ATOM 2470 O O . ILE A 1 358 ? -1.649 -50.601 -22.134 1.00 37.36 324 ILE A O 1
ATOM 2475 N N . ILE A 1 359 ? -2.795 -50.405 -20.232 1.00 36.85 325 ILE A N 1
ATOM 2476 C CA . ILE A 1 359 ? -3.657 -49.369 -20.800 1.00 37.44 325 ILE A CA 1
ATOM 2477 C C . ILE A 1 359 ? -2.915 -48.058 -20.774 1.00 38.34 325 ILE A C 1
ATOM 2478 O O . ILE A 1 359 ? -1.997 -47.875 -19.948 1.00 39.43 325 ILE A O 1
ATOM 2483 N N . GLY A 1 360 ? -3.298 -47.137 -21.649 1.00 37.88 326 GLY A N 1
ATOM 2484 C CA . GLY A 1 360 ? -2.529 -45.914 -21.755 1.00 38.30 326 GLY A CA 1
ATOM 2485 C C . GLY A 1 360 ? -3.167 -44.719 -22.421 1.00 38.72 326 GLY A C 1
ATOM 2486 O O . GLY A 1 360 ? -2.633 -43.629 -22.337 1.00 38.96 326 GLY A O 1
ATOM 2487 N N . LEU A 1 361 ? -4.305 -44.906 -23.075 1.00 38.81 327 LEU A N 1
ATOM 2488 C CA . LEU A 1 361 ? -4.972 -43.783 -23.737 1.00 39.79 327 LEU A CA 1
ATOM 2489 C C . LEU A 1 361 ? -5.220 -42.558 -22.835 1.00 41.43 327 LEU A C 1
ATOM 2490 O O . LEU A 1 361 ? -5.063 -41.407 -23.280 1.00 42.04 327 LEU A O 1
ATOM 2495 N N . GLN A 1 362 ? -5.635 -42.793 -21.592 1.00 42.21 328 GLN A N 1
ATOM 2496 C CA . GLN A 1 362 ? -5.930 -41.678 -20.685 1.00 44.03 328 GLN A CA 1
ATOM 2497 C C . GLN A 1 362 ? -4.681 -41.137 -20.035 1.00 44.66 328 GLN A C 1
ATOM 2498 O O . GLN A 1 362 ? -4.715 -40.040 -19.477 1.00 46.48 328 GLN A O 1
ATOM 2504 N N . THR A 1 363 ? -3.587 -41.893 -20.082 1.00 43.79 329 THR A N 1
ATOM 2505 C CA . THR A 1 363 ? -2.369 -41.444 -19.416 1.00 44.52 329 THR A CA 1
ATOM 2506 C C . THR A 1 363 ? -1.251 -40.965 -20.356 1.00 45.13 329 THR A C 1
ATOM 2507 O O . THR A 1 363 ? -0.239 -40.434 -19.886 1.00 46.07 329 THR A O 1
ATOM 2511 N N . ALA A 1 364 ? -1.431 -41.154 -21.663 1.00 44.40 330 ALA A N 1
ATOM 2512 C CA . ALA A 1 364 ? -0.442 -40.757 -22.653 1.00 44.18 330 ALA A CA 1
ATOM 2513 C C . ALA A 1 364 ? -0.004 -39.304 -22.480 1.00 45.23 330 ALA A C 1
ATOM 2514 O O . ALA A 1 364 ? 1.198 -39.027 -22.425 1.00 44.86 330 ALA A O 1
ATOM 2516 N N . LEU A 1 365 ? -0.964 -38.381 -22.375 1.00 46.01 331 LEU A N 1
ATOM 2517 C CA . LEU A 1 365 ? -0.596 -36.972 -22.331 1.00 47.35 331 LEU A CA 1
ATOM 2518 C C . LEU A 1 365 ? 0.201 -36.566 -21.042 1.00 48.63 331 LEU A C 1
ATOM 2519 O O . LEU A 1 365 ? 1.323 -36.036 -21.143 1.00 48.92 331 LEU A O 1
ATOM 2524 N N . PRO A 1 366 ? -0.342 -36.836 -19.835 1.00 49.16 332 PRO A N 1
ATOM 2525 C CA . PRO A 1 366 ? 0.520 -36.496 -18.688 1.00 49.92 332 PRO A CA 1
ATOM 2526 C C . PRO A 1 366 ? 1.862 -37.221 -18.725 1.00 49.38 332 PRO A C 1
ATOM 2527 O O . PRO A 1 366 ? 2.858 -36.695 -18.223 1.00 50.58 332 PRO A O 1
ATOM 2531 N N . SER A 1 367 ? 1.895 -38.422 -19.301 1.00 48.65 333 SER A N 1
ATOM 2532 C CA . SER A 1 367 ? 3.135 -39.194 -19.330 1.00 47.89 333 SER A CA 1
ATOM 2533 C C . SER A 1 367 ? 4.149 -38.481 -20.208 1.00 48.56 333 SER A C 1
ATOM 2534 O O . SER A 1 367 ? 5.269 -38.217 -19.771 1.00 48.63 333 SER A O 1
ATOM 2537 N N . ALA A 1 368 ? 3.733 -38.159 -21.436 1.00 49.02 334 ALA A N 1
ATOM 2538 C CA . ALA A 1 368 ? 4.503 -37.294 -22.349 1.00 50.09 334 ALA A CA 1
ATOM 2539 C C . ALA A 1 368 ? 4.927 -35.953 -21.722 1.00 51.48 334 ALA A C 1
ATOM 2540 O O . ALA A 1 368 ? 6.040 -35.479 -21.960 1.00 52.31 334 ALA A O 1
ATOM 2542 N N . LEU A 1 369 ? 4.039 -35.344 -20.934 1.00 52.71 335 LEU A N 1
ATOM 2543 C CA . LEU A 1 369 ? 4.276 -33.992 -20.380 1.00 54.19 335 LEU A CA 1
ATOM 2544 C C . LEU A 1 369 ? 5.380 -33.960 -19.348 1.00 55.53 335 LEU A C 1
ATOM 2545 O O . LEU A 1 369 ? 6.003 -32.928 -19.124 1.00 56.61 335 LEU A O 1
ATOM 2550 N N . GLU A 1 370 ? 5.605 -35.108 -18.722 1.00 56.34 336 GLU A N 1
ATOM 2551 C CA . GLU A 1 370 ? 6.780 -35.362 -17.894 1.00 57.76 336 GLU A CA 1
ATOM 2552 C C . GLU A 1 370 ? 8.073 -35.000 -18.637 1.00 57.31 336 GLU A C 1
ATOM 2553 O O . GLU A 1 370 ? 8.933 -34.344 -18.061 1.00 58.17 336 GLU A O 1
ATOM 2559 N N . LEU A 1 371 ? 8.212 -35.421 -19.898 1.00 56.01 337 LEU A N 1
ATOM 2560 C CA . LEU A 1 371 ? 9.371 -35.007 -20.731 1.00 56.44 337 LEU A CA 1
ATOM 2561 C C . LEU A 1 371 ? 9.418 -33.491 -21.007 1.00 57.22 337 LEU A C 1
ATOM 2562 O O . LEU A 1 371 ? 10.504 -32.885 -21.079 1.00 57.73 337 LEU A O 1
ATOM 2567 N N . TYR A 1 372 ? 8.250 -32.883 -21.182 1.00 57.04 338 TYR A N 1
ATOM 2568 C CA . TYR A 1 372 ? 8.183 -31.440 -21.354 1.00 58.27 338 TYR A CA 1
ATOM 2569 C C . TYR A 1 372 ? 8.670 -30.738 -20.076 1.00 59.41 338 TYR A C 1
ATOM 2570 O O . TYR A 1 372 ? 9.491 -29.807 -20.138 1.00 60.27 338 TYR A O 1
ATOM 2579 N N . ARG A 1 373 ? 8.201 -31.217 -18.921 1.00 59.21 339 ARG A N 1
ATOM 2580 C CA . ARG A 1 373 ? 8.543 -30.593 -17.630 1.00 60.56 339 ARG A CA 1
ATOM 2581 C C . ARG A 1 373 ? 10.029 -30.673 -17.310 1.00 60.75 339 ARG A C 1
ATOM 2582 O O . ARG A 1 373 ? 10.580 -29.779 -16.676 1.00 62.22 339 ARG A O 1
ATOM 2590 N N . LYS A 1 374 ? 10.675 -31.749 -17.743 1.00 59.24 340 LYS A N 1
ATOM 2591 C CA . LYS A 1 374 ? 12.096 -31.896 -17.505 1.00 59.56 340 LYS A CA 1
ATOM 2592 C C . LYS A 1 374 ? 12.936 -31.127 -18.544 1.00 59.54 340 LYS A C 1
ATOM 2593 O O . LYS A 1 374 ? 14.173 -31.202 -18.530 1.00 59.78 340 LYS A O 1
ATOM 2599 N N . GLY A 1 375 ? 12.261 -30.390 -19.428 1.00 58.93 341 GLY A N 1
ATOM 2600 C CA . GLY A 1 375 ? 12.906 -29.645 -20.513 1.00 59.16 341 GLY A CA 1
ATOM 2601 C C . GLY A 1 375 ? 13.557 -30.531 -21.562 1.00 58.58 341 GLY A C 1
ATOM 2602 O O . GLY A 1 375 ? 14.506 -30.123 -22.216 1.00 59.60 341 GLY A O 1
ATOM 2603 N N . ILE A 1 376 ? 13.050 -31.751 -21.735 1.00 56.85 342 ILE A N 1
ATOM 2604 C CA . ILE A 1 376 ? 13.646 -32.681 -22.678 1.00 55.65 342 ILE A CA 1
ATOM 2605 C C . ILE A 1 376 ? 13.108 -32.390 -24.076 1.00 55.29 342 ILE A C 1
ATOM 2606 O O . ILE A 1 376 ? 13.862 -32.384 -25.055 1.00 55.77 342 ILE A O 1
ATOM 2611 N N . ILE A 1 377 ? 11.805 -32.142 -24.162 1.00 54.52 343 ILE A N 1
ATOM 2612 C CA . ILE A 1 377 ? 11.181 -31.697 -25.404 1.00 53.92 343 ILE A CA 1
ATOM 2613 C C . ILE A 1 377 ? 10.341 -30.448 -25.183 1.00 54.05 343 ILE A C 1
ATOM 2614 O O . ILE A 1 377 ? 9.786 -30.238 -24.098 1.00 53.67 343 ILE A O 1
ATOM 2619 N N . SER A 1 378 ? 10.196 -29.668 -26.248 1.00 54.07 344 SER A N 1
ATOM 2620 C CA . SER A 1 378 ? 9.299 -28.521 -26.259 1.00 54.84 344 SER A CA 1
ATOM 2621 C C . SER A 1 378 ? 7.858 -28.987 -26.375 1.00 54.21 344 SER A C 1
ATOM 2622 O O . SER A 1 378 ? 7.583 -30.145 -26.752 1.00 52.37 344 SER A O 1
ATOM 2625 N N . LEU A 1 379 ? 6.943 -28.068 -26.068 1.00 54.69 345 LEU A N 1
ATOM 2626 C CA . LEU A 1 379 ? 5.521 -28.332 -26.130 1.00 54.08 345 LEU A CA 1
ATOM 2627 C C . LEU A 1 379 ? 5.113 -28.606 -27.570 1.00 53.64 345 LEU A C 1
ATOM 2628 O O . LEU A 1 379 ? 4.361 -29.556 -27.832 1.00 52.41 345 LEU A O 1
ATOM 2633 N N . LYS A 1 380 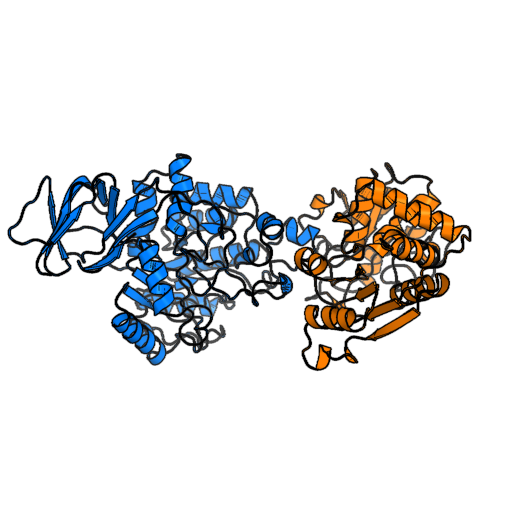? 5.621 -27.788 -28.499 1.00 54.10 346 LYS A N 1
ATOM 2634 C CA . LYS A 1 380 ? 5.443 -28.024 -29.949 1.00 54.05 346 LYS A CA 1
ATOM 2635 C C . LYS A 1 380 ? 5.860 -29.469 -30.359 1.00 52.20 346 LYS A C 1
ATOM 2636 O O . LYS A 1 380 ? 5.122 -30.167 -31.063 1.00 50.94 346 LYS A O 1
ATOM 2642 N N . LYS A 1 381 ? 7.036 -29.894 -29.898 1.00 51.65 347 LYS A N 1
ATOM 2643 C CA . LYS A 1 381 ? 7.548 -31.218 -30.200 1.00 51.50 347 LYS A CA 1
ATOM 2644 C C . LYS A 1 381 ? 6.615 -32.326 -29.662 1.00 50.45 347 LYS A C 1
ATOM 2645 O O . LYS A 1 381 ? 6.337 -33.297 -30.372 1.00 49.54 347 LYS A O 1
ATOM 2651 N N . LEU A 1 382 ? 6.130 -32.158 -28.423 1.00 50.77 348 LEU A N 1
ATOM 2652 C CA . LEU A 1 382 ? 5.200 -33.103 -27.785 1.00 50.16 348 LEU A CA 1
ATOM 2653 C C . LEU A 1 382 ? 3.937 -33.225 -28.644 1.00 49.80 348 LEU A C 1
ATOM 2654 O O . LEU A 1 382 ? 3.470 -34.327 -28.913 1.00 49.21 348 LEU A O 1
ATOM 2659 N N . ILE A 1 383 ? 3.421 -32.084 -29.099 1.00 49.82 349 ILE A N 1
ATOM 2660 C CA . ILE A 1 383 ? 2.240 -32.065 -29.950 1.00 48.95 349 ILE A CA 1
ATOM 2661 C C . ILE A 1 383 ? 2.496 -32.705 -31.322 1.00 48.55 349 ILE A C 1
ATOM 2662 O O . ILE A 1 383 ? 1.648 -33.469 -31.821 1.00 47.50 349 ILE A O 1
ATOM 2667 N N . GLU A 1 384 ? 3.646 -32.396 -31.928 1.00 48.62 350 GLU A N 1
ATOM 2668 C CA . GLU A 1 384 ? 4.045 -33.058 -33.171 1.00 48.51 350 GLU A CA 1
ATOM 2669 C C . GLU A 1 384 ? 3.933 -34.582 -33.056 1.00 46.41 350 GLU A C 1
ATOM 2670 O O . GLU A 1 384 ? 3.353 -35.235 -33.916 1.00 45.87 350 GLU A O 1
ATOM 2676 N N . MET A 1 385 ? 4.468 -35.119 -31.969 1.00 45.43 351 MET A N 1
ATOM 2677 C CA . MET A 1 385 ? 4.486 -36.545 -31.727 1.00 44.52 351 MET A CA 1
ATOM 2678 C C . MET A 1 385 ? 3.097 -37.155 -31.537 1.00 43.05 351 MET A C 1
ATOM 2679 O O . MET A 1 385 ? 2.970 -38.368 -31.597 1.00 42.39 351 MET A O 1
ATOM 2684 N N . PHE A 1 386 ? 2.090 -36.334 -31.250 1.00 42.71 352 PHE A N 1
ATOM 2685 C CA . PHE A 1 386 ? 0.726 -36.808 -31.064 1.00 41.55 352 PHE A CA 1
ATOM 2686 C C . PHE A 1 386 ? -0.174 -36.484 -32.260 1.00 41.70 352 PHE A C 1
ATOM 2687 O O . PHE A 1 386 ? -1.309 -36.954 -32.323 1.00 41.06 352 PHE A O 1
ATOM 2695 N N . THR A 1 387 ? 0.309 -35.676 -33.201 1.00 42.07 353 THR A N 1
ATOM 2696 C CA . THR A 1 387 ? -0.580 -35.125 -34.206 1.00 42.72 353 THR A CA 1
ATOM 2697 C C . THR A 1 387 ? -0.061 -35.352 -35.604 1.00 43.39 353 THR A C 1
ATOM 2698 O O . THR A 1 387 ? -0.371 -36.361 -36.220 1.00 42.66 353 THR A O 1
ATOM 2702 N N . ILE A 1 388 ? 0.725 -34.407 -36.111 1.00 44.33 354 ILE A N 1
ATOM 2703 C CA . ILE A 1 388 ? 1.164 -34.470 -37.492 1.00 44.80 354 ILE A CA 1
ATOM 2704 C C . ILE A 1 388 ? 2.067 -35.692 -37.780 1.00 43.99 354 ILE A C 1
ATOM 2705 O O . ILE A 1 388 ? 1.910 -36.347 -38.815 1.00 44.11 354 ILE A O 1
ATOM 2710 N N . ASN A 1 389 ? 2.975 -36.036 -36.867 1.00 43.34 355 ASN A N 1
ATOM 2711 C CA . ASN A 1 389 ? 3.824 -37.205 -37.111 1.00 42.50 355 ASN A CA 1
ATOM 2712 C C . ASN A 1 389 ? 3.006 -38.511 -37.288 1.00 41.02 355 ASN A C 1
ATOM 2713 O O . ASN A 1 389 ? 3.170 -39.179 -38.294 1.00 40.89 355 ASN A O 1
ATOM 2718 N N . PRO A 1 390 ? 2.122 -38.868 -36.323 1.00 40.37 356 PRO A N 1
ATOM 2719 C CA . PRO A 1 390 ? 1.309 -40.069 -36.564 1.00 39.64 356 PRO A CA 1
ATOM 2720 C C . PRO A 1 390 ? 0.395 -39.972 -37.807 1.00 39.89 356 PRO A C 1
ATOM 2721 O O . PRO A 1 390 ? 0.236 -40.962 -38.542 1.00 38.79 356 PRO A O 1
ATOM 2725 N N . ALA A 1 391 ? -0.130 -38.780 -38.085 1.00 40.68 357 ALA A N 1
ATOM 2726 C CA . ALA A 1 391 ? -0.903 -38.578 -39.310 1.00 41.18 357 ALA A CA 1
ATOM 2727 C C . ALA A 1 391 ? -0.105 -38.955 -40.555 1.00 41.02 357 ALA A C 1
ATOM 2728 O O . ALA A 1 391 ? -0.627 -39.630 -41.447 1.00 41.04 357 ALA A O 1
ATOM 2730 N N . ARG A 1 392 ? 1.154 -38.535 -40.613 1.00 42.09 358 ARG A N 1
ATOM 2731 C CA . ARG A 1 392 ? 1.976 -38.773 -41.796 1.00 42.89 358 ARG A CA 1
ATOM 2732 C C . ARG A 1 392 ? 2.357 -40.232 -41.943 1.00 41.75 358 ARG A C 1
ATOM 2733 O O . ARG A 1 392 ? 2.511 -40.712 -43.072 1.00 42.01 358 ARG A O 1
ATOM 2741 N N . ILE A 1 393 ? 2.483 -40.935 -40.812 1.00 40.26 359 ILE A N 1
ATOM 2742 C CA . ILE A 1 393 ? 2.845 -42.342 -40.818 1.00 37.64 359 ILE A CA 1
ATOM 2743 C C . ILE A 1 393 ? 1.767 -43.177 -41.502 1.00 37.86 359 ILE A C 1
ATOM 2744 O O . ILE A 1 393 ? 2.097 -44.075 -42.253 1.00 37.71 359 ILE A O 1
ATOM 2749 N N . ILE A 1 394 ? 0.489 -42.873 -41.245 1.00 38.16 360 ILE A N 1
ATOM 2750 C CA . ILE A 1 394 ? -0.622 -43.647 -41.782 1.00 37.00 360 ILE A CA 1
ATOM 2751 C C . ILE A 1 394 ? -1.252 -42.970 -42.998 1.00 38.45 360 ILE A C 1
ATOM 2752 O O . ILE A 1 394 ? -2.224 -43.482 -43.572 1.00 37.46 360 ILE A O 1
ATOM 2757 N N . GLY A 1 395 ? -0.667 -41.840 -43.413 1.00 39.41 361 GLY A N 1
ATOM 2758 C CA . GLY A 1 395 ? -1.079 -41.172 -44.658 1.00 41.22 361 GLY A CA 1
ATOM 2759 C C . GLY A 1 395 ? -2.488 -40.605 -44.611 1.00 42.64 361 GLY A C 1
ATOM 2760 O O . GLY A 1 395 ? -3.229 -40.711 -45.579 1.00 42.95 361 GLY A O 1
ATOM 2761 N N . VAL A 1 396 ? -2.888 -40.047 -43.474 1.00 43.79 362 VAL A N 1
ATOM 2762 C CA . VAL A 1 396 ? -4.201 -39.410 -43.393 1.00 45.86 362 VAL A CA 1
ATOM 2763 C C . VAL A 1 396 ? -3.987 -37.915 -43.248 1.00 48.14 362 VAL A C 1
ATOM 2764 O O . VAL A 1 396 ? -2.994 -37.480 -42.649 1.00 48.59 362 VAL A O 1
ATOM 2768 N N . ASP A 1 397 ? -4.900 -37.129 -43.814 1.00 49.97 363 ASP A N 1
ATOM 2769 C CA . ASP A 1 397 ? -4.816 -35.670 -43.714 1.00 52.25 363 ASP A CA 1
ATOM 2770 C C . ASP A 1 397 ? -5.520 -35.200 -42.430 1.00 51.77 363 ASP A C 1
ATOM 2771 O O . ASP A 1 397 ? -6.641 -34.702 -42.440 1.00 52.80 363 ASP A O 1
ATOM 2776 N N . LEU A 1 398 ? -4.842 -35.409 -41.311 1.00 50.52 364 LEU A N 1
ATOM 2777 C CA . LEU A 1 398 ? -5.368 -35.081 -39.992 1.00 49.52 364 LEU A CA 1
ATOM 2778 C C . LEU A 1 398 ? -4.169 -34.556 -39.199 1.00 49.30 364 LEU A C 1
ATOM 2779 O O . LEU A 1 398 ? -3.108 -34.337 -39.778 1.00 48.08 364 LEU A O 1
ATOM 2784 N N . GLY A 1 399 ? -4.315 -34.352 -37.894 1.00 49.49 365 GLY A N 1
ATOM 2785 C CA . GLY A 1 399 ? -3.188 -33.858 -37.090 1.00 51.09 365 GLY A CA 1
ATOM 2786 C C . GLY A 1 399 ? -2.776 -32.438 -37.502 1.00 52.91 365 GLY A C 1
ATOM 2787 O O . GLY A 1 399 ? -1.597 -32.070 -37.482 1.00 53.09 365 GLY A O 1
ATOM 2788 N N . THR A 1 400 ? -3.770 -31.645 -37.868 1.00 53.99 366 THR A N 1
ATOM 2789 C CA . THR A 1 400 ? -3.541 -30.346 -38.473 1.00 56.48 366 THR A CA 1
ATOM 2790 C C . THR A 1 400 ? -4.697 -29.417 -38.100 1.00 57.72 366 THR A C 1
ATOM 2791 O O . THR A 1 400 ? -5.778 -29.884 -37.748 1.00 56.97 366 THR A O 1
ATOM 2795 N N . LEU A 1 401 ? -4.453 -28.107 -38.119 1.00 60.16 367 LEU A N 1
ATOM 2796 C CA . LEU A 1 401 ? -5.539 -27.124 -38.072 1.00 61.81 367 LEU A CA 1
ATOM 2797 C C . LEU A 1 401 ? -5.564 -26.288 -39.365 1.00 63.31 367 LEU A C 1
ATOM 2798 O O . LEU A 1 401 ? -6.039 -25.160 -39.375 1.00 64.56 367 LEU A O 1
ATOM 2803 N N . LYS A 1 402 ? -5.039 -26.858 -40.450 1.00 63.48 368 LYS A N 1
ATOM 2804 C CA . LYS A 1 402 ? -5.139 -26.259 -41.781 1.00 65.43 368 LYS A CA 1
ATOM 2805 C C . LYS A 1 402 ? -6.585 -25.937 -42.154 1.00 66.00 368 LYS A C 1
ATOM 2806 O O . LYS A 1 402 ? -7.486 -26.747 -41.903 1.00 64.98 368 LYS A O 1
ATOM 2812 N N . LEU A 1 403 ? -6.794 -24.745 -42.722 1.00 66.95 369 LEU A N 1
ATOM 2813 C CA . LEU A 1 403 ? -8.100 -24.328 -43.237 1.00 67.88 369 LEU A CA 1
ATOM 2814 C C . LEU A 1 403 ? -8.726 -25.397 -44.141 1.00 66.91 369 LEU A C 1
ATOM 2815 O O . LEU A 1 403 ? -8.069 -25.900 -45.068 1.00 66.71 369 LEU A O 1
ATOM 2820 N N . GLY A 1 404 ? -9.992 -25.731 -43.880 1.00 66.33 370 GLY A N 1
ATOM 2821 C CA . GLY A 1 404 ? -10.730 -26.720 -44.689 1.00 65.50 370 GLY A CA 1
ATOM 2822 C C . GLY A 1 404 ? -10.680 -28.159 -44.168 1.00 63.69 370 GLY A C 1
ATOM 2823 O O . GLY A 1 404 ? -11.458 -29.018 -44.611 1.00 63.41 370 GLY A O 1
ATOM 2824 N N . SER A 1 405 ? -9.760 -28.422 -43.240 1.00 61.97 371 SER A N 1
ATOM 2825 C CA . SER A 1 405 ? -9.595 -29.753 -42.678 1.00 60.01 371 SER A CA 1
ATOM 2826 C C . SER A 1 405 ? -10.571 -30.004 -41.509 1.00 59.42 371 SER A C 1
ATOM 2827 O O . SER A 1 405 ? -11.165 -29.050 -40.978 1.00 60.19 371 SER A O 1
ATOM 2830 N N . PRO A 1 406 ? -10.783 -31.290 -41.144 1.00 57.51 372 PRO A N 1
ATOM 2831 C CA . PRO A 1 406 ? -11.802 -31.600 -40.134 1.00 56.83 372 PRO A CA 1
ATOM 2832 C C . PRO A 1 406 ? -11.497 -30.914 -38.810 1.00 57.02 372 PRO A C 1
ATOM 2833 O O . PRO A 1 406 ? -10.335 -30.792 -38.429 1.00 56.63 372 PRO A O 1
ATOM 2837 N N . ALA A 1 407 ? -12.532 -30.451 -38.121 1.00 57.08 373 ALA A N 1
ATOM 2838 C CA . ALA A 1 407 ? -12.317 -29.734 -36.889 1.00 57.19 373 ALA A CA 1
ATOM 2839 C C . ALA A 1 407 ? -12.068 -30.680 -35.712 1.00 55.86 373 ALA A C 1
ATOM 2840 O O . ALA A 1 407 ? -12.852 -30.762 -34.742 1.00 55.99 373 ALA A O 1
ATOM 2842 N N . ASP A 1 408 ? -10.961 -31.401 -35.817 1.00 54.18 374 ASP A N 1
ATOM 2843 C CA . ASP A 1 408 ? -10.511 -32.264 -34.737 1.00 52.79 374 ASP A CA 1
ATOM 2844 C C . ASP A 1 408 ? -9.513 -31.456 -33.936 1.00 52.17 374 ASP A C 1
ATOM 2845 O O . ASP A 1 408 ? -8.411 -31.129 -34.413 1.00 51.05 374 ASP A O 1
ATOM 2850 N N . ILE A 1 409 ? -9.922 -31.128 -32.714 1.00 52.24 375 ILE A N 1
ATOM 2851 C CA . ILE A 1 409 ? -9.191 -30.176 -31.874 1.00 52.46 375 ILE A CA 1
ATOM 2852 C C . ILE A 1 409 ? -9.131 -30.718 -30.461 1.00 51.97 375 ILE A C 1
ATOM 2853 O O . ILE A 1 409 ? -10.129 -31.198 -29.938 1.00 52.20 375 ILE A O 1
ATOM 2858 N N . THR A 1 410 ? -7.952 -30.660 -29.854 1.00 51.82 376 THR A N 1
ATOM 2859 C CA . THR A 1 410 ? -7.811 -31.011 -28.447 1.00 51.69 376 THR A CA 1
ATOM 2860 C C . THR A 1 410 ? -7.382 -29.783 -27.652 1.00 52.55 376 THR A C 1
ATOM 2861 O O . THR A 1 410 ? -6.531 -29.021 -28.100 1.00 52.70 376 THR A O 1
ATOM 2865 N N . ILE A 1 411 ? -7.973 -29.619 -26.470 1.00 53.25 377 ILE A N 1
ATOM 2866 C CA . ILE A 1 411 ? -7.727 -28.460 -25.593 1.00 54.65 377 ILE A CA 1
ATOM 2867 C C . ILE A 1 411 ? -7.325 -28.990 -24.218 1.00 54.34 377 ILE A C 1
ATOM 2868 O O . ILE A 1 411 ? -8.091 -29.733 -23.591 1.00 54.19 377 ILE A O 1
ATOM 2873 N N . PHE A 1 412 ? -6.133 -28.621 -23.755 1.00 54.26 378 PHE A N 1
ATOM 2874 C CA . PHE A 1 412 ? -5.610 -29.218 -22.530 1.00 54.27 378 PHE A CA 1
ATOM 2875 C C . PHE A 1 412 ? -4.850 -28.292 -21.600 1.00 55.97 378 PHE A C 1
ATOM 2876 O O . PHE A 1 412 ? -4.315 -27.270 -22.024 1.00 57.16 378 PHE A O 1
ATOM 2884 N N . ASP A 1 413 ? -4.820 -28.678 -20.326 1.00 56.80 379 ASP A N 1
ATOM 2885 C CA . ASP A 1 413 ? -4.100 -27.962 -19.276 1.00 58.37 379 ASP A CA 1
ATOM 2886 C C . ASP A 1 413 ? -2.839 -28.752 -18.928 1.00 58.45 379 ASP A C 1
ATOM 2887 O O . ASP A 1 413 ? -2.941 -29.838 -18.329 1.00 58.27 379 ASP A O 1
ATOM 2892 N N . PRO A 1 414 ? -1.643 -28.233 -19.303 1.00 59.16 380 PRO A N 1
ATOM 2893 C CA . PRO A 1 414 ? -0.401 -29.001 -19.050 1.00 58.84 380 PRO A CA 1
ATOM 2894 C C . PRO A 1 414 ? -0.126 -29.202 -17.554 1.00 59.76 380 PRO A C 1
ATOM 2895 O O . PRO A 1 414 ? 0.689 -30.048 -17.184 1.00 59.37 380 PRO A O 1
ATOM 2899 N N . ASN A 1 415 ? -0.806 -28.420 -16.712 1.00 61.29 381 ASN A N 1
ATOM 2900 C CA . ASN A 1 415 ? -0.511 -28.362 -15.284 1.00 62.00 381 ASN A CA 1
ATOM 2901 C C . ASN A 1 415 ? -1.566 -28.976 -14.346 1.00 61.80 381 ASN A C 1
ATOM 2902 O O . ASN A 1 415 ? -1.306 -29.146 -13.147 1.00 62.22 381 ASN A O 1
ATOM 2907 N N . LYS A 1 416 ? -2.724 -29.348 -14.891 1.00 61.08 382 LYS A N 1
ATOM 2908 C CA . LYS A 1 416 ? -3.815 -29.865 -14.076 1.00 61.26 382 LYS A CA 1
ATOM 2909 C C . LYS A 1 416 ? -3.558 -31.278 -13.553 1.00 60.88 382 LYS A C 1
ATOM 2910 O O . LYS A 1 416 ? -3.289 -32.243 -14.325 1.00 59.81 382 LYS A O 1
ATOM 2916 N N . GLU A 1 417 ? -3.640 -31.393 -12.230 1.00 61.55 383 GLU A N 1
ATOM 2917 C CA . GLU A 1 417 ? -3.418 -32.665 -11.553 1.00 61.01 383 GLU A CA 1
ATOM 2918 C C . GLU A 1 417 ? -4.676 -33.490 -11.394 1.00 60.53 383 GLU A C 1
ATOM 2919 O O . GLU A 1 417 ? -5.771 -32.965 -11.134 1.00 61.85 383 GLU A O 1
ATOM 2925 N N . TRP A 1 418 ? -4.506 -34.798 -11.558 1.00 59.28 384 TRP A N 1
ATOM 2926 C CA . TRP A 1 418 ? -5.576 -35.752 -11.353 1.00 58.19 384 TRP A CA 1
ATOM 2927 C C . TRP A 1 418 ? -4.968 -37.107 -11.073 1.00 56.87 384 TRP A C 1
ATOM 2928 O O . TRP A 1 418 ? -3.755 -37.296 -11.191 1.00 56.59 384 TRP A O 1
ATOM 2939 N N . ILE A 1 419 ? -5.832 -38.035 -10.691 1.00 56.21 385 ILE A N 1
ATOM 2940 C CA . ILE A 1 419 ? -5.461 -39.399 -10.362 1.00 55.14 385 ILE A CA 1
ATOM 2941 C C . ILE A 1 419 ? -6.275 -40.353 -11.243 1.00 53.79 385 ILE A C 1
ATOM 2942 O O . ILE A 1 419 ? -7.501 -40.250 -11.317 1.00 53.48 385 ILE A O 1
ATOM 2947 N N . LEU A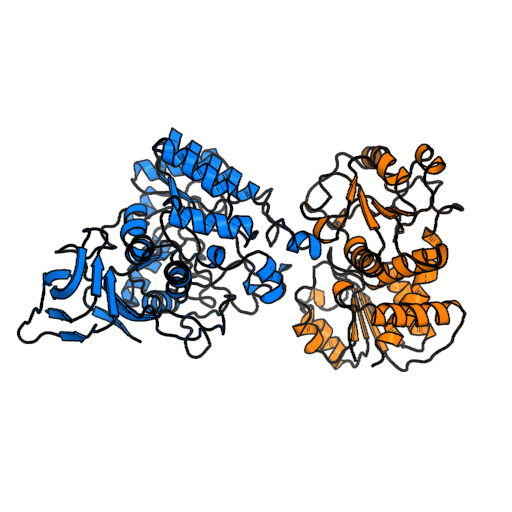 1 420 ? -5.595 -41.272 -11.915 1.00 52.76 386 LEU A N 1
ATOM 2948 C CA . LEU A 1 420 ? -6.288 -42.381 -12.547 1.00 52.58 386 LEU A CA 1
ATOM 2949 C C . LEU A 1 420 ? -6.768 -43.398 -11.494 1.00 52.72 386 LEU A C 1
ATOM 2950 O O . LEU A 1 420 ? -5.967 -44.109 -10.915 1.00 53.09 386 LEU A O 1
ATOM 2955 N N . ASN A 1 421 ? -8.077 -43.458 -11.266 1.00 53.58 387 ASN A N 1
ATOM 2956 C CA . ASN A 1 421 ? -8.689 -44.418 -10.352 1.00 54.30 387 ASN A CA 1
ATOM 2957 C C . ASN A 1 421 ? -10.118 -44.720 -10.777 1.00 54.94 387 ASN A C 1
ATOM 2958 O O . ASN A 1 421 ? -10.511 -44.353 -11.874 1.00 54.66 387 ASN A O 1
ATOM 2963 N N . GLU A 1 422 ? -10.894 -45.369 -9.908 1.00 56.38 388 GLU A N 1
ATOM 2964 C CA . GLU A 1 422 ? -12.269 -45.761 -10.236 1.00 58.41 388 GLU A CA 1
ATOM 2965 C C . GLU A 1 422 ? -13.146 -44.570 -10.613 1.00 59.18 388 GLU A C 1
ATOM 2966 O O . GLU A 1 422 ? -14.002 -44.671 -11.508 1.00 59.00 388 GLU A O 1
ATOM 2972 N N . GLU A 1 423 ? -12.878 -43.427 -9.988 1.00 60.31 389 GLU A N 1
ATOM 2973 C CA . GLU A 1 423 ? -13.625 -42.197 -10.243 1.00 61.84 389 GLU A CA 1
ATOM 2974 C C . GLU A 1 423 ? -13.382 -41.671 -11.664 1.00 59.98 389 GLU A C 1
ATOM 2975 O O . GLU A 1 423 ? -14.248 -41.054 -12.271 1.00 60.11 389 GLU A O 1
ATOM 2981 N N . THR A 1 424 ? -12.208 -41.966 -12.200 1.00 57.93 390 THR A N 1
ATOM 2982 C CA . THR A 1 424 ? -11.707 -41.261 -13.358 1.00 56.47 390 THR A CA 1
ATOM 2983 C C . THR A 1 424 ? -11.430 -42.149 -14.602 1.00 54.64 390 THR A C 1
ATOM 2984 O O . THR A 1 424 ? -11.340 -41.652 -15.724 1.00 54.45 390 THR A O 1
ATOM 2988 N N . ASN A 1 425 ? -11.326 -43.458 -14.383 1.00 52.61 391 ASN A N 1
ATOM 2989 C CA . ASN A 1 425 ? -10.975 -44.436 -15.413 1.00 50.67 391 ASN A CA 1
ATOM 2990 C C . ASN A 1 425 ? -12.169 -44.703 -16.320 1.00 49.93 391 ASN A C 1
ATOM 2991 O O . ASN A 1 425 ? -13.261 -44.969 -15.820 1.00 50.57 391 ASN A O 1
ATOM 2996 N N . LEU A 1 426 ? -11.960 -44.617 -17.633 1.00 47.98 392 LEU A N 1
ATOM 2997 C CA . LEU A 1 426 ? -13.018 -44.889 -18.622 1.00 47.04 392 LEU A CA 1
ATOM 2998 C C . LEU A 1 426 ? -12.835 -46.228 -19.321 1.00 45.11 392 LEU A C 1
ATOM 2999 O O . LEU A 1 426 ? -13.728 -46.699 -20.036 1.00 44.29 392 LEU A O 1
ATOM 3004 N N . SER A 1 427 ? -11.682 -46.843 -19.084 1.00 43.39 393 SER A N 1
ATOM 3005 C CA . SER A 1 427 ? -11.418 -48.179 -19.561 1.00 42.25 393 SER A CA 1
ATOM 3006 C C . SER A 1 427 ? -12.219 -49.191 -18.744 1.00 42.15 393 SER A C 1
ATOM 3007 O O . SER A 1 427 ? -12.501 -48.974 -17.584 1.00 43.01 393 SER A O 1
ATOM 3010 N N . LYS A 1 428 ? -12.577 -50.308 -19.357 1.00 41.27 394 LYS A N 1
ATOM 3011 C CA . LYS A 1 428 ? -13.155 -51.407 -18.592 1.00 40.82 394 LYS A CA 1
ATOM 3012 C C . LYS A 1 428 ? -12.090 -52.079 -17.724 1.00 40.06 394 LYS A C 1
ATOM 3013 O O . LYS A 1 428 ? -12.406 -52.826 -16.784 1.00 40.18 394 LYS A O 1
ATOM 3019 N N . SER A 1 429 ? -10.829 -51.815 -18.048 1.00 39.06 395 SER A N 1
ATOM 3020 C CA . SER A 1 429 ? -9.709 -52.460 -17.370 1.00 38.68 395 SER A CA 1
ATOM 3021 C C . SER A 1 429 ? -8.901 -51.417 -16.606 1.00 39.31 395 SER A C 1
ATOM 3022 O O . SER A 1 429 ? -9.111 -50.212 -16.781 1.00 39.16 395 SER A O 1
ATOM 3025 N N . ARG A 1 430 ? -7.995 -51.893 -15.751 1.00 40.07 396 ARG A N 1
ATOM 3026 C CA . ARG A 1 430 ? -7.263 -51.034 -14.816 1.00 41.59 396 ARG A CA 1
ATOM 3027 C C . ARG A 1 430 ? -5.763 -51.236 -14.921 1.00 40.69 396 ARG A C 1
ATOM 3028 O O . ARG A 1 430 ? -5.033 -50.785 -14.048 1.00 42.01 396 ARG A O 1
ATOM 3036 N N . ASN A 1 431 ? -5.307 -51.975 -15.925 1.00 39.18 397 ASN A N 1
ATOM 3037 C CA . ASN A 1 431 ? -3.938 -52.519 -15.917 1.00 38.34 397 ASN A CA 1
ATOM 3038 C C . ASN A 1 431 ? -2.851 -51.522 -16.323 1.00 38.49 397 ASN A C 1
ATOM 3039 O O . ASN A 1 431 ? -2.403 -51.480 -17.474 1.00 38.52 397 ASN A O 1
ATOM 3044 N N . THR A 1 432 ? -2.429 -50.712 -15.366 1.00 39.20 398 THR A N 1
ATOM 3045 C CA . THR A 1 432 ? -1.322 -49.799 -15.603 1.00 39.20 398 THR A CA 1
ATOM 3046 C C . THR A 1 432 ? -0.607 -49.495 -14.294 1.00 40.39 398 THR A C 1
ATOM 3047 O O . THR A 1 432 ? -1.267 -49.237 -13.285 1.00 40.58 398 THR A O 1
ATOM 3051 N N . PRO A 1 433 ? 0.738 -49.465 -14.320 1.00 41.05 399 PRO A N 1
ATOM 3052 C CA . PRO A 1 433 ? 1.442 -49.112 -13.075 1.00 42.40 399 PRO A CA 1
ATOM 3053 C C . PRO A 1 433 ? 1.115 -47.695 -12.596 1.00 44.00 399 PRO A C 1
ATOM 3054 O O . PRO A 1 433 ? 1.384 -47.378 -11.432 1.00 45.57 399 PRO A O 1
ATOM 3058 N N . LEU A 1 434 ? 0.523 -46.860 -13.459 1.00 44.68 400 LEU A N 1
ATOM 3059 C CA . LEU A 1 434 ? 0.095 -45.496 -13.036 1.00 45.80 400 LEU A CA 1
ATOM 3060 C C . LEU A 1 434 ? -1.249 -45.458 -12.311 1.00 46.57 400 LEU A C 1
ATOM 3061 O O . LEU A 1 434 ? -1.734 -44.382 -11.927 1.00 47.63 400 LEU A O 1
ATOM 3066 N N . TRP A 1 435 ? -1.859 -46.628 -12.131 1.00 46.36 401 TRP A N 1
ATOM 3067 C CA . TRP A 1 435 ? -3.109 -46.719 -11.385 1.00 47.25 401 TRP A CA 1
ATOM 3068 C C . TRP A 1 435 ? -2.922 -46.092 -10.021 1.00 49.01 401 TRP A C 1
ATOM 3069 O O . TRP A 1 435 ? -1.991 -46.450 -9.302 1.00 48.97 401 TRP A O 1
ATOM 3080 N N . GLY A 1 436 ? -3.774 -45.127 -9.687 1.00 50.53 402 GLY A N 1
ATOM 3081 C CA . GLY A 1 436 ? -3.760 -44.513 -8.356 1.00 52.62 402 GLY A CA 1
ATOM 3082 C C . GLY A 1 436 ? -2.679 -43.475 -8.105 1.00 54.15 402 GLY A C 1
ATOM 3083 O O . GLY A 1 436 ? -2.603 -42.916 -7.023 1.00 55.46 402 GLY A O 1
ATOM 3084 N N . LYS A 1 437 ? -1.846 -43.206 -9.100 1.00 54.62 403 LYS A N 1
ATOM 3085 C CA . LYS A 1 437 ? -0.781 -42.228 -8.947 1.00 56.29 403 LYS A CA 1
ATOM 3086 C C . LYS A 1 437 ? -1.191 -40.855 -9.481 1.00 56.82 403 LYS A C 1
ATOM 3087 O O . LYS A 1 437 ? -2.099 -40.737 -10.301 1.00 56.40 403 LYS A O 1
ATOM 3093 N N . VAL A 1 438 ? -0.528 -39.813 -8.987 1.00 57.95 404 VAL A N 1
ATOM 3094 C CA . VAL A 1 438 ? -0.862 -38.448 -9.359 1.00 58.07 404 VAL A CA 1
ATOM 3095 C C . VAL A 1 438 ? -0.321 -38.151 -10.756 1.00 57.29 404 VAL A C 1
ATOM 3096 O O . VAL A 1 438 ? 0.874 -38.344 -11.028 1.00 57.22 404 VAL A O 1
ATOM 3100 N N . LEU A 1 439 ? -1.193 -37.686 -11.642 1.00 56.42 405 LEU A N 1
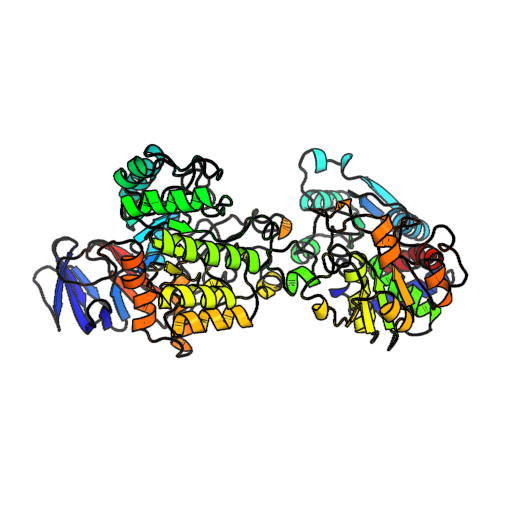ATOM 3101 C CA . LEU A 1 439 ? -0.745 -37.260 -12.973 1.00 55.81 405 LEU A CA 1
ATOM 3102 C C . LEU A 1 439 ? -0.903 -35.754 -13.137 1.00 56.05 405 LEU A C 1
ATOM 3103 O O . LEU A 1 439 ? -1.810 -35.164 -12.575 1.00 56.41 405 LEU A O 1
ATOM 3108 N N . LYS A 1 440 ? -0.025 -35.146 -13.920 1.00 55.30 406 LYS A N 1
ATOM 3109 C CA . LYS A 1 440 ? -0.095 -33.711 -14.164 1.00 55.97 406 LYS A CA 1
ATOM 3110 C C . LYS A 1 440 ? -0.183 -33.470 -15.667 1.00 54.58 406 LYS A C 1
ATOM 3111 O O . LYS A 1 440 ? 0.691 -33.876 -16.424 1.00 52.73 406 LYS A O 1
ATOM 3117 N N . GLY A 1 441 ? -1.241 -32.790 -16.083 1.00 54.51 407 GLY A N 1
ATOM 3118 C CA . GLY A 1 441 ? -1.541 -32.649 -17.498 1.00 54.34 407 GLY A CA 1
ATOM 3119 C C . GLY A 1 441 ? -2.842 -33.372 -17.773 1.00 53.66 407 GLY A C 1
ATOM 3120 O O . GLY A 1 441 ? -2.992 -34.564 -17.447 1.00 53.45 407 GLY A O 1
ATOM 3121 N N . LYS A 1 442 ? -3.797 -32.664 -18.358 1.00 53.81 408 LYS A N 1
ATOM 3122 C CA . LYS A 1 442 ? -5.136 -33.205 -18.483 1.00 53.56 408 LYS A CA 1
ATOM 3123 C C . LYS A 1 442 ? -5.927 -32.491 -19.559 1.00 53.62 408 LYS A C 1
ATOM 3124 O O . LYS A 1 442 ? -5.845 -31.254 -19.706 1.00 55.03 408 LYS A O 1
ATOM 3130 N N . VAL A 1 443 ? -6.706 -33.278 -20.296 1.00 51.86 409 VAL A N 1
ATOM 3131 C CA . VAL A 1 443 ? -7.557 -32.758 -21.341 1.00 51.74 409 VAL A CA 1
ATOM 3132 C C . VAL A 1 443 ? -8.784 -32.068 -20.721 1.00 53.51 409 VAL A C 1
ATOM 3133 O O . VAL A 1 443 ? -9.436 -32.632 -19.831 1.00 54.07 409 VAL A O 1
ATOM 3137 N N . ILE A 1 444 ? -9.073 -30.850 -21.183 1.00 53.96 410 ILE A N 1
ATOM 3138 C CA . ILE A 1 444 ? -10.281 -30.141 -20.786 1.00 55.11 410 ILE A CA 1
ATOM 3139 C C . ILE A 1 444 ? -11.373 -30.297 -21.834 1.00 54.84 410 ILE A C 1
ATOM 3140 O O . ILE A 1 444 ? -12.552 -30.461 -21.502 1.00 55.82 410 ILE A O 1
ATOM 3145 N N . TYR A 1 445 ? -10.992 -30.235 -23.100 1.00 54.20 411 TYR A N 1
ATOM 3146 C CA . TYR A 1 445 ? -11.964 -30.438 -24.181 1.00 53.63 411 TYR A CA 1
ATOM 3147 C C . TYR A 1 445 ? -11.394 -31.298 -25.303 1.00 51.28 411 TYR A C 1
ATOM 3148 O O . TYR A 1 445 ? -10.238 -31.138 -25.673 1.00 50.99 411 TYR A O 1
ATOM 3157 N N . THR A 1 446 ? -12.222 -32.177 -25.856 1.00 49.85 412 THR A N 1
ATOM 3158 C CA . THR A 1 446 ? -11.898 -32.860 -27.096 1.00 49.24 412 THR A CA 1
ATOM 3159 C C . THR A 1 446 ? -13.004 -32.584 -28.095 1.00 49.75 412 THR A C 1
ATOM 3160 O O . THR A 1 446 ? -14.187 -32.770 -27.779 1.00 50.15 412 THR A O 1
ATOM 3164 N N . ILE A 1 447 ? -12.615 -32.147 -29.289 1.00 50.05 413 ILE A N 1
ATOM 3165 C CA . ILE A 1 447 ? -13.560 -31.756 -30.340 1.00 51.36 413 ILE A CA 1
ATOM 3166 C C . ILE A 1 447 ? -13.325 -32.596 -31.603 1.00 51.27 413 ILE A C 1
ATOM 3167 O O . ILE A 1 447 ? -12.192 -32.716 -32.080 1.00 50.82 413 ILE A O 1
ATOM 3172 N N . LYS A 1 448 ? -14.393 -33.189 -32.131 1.00 51.84 414 LYS A N 1
ATOM 3173 C CA . LYS A 1 448 ? -14.286 -34.047 -33.311 1.00 52.23 414 LYS A CA 1
ATOM 3174 C C . LYS A 1 448 ? -15.308 -33.607 -34.339 1.00 53.41 414 LYS A C 1
ATOM 3175 O O . LYS A 1 448 ? -16.505 -33.600 -34.055 1.00 53.28 414 LYS A O 1
ATOM 3181 N N . ASP A 1 449 ? -14.836 -33.259 -35.532 1.00 54.86 415 ASP A N 1
ATOM 3182 C CA . ASP A 1 449 ? -15.694 -32.625 -36.541 1.00 57.77 415 ASP A CA 1
ATOM 3183 C C . ASP A 1 449 ? -16.563 -31.490 -35.938 1.00 58.98 415 ASP A C 1
ATOM 3184 O O . ASP A 1 449 ? -17.785 -31.467 -36.108 1.00 59.38 415 ASP A O 1
ATOM 3189 N N . GLY A 1 450 ? -15.937 -30.566 -35.220 1.00 59.68 416 GLY A N 1
ATOM 3190 C CA . GLY A 1 450 ? -16.658 -29.420 -34.695 1.00 61.96 416 GLY A CA 1
ATOM 3191 C C . GLY A 1 450 ? -17.597 -29.738 -33.539 1.00 62.75 416 GLY A C 1
ATOM 3192 O O . GLY A 1 450 ? -18.207 -28.827 -32.980 1.00 64.13 416 GLY A O 1
ATOM 3193 N N . LYS A 1 451 ? -17.723 -31.012 -33.173 1.00 61.74 417 LYS A N 1
ATOM 3194 C CA . LYS A 1 451 ? -18.602 -31.403 -32.071 1.00 62.86 417 LYS A CA 1
ATOM 3195 C C . LYS A 1 451 ? -17.814 -31.728 -30.785 1.00 62.23 417 LYS A C 1
ATOM 3196 O O . LYS A 1 451 ? -16.842 -32.496 -30.806 1.00 61.46 417 LYS A O 1
ATOM 3202 N N . MET A 1 452 ? -18.211 -31.120 -29.670 1.00 62.85 418 MET A N 1
ATOM 3203 C CA . MET A 1 452 ? -17.577 -31.439 -28.387 1.00 62.37 418 MET A CA 1
ATOM 3204 C C . MET A 1 452 ? -17.947 -32.873 -28.015 1.00 60.50 418 MET A C 1
ATOM 3205 O O . MET A 1 452 ? -19.112 -33.152 -27.729 1.00 60.82 418 MET A O 1
ATOM 3210 N N . VAL A 1 453 ? -16.969 -33.775 -28.034 1.00 58.41 419 VAL A N 1
ATOM 3211 C CA . VAL A 1 453 ? -17.227 -35.188 -27.696 1.00 56.60 419 VAL A CA 1
ATOM 3212 C C . VAL A 1 453 ? -16.701 -35.543 -26.309 1.00 56.18 419 VAL A C 1
ATOM 3213 O O . VAL A 1 453 ? -17.049 -36.592 -25.746 1.00 55.54 419 VAL A O 1
ATOM 3217 N N . TYR A 1 454 ? -15.843 -34.678 -25.778 1.00 55.95 420 TYR A N 1
ATOM 3218 C CA . TYR A 1 454 ? -15.379 -34.815 -24.413 1.00 55.88 420 TYR A CA 1
ATOM 3219 C C . TYR A 1 454 ? -15.179 -33.454 -23.729 1.00 57.71 420 TYR A C 1
ATOM 3220 O O . TYR A 1 454 ? -14.637 -32.528 -24.344 1.00 57.66 420 TYR A O 1
ATOM 3229 N N . LYS A 1 455 ? -15.587 -33.355 -22.461 1.00 58.67 421 LYS A N 1
ATOM 3230 C CA . LYS A 1 455 ? -15.099 -32.278 -21.582 1.00 60.90 421 LYS A CA 1
ATOM 3231 C C . LYS A 1 455 ? -14.793 -32.714 -20.146 1.00 60.92 421 LYS A C 1
ATOM 3232 O O . LYS A 1 455 ? -15.424 -33.636 -19.623 1.00 60.24 421 LYS A O 1
ATOM 3238 N N . ASP A 1 456 ? -13.786 -32.070 -19.545 1.00 61.55 422 ASP A N 1
ATOM 3239 C CA . ASP A 1 456 ? -13.421 -32.308 -18.153 1.00 62.06 422 ASP A CA 1
ATOM 3240 C C . ASP A 1 456 ? -14.625 -31.966 -17.269 1.00 63.08 422 ASP A C 1
ATOM 3241 O O . ASP A 1 456 ? -15.085 -32.800 -16.490 1.00 62.79 422 ASP A O 1
ATOM 3247 N N . MET B 2 32 ? 2.706 -64.987 13.077 1.00 58.75 1 MET B N 1
ATOM 3248 C CA . MET B 2 32 ? 2.044 -66.014 12.155 1.00 57.52 1 MET B CA 1
ATOM 3249 C C . MET B 2 32 ? 2.488 -65.904 10.645 1.00 54.07 1 MET B C 1
ATOM 3250 O O . MET B 2 32 ? 1.704 -65.558 9.760 1.00 54.29 1 MET B O 1
ATOM 3255 N N . ARG B 2 33 ? 3.753 -66.147 10.335 1.00 49.51 2 ARG B N 1
ATOM 3256 C CA . ARG B 2 33 ? 4.105 -65.760 8.978 1.00 45.27 2 ARG B CA 1
ATOM 3257 C C . ARG B 2 33 ? 4.463 -66.939 8.019 1.00 40.53 2 ARG B C 1
ATOM 3258 O O . ARG B 2 33 ? 4.157 -68.123 8.267 1.00 37.66 2 ARG B O 1
ATOM 3266 N N . SER B 2 34 ? 5.015 -66.561 6.881 1.00 36.18 3 SER B N 1
ATOM 3267 C CA . SER B 2 34 ? 5.311 -67.483 5.826 1.00 32.95 3 SER B CA 1
ATOM 3268 C C . SER B 2 34 ? 6.761 -67.310 5.420 1.00 31.20 3 SER B C 1
ATOM 3269 O O . SER B 2 34 ? 7.383 -66.273 5.702 1.00 30.22 3 SER B O 1
ATOM 3272 N N . LEU B 2 35 ? 7.280 -68.318 4.727 1.00 28.45 4 LEU B N 1
ATOM 3273 C CA . LEU B 2 35 ? 8.615 -68.249 4.191 1.00 27.84 4 LEU B CA 1
ATOM 3274 C C . LEU B 2 35 ? 8.491 -68.636 2.706 1.00 27.41 4 LEU B C 1
ATOM 3275 O O . LEU B 2 35 ? 8.403 -69.831 2.354 1.00 26.38 4 LEU B O 1
ATOM 3280 N N . ILE B 2 36 ? 8.456 -67.622 1.848 1.00 27.11 5 ILE B N 1
ATOM 3281 C CA . ILE B 2 36 ? 8.355 -67.882 0.421 1.00 27.35 5 ILE B CA 1
ATOM 3282 C C . ILE B 2 36 ? 9.692 -67.727 -0.275 1.00 27.55 5 ILE B C 1
ATOM 3283 O O . ILE B 2 36 ? 10.002 -68.457 -1.243 1.00 27.76 5 ILE B O 1
ATOM 3288 N N . SER B 2 37 ? 10.496 -66.780 0.202 1.00 27.71 6 SER B N 1
ATOM 3289 C CA . SER B 2 37 ? 11.726 -66.467 -0.505 1.00 28.03 6 SER B CA 1
ATOM 3290 C C . SER B 2 37 ? 12.809 -66.136 0.470 1.00 28.54 6 SER B C 1
ATOM 3291 O O . SER B 2 37 ? 12.558 -65.442 1.433 1.00 28.97 6 SER B O 1
ATOM 3294 N N . SER B 2 38 ? 14.023 -66.598 0.180 1.00 28.59 7 SER B N 1
ATOM 3295 C CA . SER B 2 38 ? 15.224 -66.190 0.905 1.00 29.03 7 SER B CA 1
ATOM 3296 C C . SER B 2 38 ? 15.396 -64.691 0.967 1.00 30.56 7 SER B C 1
ATOM 3297 O O . SER B 2 38 ? 16.019 -64.189 1.904 1.00 31.24 7 SER B O 1
ATOM 3300 N N . LEU B 2 39 ? 14.916 -63.991 -0.067 1.00 31.46 8 LEU B N 1
ATOM 3301 C CA . LEU B 2 39 ? 15.091 -62.540 -0.163 1.00 33.27 8 LEU B CA 1
ATOM 3302 C C . LEU B 2 39 ? 14.315 -61.795 0.925 1.00 33.36 8 LEU B C 1
ATOM 3303 O O . LEU B 2 39 ? 14.525 -60.598 1.146 1.00 34.78 8 LEU B O 1
ATOM 3308 N N . ASP B 2 40 ? 13.429 -62.498 1.606 1.00 32.69 9 ASP B N 1
ATOM 3309 C CA . ASP B 2 40 ? 12.619 -61.867 2.624 1.00 33.99 9 ASP B CA 1
ATOM 3310 C C . ASP B 2 40 ? 13.218 -62.055 4.018 1.00 34.75 9 ASP B C 1
ATOM 3311 O O . ASP B 2 40 ? 12.672 -61.535 4.988 1.00 35.06 9 ASP B O 1
ATOM 3316 N N . LEU B 2 41 ? 14.311 -62.811 4.135 1.00 33.81 10 LEU B N 1
ATOM 3317 C CA . LEU B 2 41 ? 14.894 -63.056 5.473 1.00 33.66 10 LEU B CA 1
ATOM 3318 C C . LEU B 2 41 ? 15.926 -61.989 5.838 1.00 33.72 10 LEU B C 1
ATOM 3319 O O . LEU B 2 41 ? 16.857 -61.717 5.070 1.00 34.61 10 LEU B O 1
ATOM 3324 N N . THR B 2 42 ? 15.792 -61.408 7.017 1.00 34.66 11 THR B N 1
ATOM 3325 C CA . THR B 2 42 ? 16.844 -60.542 7.534 1.00 34.81 11 THR B CA 1
ATOM 3326 C C . THR B 2 42 ? 18.003 -61.395 8.095 1.00 35.54 11 THR B C 1
ATOM 3327 O O . THR B 2 42 ? 17.855 -62.613 8.309 1.00 34.97 11 THR B O 1
ATOM 3331 N N . ARG B 2 43 ? 19.153 -60.769 8.331 1.00 35.96 12 ARG B N 1
ATOM 3332 C CA . ARG B 2 43 ? 20.243 -61.424 9.066 1.00 36.74 12 ARG B CA 1
ATOM 3333 C C . ARG B 2 43 ? 19.760 -62.069 10.377 1.00 36.37 12 ARG B C 1
ATOM 3334 O O . ARG B 2 43 ? 20.106 -63.213 10.675 1.00 35.84 12 ARG B O 1
ATOM 3342 N N . GLU B 2 44 ? 18.951 -61.337 11.134 1.00 36.56 13 GLU B N 1
ATOM 3343 C CA . GLU B 2 44 ? 18.532 -61.784 12.452 1.00 37.99 13 GLU B CA 1
ATOM 3344 C C . GLU B 2 44 ? 17.655 -63.029 12.321 1.00 37.01 13 GLU B C 1
ATOM 3345 O O . GLU B 2 44 ? 17.723 -63.941 13.154 1.00 37.24 13 GLU B O 1
ATOM 3351 N N . GLU B 2 45 ? 16.828 -63.055 11.281 1.00 35.17 14 GLU B N 1
ATOM 3352 C CA . GLU B 2 45 ? 15.925 -64.162 11.097 1.00 34.77 14 GLU B CA 1
ATOM 3353 C C . GLU B 2 45 ? 16.686 -65.413 10.754 1.00 33.56 14 GLU B C 1
ATOM 3354 O O . GLU B 2 45 ? 16.359 -66.480 11.269 1.00 32.94 14 GLU B O 1
ATOM 3360 N N . VAL B 2 46 ? 17.724 -65.269 9.930 1.00 32.48 15 VAL B N 1
ATOM 3361 C CA . VAL B 2 46 ? 18.561 -66.393 9.582 1.00 32.10 15 VAL B CA 1
ATOM 3362 C C . VAL B 2 46 ? 19.321 -66.929 10.785 1.00 33.23 15 VAL B C 1
ATOM 3363 O O . VAL B 2 46 ? 19.353 -68.148 10.995 1.00 33.40 15 VAL B O 1
ATOM 3367 N N . GLU B 2 47 ? 19.931 -66.035 11.579 1.00 35.06 16 GLU B N 1
ATOM 3368 C CA . GLU B 2 47 ? 20.541 -66.420 12.867 1.00 36.15 16 GLU B CA 1
ATOM 3369 C C . GLU B 2 47 ? 19.556 -67.164 13.736 1.00 35.18 16 GLU B C 1
ATOM 3370 O O . GLU B 2 47 ? 19.902 -68.153 14.360 1.00 35.41 16 GLU B O 1
ATOM 3376 N N . GLU B 2 48 ? 18.325 -66.692 13.793 1.00 34.90 17 GLU B N 1
ATOM 3377 C CA . GLU B 2 48 ? 17.333 -67.361 14.647 1.00 36.42 17 GLU B CA 1
ATOM 3378 C C . GLU B 2 48 ? 17.039 -68.775 14.120 1.00 36.06 17 GLU B C 1
ATOM 3379 O O . GLU B 2 48 ? 17.089 -69.762 14.876 1.00 36.72 17 GLU B O 1
ATOM 3385 N N . ILE B 2 49 ? 16.770 -68.886 12.813 1.00 34.47 18 ILE B N 1
ATOM 3386 C CA . ILE B 2 49 ? 16.436 -70.179 12.249 1.00 32.97 18 ILE B CA 1
ATOM 3387 C C . ILE B 2 49 ? 17.575 -71.140 12.477 1.00 32.31 18 ILE B C 1
ATOM 3388 O O . ILE B 2 49 ? 17.363 -72.238 12.932 1.00 31.91 18 ILE B O 1
ATOM 3393 N N . LEU B 2 50 ? 18.789 -70.713 12.173 1.00 32.94 19 LEU B N 1
ATOM 3394 C CA . LEU B 2 50 ? 19.936 -71.607 12.234 1.00 33.51 19 LEU B CA 1
ATOM 3395 C C . LEU B 2 50 ? 20.312 -71.991 13.662 1.00 34.11 19 LEU B C 1
ATOM 3396 O O . LEU B 2 50 ? 20.816 -73.101 13.914 1.00 34.69 19 LEU B O 1
ATOM 3401 N N . LYS B 2 51 ? 20.045 -71.094 14.601 1.00 34.37 20 LYS B N 1
ATOM 3402 C CA . LYS B 2 51 ? 20.186 -71.412 16.022 1.00 35.96 20 LYS B CA 1
ATOM 3403 C C . LYS B 2 51 ? 19.234 -72.550 16.396 1.00 34.73 20 LYS B C 1
ATOM 3404 O O . LYS B 2 51 ? 19.672 -73.549 16.957 1.00 34.61 20 LYS B O 1
ATOM 3410 N N . TYR B 2 52 ? 17.950 -72.429 16.063 1.00 33.56 21 TYR B N 1
ATOM 3411 C CA . TYR B 2 52 ? 17.032 -73.588 16.267 1.00 34.12 21 TYR B CA 1
ATOM 3412 C C . TYR B 2 52 ? 17.502 -74.858 15.564 1.00 33.01 21 TYR B C 1
ATOM 3413 O O . TYR B 2 52 ? 17.426 -75.953 16.126 1.00 33.85 21 TYR B O 1
ATOM 3422 N N . ALA B 2 53 ? 17.982 -74.713 14.340 1.00 32.26 22 ALA B N 1
ATOM 3423 C CA . ALA B 2 53 ? 18.408 -75.870 13.572 1.00 31.98 22 ALA B CA 1
ATOM 3424 C C . ALA B 2 53 ? 19.539 -76.580 14.293 1.00 32.43 22 ALA B C 1
ATOM 3425 O O . ALA B 2 53 ? 19.492 -77.791 14.434 1.00 31.97 22 ALA B O 1
ATOM 3427 N N . LYS B 2 54 ? 20.546 -75.826 14.740 1.00 34.01 23 LYS B N 1
ATOM 3428 C CA . LYS B 2 54 ? 21.673 -76.381 15.510 1.00 35.80 23 LYS B CA 1
ATOM 3429 C C . LYS B 2 54 ? 21.168 -77.067 16.768 1.00 36.90 23 LYS B C 1
ATOM 3430 O O . LYS B 2 54 ? 21.575 -78.195 17.069 1.00 37.51 23 LYS B O 1
ATOM 3436 N N . GLU B 2 55 ? 20.282 -76.385 17.498 1.00 36.52 24 GLU B N 1
ATOM 3437 C CA . GLU B 2 55 ? 19.673 -76.991 18.689 1.00 38.43 24 GLU B CA 1
ATOM 3438 C C . GLU B 2 55 ? 18.995 -78.320 18.371 1.00 37.63 24 GLU B C 1
ATOM 3439 O O . GLU B 2 55 ? 19.195 -79.293 19.085 1.00 38.11 24 GLU B O 1
ATOM 3445 N N . PHE B 2 56 ? 18.178 -78.356 17.321 1.00 36.63 25 PHE B N 1
ATOM 3446 C CA . PHE B 2 56 ? 17.492 -79.606 16.913 1.00 36.62 25 PHE B CA 1
ATOM 3447 C C . PHE B 2 56 ? 18.469 -80.690 16.476 1.00 37.46 25 PHE B C 1
ATOM 3448 O O . PHE B 2 56 ? 18.266 -81.885 16.782 1.00 37.73 25 PHE B O 1
ATOM 3456 N N . LYS B 2 57 ? 19.511 -80.276 15.749 1.00 37.84 26 LYS B N 1
ATOM 3457 C CA . LYS B 2 57 ? 20.560 -81.206 15.332 1.00 39.48 26 LYS B CA 1
ATOM 3458 C C . LYS B 2 57 ? 21.227 -81.833 16.561 1.00 41.63 26 LYS B C 1
ATOM 3459 O O . LYS B 2 57 ? 21.586 -82.992 16.541 1.00 42.22 26 LYS B O 1
ATOM 3465 N N . GLU B 2 58 ? 21.366 -81.058 17.636 1.00 43.45 27 GLU B N 1
ATOM 3466 C CA . GLU B 2 58 ? 22.004 -81.535 18.847 1.00 46.47 27 GLU B CA 1
ATOM 3467 C C . GLU B 2 58 ? 20.993 -82.268 19.745 1.00 46.93 27 GLU B C 1
ATOM 3468 O O . GLU B 2 58 ? 21.294 -82.531 20.895 1.00 48.16 27 GLU B O 1
ATOM 3474 N N . GLY B 2 59 ? 19.775 -82.515 19.252 1.00 47.31 28 GLY B N 1
ATOM 3475 C CA . GLY B 2 59 ? 18.815 -83.389 19.955 1.00 47.55 28 GLY B CA 1
ATOM 3476 C C . GLY B 2 59 ? 17.686 -82.755 20.755 1.00 48.31 28 GLY B C 1
ATOM 3477 O O . GLY B 2 59 ? 16.939 -83.466 21.467 1.00 48.13 28 GLY B O 1
ATOM 3478 N N . LYS B 2 60 ? 17.542 -81.436 20.644 1.00 48.32 29 LYS B N 1
ATOM 3479 C CA . LYS B 2 60 ? 16.462 -80.722 21.313 1.00 50.06 29 LYS B CA 1
ATOM 3480 C C . LYS B 2 60 ? 15.106 -81.239 20.859 1.00 49.84 29 LYS B C 1
ATOM 3481 O O . LYS B 2 60 ? 14.854 -81.392 19.657 1.00 48.46 29 LYS B O 1
ATOM 3487 N N . GLU B 2 61 ? 14.248 -81.534 21.834 1.00 52.20 30 GLU B N 1
ATOM 3488 C CA . GLU B 2 61 ? 12.859 -81.942 21.582 1.00 53.09 30 GLU B CA 1
ATOM 3489 C C . GLU B 2 61 ? 11.991 -80.703 21.743 1.00 52.53 30 GLU B C 1
ATOM 3490 O O . GLU B 2 61 ? 12.358 -79.781 22.460 1.00 53.29 30 GLU B O 1
ATOM 3496 N N . GLU B 2 62 ? 10.847 -80.691 21.072 1.00 50.93 31 GLU B N 1
ATOM 3497 C CA . GLU B 2 62 ? 9.929 -79.575 21.130 1.00 50.15 31 GLU B CA 1
ATOM 3498 C C . GLU B 2 62 ? 8.610 -80.076 20.553 1.00 48.18 31 GLU B C 1
ATOM 3499 O O . GLU B 2 62 ? 8.610 -80.936 19.673 1.00 47.54 31 GLU B O 1
ATOM 3505 N N . THR B 2 63 ? 7.500 -79.569 21.083 1.00 46.88 32 THR B N 1
ATOM 3506 C CA . THR B 2 63 ? 6.168 -79.928 20.617 1.00 45.50 32 THR B CA 1
ATOM 3507 C C . THR B 2 63 ? 5.453 -78.698 20.100 1.00 44.73 32 THR B C 1
ATOM 3508 O O . THR B 2 63 ? 5.413 -77.651 20.754 1.00 45.36 32 THR B O 1
ATOM 3512 N N . ILE B 2 64 ? 4.908 -78.834 18.900 1.00 42.96 33 ILE B N 1
ATOM 3513 C CA . ILE B 2 64 ? 4.073 -77.813 18.293 1.00 41.22 33 ILE B CA 1
ATOM 3514 C C . ILE B 2 64 ? 2.749 -78.497 17.949 1.00 40.93 33 ILE B C 1
ATOM 3515 O O . ILE B 2 64 ? 2.740 -79.423 17.156 1.00 38.30 33 ILE B O 1
ATOM 3520 N N . LYS B 2 65 ? 1.653 -78.051 18.568 1.00 41.46 34 LYS B N 1
ATOM 3521 C CA . LYS B 2 65 ? 0.351 -78.680 18.370 1.00 42.28 34 LYS B CA 1
ATOM 3522 C C . LYS B 2 65 ? -0.298 -78.037 17.160 1.00 40.52 34 LYS B C 1
ATOM 3523 O O . LYS B 2 65 ? -1.031 -77.064 17.281 1.00 41.17 34 LYS B O 1
ATOM 3529 N N . ALA B 2 66 ? -0.031 -78.586 15.993 1.00 38.49 35 ALA B N 1
ATOM 3530 C CA . ALA B 2 66 ? -0.466 -77.963 14.744 1.00 37.07 35 ALA B CA 1
ATOM 3531 C C . ALA B 2 66 ? -0.727 -79.038 13.710 1.00 35.63 35 ALA B C 1
ATOM 3532 O O . ALA B 2 66 ? -0.393 -80.210 13.900 1.00 35.63 35 ALA B O 1
ATOM 3534 N N . SER B 2 67 ? -1.300 -78.641 12.594 1.00 34.76 36 SER B N 1
ATOM 3535 C CA . SER B 2 67 ? -1.352 -79.553 11.488 1.00 33.96 36 SER B CA 1
ATOM 3536 C C . SER B 2 67 ? -0.720 -78.906 10.264 1.00 32.18 36 SER B C 1
ATOM 3537 O O . SER B 2 67 ? -0.737 -77.668 10.106 1.00 33.41 36 SER B O 1
ATOM 3540 N N . ALA B 2 68 ? -0.151 -79.741 9.412 1.00 30.05 37 ALA B N 1
ATOM 3541 C CA . ALA B 2 68 ? 0.457 -79.294 8.193 1.00 28.49 37 ALA B CA 1
ATOM 3542 C C . ALA B 2 68 ? -0.018 -80.132 7.023 1.00 28.20 37 ALA B C 1
ATOM 3543 O O . ALA B 2 68 ? -0.042 -81.374 7.071 1.00 29.03 37 ALA B O 1
ATOM 3545 N N . VAL B 2 69 ? -0.349 -79.455 5.938 1.00 27.90 38 VAL B N 1
ATOM 3546 C CA . VAL B 2 69 ? -0.618 -80.177 4.708 1.00 26.58 38 VAL B CA 1
ATOM 3547 C C . VAL B 2 69 ? 0.551 -79.910 3.760 1.00 27.41 38 VAL B C 1
ATOM 3548 O O . VAL B 2 69 ? 1.014 -78.746 3.611 1.00 28.39 38 VAL B O 1
ATOM 3552 N N . LEU B 2 70 ? 1.061 -80.984 3.163 1.00 26.62 39 LEU B N 1
ATOM 3553 C CA . LEU B 2 70 ? 2.190 -80.915 2.256 1.00 26.20 39 LEU B CA 1
ATOM 3554 C C . LEU B 2 70 ? 1.614 -81.109 0.841 1.00 26.36 39 LEU B C 1
ATOM 3555 O O . LEU B 2 70 ? 1.028 -82.137 0.502 1.00 25.28 39 LEU B O 1
ATOM 3560 N N . PHE B 2 71 ? 1.708 -80.068 0.041 1.00 25.73 40 PHE B N 1
ATOM 3561 C CA . PHE B 2 71 ? 1.014 -80.054 -1.211 1.00 25.11 40 PHE B CA 1
ATOM 3562 C C . PHE B 2 71 ? 2.075 -80.050 -2.311 1.00 24.20 40 PHE B C 1
ATOM 3563 O O . PHE B 2 71 ? 2.706 -79.029 -2.572 1.00 23.22 40 PHE B O 1
ATOM 3571 N N . PHE B 2 72 ? 2.286 -81.204 -2.928 1.00 23.81 41 PHE B N 1
ATOM 3572 C CA . PHE B 2 72 ? 3.403 -81.350 -3.902 1.00 23.81 41 PHE B CA 1
ATOM 3573 C C . PHE B 2 72 ? 2.882 -81.590 -5.302 1.00 24.44 41 PHE B C 1
ATOM 3574 O O . PHE B 2 72 ? 2.270 -82.623 -5.561 1.00 23.33 41 PHE B O 1
ATOM 3582 N N . SER B 2 73 ? 3.037 -80.606 -6.193 1.00 25.43 42 SER B N 1
ATOM 3583 C CA . SER B 2 73 ? 2.735 -80.902 -7.609 1.00 27.31 42 SER B CA 1
ATOM 3584 C C . SER B 2 73 ? 3.942 -80.969 -8.494 1.00 26.55 42 SER B C 1
ATOM 3585 O O . SER B 2 73 ? 3.834 -80.758 -9.691 1.00 26.16 42 SER B O 1
ATOM 3588 N N . GLU B 2 74 ? 5.089 -81.252 -7.869 1.00 26.23 43 GLU B N 1
ATOM 3589 C CA . GLU B 2 74 ? 6.280 -81.695 -8.580 1.00 25.70 43 GLU B CA 1
ATOM 3590 C C . GLU B 2 74 ? 6.810 -82.831 -7.714 1.00 25.10 43 GLU B C 1
ATOM 3591 O O . GLU B 2 74 ? 6.494 -82.905 -6.549 1.00 24.54 43 GLU B O 1
ATOM 3597 N N . PRO B 2 75 ? 7.628 -83.706 -8.303 1.00 24.43 44 PRO B N 1
ATOM 3598 C CA . PRO B 2 75 ? 8.268 -84.797 -7.594 1.00 22.91 44 PRO B CA 1
ATOM 3599 C C . PRO B 2 75 ? 9.168 -84.265 -6.499 1.00 23.22 44 PRO B C 1
ATOM 3600 O O . PRO B 2 75 ? 9.725 -83.136 -6.583 1.00 22.37 44 PRO B O 1
ATOM 3604 N N . SER B 2 76 ? 9.355 -85.107 -5.498 1.00 22.45 45 SER B N 1
ATOM 3605 C CA . SER B 2 76 ? 10.232 -84.817 -4.419 1.00 22.96 45 SER B CA 1
ATOM 3606 C C . SER B 2 76 ? 10.447 -86.127 -3.668 1.00 23.78 45 SER B C 1
ATOM 3607 O O . SER B 2 76 ? 9.498 -86.901 -3.505 1.00 23.96 45 SER B O 1
ATOM 3610 N N . THR B 2 77 ? 11.680 -86.355 -3.205 1.00 24.32 46 THR B N 1
ATOM 3611 C CA . THR B 2 77 ? 11.918 -87.370 -2.189 1.00 24.73 46 THR B CA 1
ATOM 3612 C C . THR B 2 77 ? 12.322 -86.663 -0.891 1.00 25.92 46 THR B C 1
ATOM 3613 O O . THR B 2 77 ? 11.583 -86.668 0.103 1.00 27.39 46 THR B O 1
ATOM 3617 N N . ARG B 2 78 ? 13.484 -86.036 -0.884 1.00 25.88 47 ARG B N 1
ATOM 3618 C CA . ARG B 2 78 ? 14.042 -85.596 0.378 1.00 25.90 47 ARG B CA 1
ATOM 3619 C C . ARG B 2 78 ? 13.354 -84.375 0.984 1.00 25.63 47 ARG B C 1
ATOM 3620 O O . ARG B 2 78 ? 13.160 -84.326 2.210 1.00 26.50 47 ARG B O 1
ATOM 3628 N N . THR B 2 79 ? 12.997 -83.402 0.149 1.00 23.90 48 THR B N 1
ATOM 3629 C CA . THR B 2 79 ? 12.361 -82.182 0.631 1.00 23.06 48 THR B CA 1
ATOM 3630 C C . THR B 2 79 ? 11.023 -82.528 1.275 1.00 23.79 48 THR B C 1
ATOM 3631 O O . THR B 2 79 ? 10.776 -82.143 2.433 1.00 24.39 48 THR B O 1
ATOM 3635 N N . ARG B 2 80 ? 10.183 -83.280 0.562 1.00 22.85 49 ARG B N 1
ATOM 3636 C CA . ARG B 2 80 ? 8.901 -83.662 1.126 1.00 24.35 49 ARG B CA 1
ATOM 3637 C C . ARG B 2 80 ? 9.068 -84.548 2.399 1.00 24.72 49 ARG B C 1
ATOM 3638 O O . ARG B 2 80 ? 8.472 -84.260 3.420 1.00 24.13 49 ARG B O 1
ATOM 3646 N N . LEU B 2 81 ? 9.931 -85.555 2.339 1.00 25.28 50 LEU B N 1
ATOM 3647 C CA . LEU B 2 81 ? 10.091 -86.447 3.468 1.00 26.35 50 LEU B CA 1
ATOM 3648 C C . LEU B 2 81 ? 10.725 -85.733 4.654 1.00 27.72 50 LEU B C 1
ATOM 3649 O O . LEU B 2 81 ? 10.384 -86.032 5.788 1.00 28.65 50 LEU B O 1
ATOM 3654 N N . SER B 2 82 ? 11.627 -84.787 4.414 1.00 27.97 51 SER B N 1
ATOM 3655 C CA . SER B 2 82 ? 12.250 -84.105 5.547 1.00 28.47 51 SER B CA 1
ATOM 3656 C C . SER B 2 82 ? 11.286 -83.100 6.165 1.00 28.80 51 SER B C 1
ATOM 3657 O O . SER B 2 82 ? 11.281 -82.931 7.390 1.00 29.20 51 SER B O 1
ATOM 3660 N N . PHE B 2 83 ? 10.465 -82.436 5.345 1.00 27.31 52 PHE B N 1
ATOM 3661 C CA . PHE B 2 83 ? 9.424 -81.585 5.904 1.00 26.77 52 PHE B CA 1
ATOM 3662 C C . PHE B 2 83 ? 8.411 -82.440 6.665 1.00 27.51 52 PHE B C 1
ATOM 3663 O O . PHE B 2 83 ? 7.970 -82.078 7.766 1.00 28.35 52 PHE B O 1
ATOM 3671 N N . GLU B 2 84 ? 8.076 -83.593 6.112 1.00 26.88 53 GLU B N 1
ATOM 3672 C CA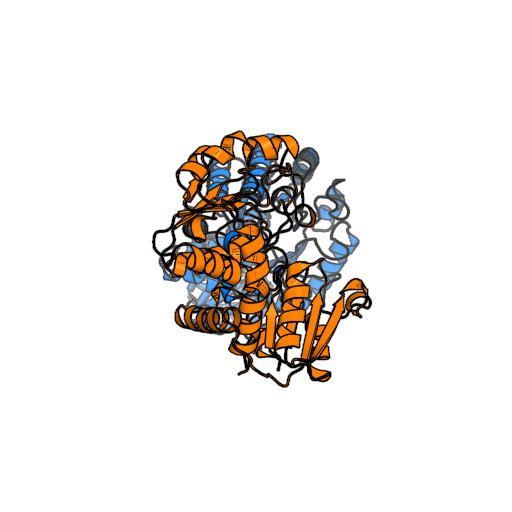 . GLU B 2 84 ? 7.125 -84.463 6.780 1.00 27.34 53 GLU B CA 1
ATOM 3673 C C . GLU B 2 84 ? 7.691 -84.976 8.125 1.00 27.75 53 GLU B C 1
ATOM 3674 O O . GLU B 2 84 ? 7.020 -84.907 9.153 1.00 28.32 53 GLU B O 1
ATOM 3680 N N . LYS B 2 85 ? 8.930 -85.465 8.118 1.00 27.77 54 LYS B N 1
ATOM 3681 C CA . LYS B 2 85 ? 9.477 -86.139 9.287 1.00 29.23 54 LYS B CA 1
ATOM 3682 C C . LYS B 2 85 ? 9.788 -85.083 10.339 1.00 29.51 54 LYS B C 1
ATOM 3683 O O . LYS B 2 85 ? 9.496 -85.274 11.518 1.00 31.52 54 LYS B O 1
ATOM 3689 N N . ALA B 2 86 ? 10.330 -83.949 9.906 1.00 28.31 55 ALA B N 1
ATOM 3690 C CA . ALA B 2 86 ? 10.491 -82.793 10.778 1.00 28.46 55 ALA B CA 1
ATOM 3691 C C . ALA B 2 86 ? 9.189 -82.426 11.509 1.00 28.80 55 ALA B C 1
ATOM 3692 O O . ALA B 2 86 ? 9.192 -82.214 12.717 1.00 29.65 55 ALA B O 1
ATOM 3694 N N . ALA B 2 87 ? 8.087 -82.336 10.772 1.00 27.53 56 ALA B N 1
ATOM 3695 C CA . ALA B 2 87 ? 6.817 -81.982 11.379 1.00 28.50 56 ALA B CA 1
ATOM 3696 C C . ALA B 2 87 ? 6.393 -83.025 12.413 1.00 29.31 56 ALA B C 1
ATOM 3697 O O . ALA B 2 87 ? 5.988 -82.698 13.533 1.00 29.80 56 ALA B O 1
ATOM 3699 N N . ARG B 2 88 ? 6.474 -84.284 12.030 1.00 30.25 57 ARG B N 1
ATOM 3700 C CA . ARG B 2 88 ? 5.990 -85.357 12.873 1.00 32.22 57 ARG B CA 1
ATOM 3701 C C . ARG B 2 88 ? 6.821 -85.426 14.168 1.00 33.66 57 ARG B C 1
ATOM 3702 O O . ARG B 2 88 ? 6.269 -85.594 15.265 1.00 33.88 57 ARG B O 1
ATOM 3710 N N . GLU B 2 89 ? 8.134 -85.205 14.058 1.00 33.30 58 GLU B N 1
ATOM 3711 C CA . GLU B 2 89 ? 8.955 -85.274 15.242 1.00 33.66 58 GLU B CA 1
ATOM 3712 C C . GLU B 2 89 ? 8.665 -84.084 16.195 1.00 34.57 58 GLU B C 1
ATOM 3713 O O . GLU B 2 89 ? 8.949 -84.167 17.376 1.00 34.69 58 GLU B O 1
ATOM 3719 N N . LEU B 2 90 ? 8.069 -83.014 15.674 1.00 33.29 59 LEU B N 1
ATOM 3720 C CA . LEU B 2 90 ? 7.606 -81.913 16.500 1.00 33.74 59 LEU B CA 1
ATOM 3721 C C . LEU B 2 90 ? 6.158 -82.090 17.006 1.00 35.10 59 LEU B C 1
ATOM 3722 O O . LEU B 2 90 ? 5.619 -81.197 17.682 1.00 36.56 59 LEU B O 1
ATOM 3727 N N . GLY B 2 91 ? 5.519 -83.220 16.703 1.00 34.56 60 GLY B N 1
ATOM 3728 C CA . GLY B 2 91 ? 4.121 -83.403 17.068 1.00 35.10 60 GLY B CA 1
ATOM 3729 C C . GLY B 2 91 ? 3.113 -82.788 16.087 1.00 35.19 60 GLY B C 1
ATOM 3730 O O . GLY B 2 91 ? 1.906 -82.773 16.361 1.00 36.38 60 GLY B O 1
ATOM 3731 N N . ILE B 2 92 ? 3.578 -82.257 14.958 1.00 33.86 61 ILE B N 1
ATOM 3732 C CA . ILE B 2 92 ? 2.660 -81.681 13.984 1.00 33.18 61 ILE B CA 1
ATOM 3733 C C . ILE B 2 92 ? 2.039 -82.816 13.159 1.00 33.16 61 ILE B C 1
ATOM 3734 O O . ILE B 2 92 ? 2.764 -83.650 12.649 1.00 31.94 61 ILE B O 1
ATOM 3739 N N . GLU B 2 93 ? 0.706 -82.878 13.077 1.00 33.64 62 GLU B N 1
ATOM 3740 C CA . GLU B 2 93 ? 0.041 -83.862 12.196 1.00 34.12 62 GLU B CA 1
ATOM 3741 C C . GLU B 2 93 ? 0.208 -83.499 10.736 1.00 31.94 62 GLU B C 1
ATOM 3742 O O . GLU B 2 93 ? -0.076 -82.381 10.346 1.00 31.92 62 GLU B O 1
ATOM 3748 N N . THR B 2 94 ? 0.624 -84.463 9.933 1.00 30.80 63 THR B N 1
ATOM 3749 C CA . THR B 2 94 ? 0.944 -84.190 8.537 1.00 29.59 63 THR B CA 1
ATOM 3750 C C . THR B 2 94 ? -0.012 -84.900 7.594 1.00 28.72 63 THR B C 1
ATOM 3751 O O . THR B 2 94 ? -0.458 -86.022 7.837 1.00 26.26 63 THR B O 1
ATOM 3755 N N . TYR B 2 95 ? -0.326 -84.192 6.511 1.00 28.40 64 TYR B N 1
ATOM 3756 C CA . TYR B 2 95 ? -1.275 -84.643 5.523 1.00 28.38 64 TYR B CA 1
ATOM 3757 C C . TYR B 2 95 ? -0.601 -84.373 4.197 1.00 28.01 64 TYR B C 1
ATOM 3758 O O . TYR B 2 95 ? 0.032 -83.313 4.020 1.00 27.56 64 TYR B O 1
ATOM 3767 N N . LEU B 2 96 ? -0.727 -85.325 3.286 1.00 27.07 65 LEU B N 1
ATOM 3768 C CA . LEU B 2 96 ? -0.020 -85.249 2.027 1.00 28.07 65 LEU B CA 1
ATOM 3769 C C . LEU B 2 96 ? -0.986 -85.162 0.856 1.00 26.10 65 LEU B C 1
ATOM 3770 O O . LEU B 2 96 ? -1.937 -85.915 0.787 1.00 26.14 65 LEU B O 1
ATOM 3775 N N . VAL B 2 97 ? -0.767 -84.222 -0.050 1.00 25.18 66 VAL B N 1
ATOM 3776 C CA . VAL B 2 97 ? -1.626 -84.105 -1.222 1.00 25.15 66 VAL B CA 1
ATOM 3777 C C . VAL B 2 97 ? -0.732 -83.964 -2.450 1.00 24.86 66 VAL B C 1
ATOM 3778 O O . VAL B 2 97 ? 0.083 -83.048 -2.545 1.00 24.76 66 VAL B O 1
ATOM 3782 N N . SER B 2 98 ? -0.869 -84.850 -3.406 1.00 24.94 67 SER B N 1
ATOM 3783 C CA . SER B 2 98 ? -0.085 -84.646 -4.590 1.00 26.22 67 SER B CA 1
ATOM 3784 C C . SER B 2 98 ? -0.986 -83.964 -5.626 1.00 25.59 67 SER B C 1
ATOM 3785 O O . SER B 2 98 ? -2.176 -84.292 -5.726 1.00 25.96 67 SER B O 1
ATOM 3788 N N . GLY B 2 99 ? -0.452 -82.987 -6.357 1.00 24.22 68 GLY B N 1
ATOM 3789 C CA . GLY B 2 99 ? -1.264 -82.181 -7.306 1.00 22.85 68 GLY B CA 1
ATOM 3790 C C . GLY B 2 99 ? -2.177 -82.954 -8.230 1.00 24.22 68 GLY B C 1
ATOM 3791 O O . GLY B 2 99 ? -3.372 -82.628 -8.366 1.00 23.46 68 GLY B O 1
ATOM 3792 N N . SER B 2 100 ? -1.664 -84.007 -8.859 1.00 24.37 69 SER B N 1
ATOM 3793 C CA . SER B 2 100 ? -2.465 -84.671 -9.881 1.00 25.93 69 SER B CA 1
ATOM 3794 C C . SER B 2 100 ? -3.496 -85.620 -9.264 1.00 24.93 69 SER B C 1
ATOM 3795 O O . SER B 2 100 ? -4.272 -86.217 -9.943 1.00 23.61 69 SER B O 1
ATOM 3798 N N . GLU B 2 101 ? -3.535 -85.713 -7.949 1.00 25.33 70 GLU B N 1
ATOM 3799 C CA . GLU B 2 101 ? -4.678 -86.386 -7.292 1.00 26.40 70 GLU B CA 1
ATOM 3800 C C . GLU B 2 101 ? -5.660 -85.407 -6.644 1.00 26.62 70 GLU B C 1
ATOM 3801 O O . GLU B 2 101 ? -6.644 -85.818 -6.030 1.00 27.99 70 GLU B O 1
ATOM 3807 N N . SER B 2 102 ? -5.335 -84.130 -6.705 1.00 24.70 71 SER B N 1
ATOM 3808 C CA . SER B 2 102 ? -6.065 -83.125 -5.997 1.00 24.84 71 SER B CA 1
ATOM 3809 C C . SER B 2 102 ? -7.084 -82.513 -6.960 1.00 25.86 71 SER B C 1
ATOM 3810 O O . SER B 2 102 ? -7.066 -82.790 -8.181 1.00 25.93 71 SER B O 1
ATOM 3813 N N . SER B 2 103 ? -7.948 -81.658 -6.427 1.00 25.78 72 SER B N 1
ATOM 3814 C CA . SER B 2 103 ? -8.958 -80.983 -7.240 1.00 25.61 72 SER B CA 1
ATOM 3815 C C . SER B 2 103 ? -8.397 -79.841 -8.135 1.00 25.45 72 SER B C 1
ATOM 3816 O O . SER B 2 103 ? -9.134 -79.245 -8.909 1.00 25.07 72 SER B O 1
ATOM 3819 N N . THR B 2 104 ? -7.104 -79.558 -8.032 1.00 25.00 73 THR B N 1
ATOM 3820 C CA . THR B 2 104 ? -6.392 -78.900 -9.149 1.00 27.08 73 THR B CA 1
ATOM 3821 C C . THR B 2 104 ? -6.779 -79.482 -10.542 1.00 26.36 73 THR B C 1
ATOM 3822 O O . THR B 2 104 ? -6.968 -78.751 -11.521 1.00 25.58 73 THR B O 1
ATOM 3826 N N . VAL B 2 105 ? -6.936 -80.795 -10.608 1.00 25.33 74 VAL B N 1
ATOM 3827 C CA . VAL B 2 105 ? -7.305 -81.477 -11.862 1.00 26.20 74 VAL B CA 1
ATOM 3828 C C . VAL B 2 105 ? -8.707 -81.066 -12.313 1.00 26.74 74 VAL B C 1
ATOM 3829 O O . VAL B 2 105 ? -9.007 -81.061 -13.517 1.00 25.67 74 VAL B O 1
ATOM 3833 N N . LYS B 2 106 ? -9.566 -80.665 -11.348 1.00 26.66 75 LYS B N 1
ATOM 3834 C CA . LYS B 2 106 ? -10.889 -80.135 -11.708 1.00 26.72 75 LYS B CA 1
ATOM 3835 C C . LYS B 2 106 ? -10.886 -78.608 -11.950 1.00 27.23 75 LYS B C 1
ATOM 3836 O O . LYS B 2 106 ? -11.974 -78.015 -12.153 1.00 27.00 75 LYS B O 1
ATOM 3842 N N . GLY B 2 107 ? -9.711 -77.970 -11.881 1.00 25.61 76 GLY B N 1
ATOM 3843 C CA . GLY B 2 107 ? -9.622 -76.557 -12.231 1.00 27.44 76 GLY B CA 1
ATOM 3844 C C . GLY B 2 107 ? -9.494 -75.682 -10.987 1.00 28.75 76 GLY B C 1
ATOM 3845 O O . GLY B 2 107 ? -9.586 -74.456 -11.087 1.00 30.58 76 GLY B O 1
ATOM 3846 N N . GLU B 2 108 ? -9.281 -76.273 -9.814 1.00 27.51 77 GLU B N 1
ATOM 3847 C CA . GLU B 2 108 ? -9.145 -75.436 -8.633 1.00 27.49 77 GLU B CA 1
ATOM 3848 C C . GLU B 2 108 ? -7.817 -74.700 -8.751 1.00 26.94 77 GLU B C 1
ATOM 3849 O O . GLU B 2 108 ? -6.783 -75.347 -8.916 1.00 25.74 77 GLU B O 1
ATOM 3855 N N . SER B 2 109 ? -7.849 -73.371 -8.634 1.00 25.75 78 SER B N 1
ATOM 3856 C CA . SER B 2 109 ? -6.664 -72.541 -8.778 1.00 24.78 78 SER B CA 1
ATOM 3857 C C . SER B 2 109 ? -5.807 -72.737 -7.546 1.00 25.25 78 SER B C 1
ATOM 3858 O O . SER B 2 109 ? -6.295 -73.243 -6.505 1.00 25.88 78 SER B O 1
ATOM 3861 N N . PHE B 2 110 ? -4.545 -72.344 -7.649 1.00 24.43 79 PHE B N 1
ATOM 3862 C CA . PHE B 2 110 ? -3.634 -72.372 -6.514 1.00 25.40 79 PHE B CA 1
ATOM 3863 C C . PHE B 2 110 ? -4.200 -71.624 -5.304 1.00 25.75 79 PHE B C 1
ATOM 3864 O O . PHE B 2 110 ? -4.219 -72.151 -4.197 1.00 26.17 79 PHE B O 1
ATOM 3872 N N . PHE B 2 111 ? -4.665 -70.402 -5.526 1.00 26.19 80 PHE B N 1
ATOM 3873 C CA . PHE B 2 111 ? -5.226 -69.647 -4.451 1.00 28.07 80 PHE B CA 1
ATOM 3874 C C . PHE B 2 111 ? -6.379 -70.361 -3.756 1.00 27.52 80 PHE B C 1
ATOM 3875 O O . PHE B 2 111 ? -6.428 -70.409 -2.524 1.00 28.19 80 PHE B O 1
ATOM 3883 N N . ASP B 2 112 ? -7.312 -70.877 -4.548 1.00 27.59 81 ASP B N 1
ATOM 3884 C CA . ASP B 2 112 ? -8.491 -71.569 -4.014 1.00 27.73 81 ASP B CA 1
ATOM 3885 C C . ASP B 2 112 ? -8.136 -72.851 -3.244 1.00 26.90 81 ASP B C 1
ATOM 3886 O O . ASP B 2 112 ? -8.790 -73.201 -2.272 1.00 27.78 81 ASP B O 1
ATOM 3891 N N . THR B 2 113 ? -7.089 -73.531 -3.674 1.00 24.99 82 THR B N 1
ATOM 3892 C CA . THR B 2 113 ? -6.575 -74.652 -2.956 1.00 24.91 82 THR B CA 1
ATOM 3893 C C . THR B 2 113 ? -6.070 -74.238 -1.589 1.00 25.51 82 THR B C 1
ATOM 3894 O O . THR B 2 113 ? -6.376 -74.877 -0.614 1.00 27.12 82 THR B O 1
ATOM 3898 N N . LEU B 2 114 ? -5.299 -73.168 -1.514 1.00 26.30 83 LEU B N 1
ATOM 3899 C CA . LEU B 2 114 ? -4.800 -72.681 -0.241 1.00 26.79 83 LEU B CA 1
ATOM 3900 C C . LEU B 2 114 ? -5.973 -72.217 0.612 1.00 27.74 83 LEU B C 1
ATOM 3901 O O . LEU B 2 114 ? -6.027 -72.527 1.782 1.00 28.47 83 LEU B O 1
ATOM 3906 N N . LYS B 2 115 ? -6.928 -71.517 0.016 1.00 27.81 84 LYS B N 1
ATOM 3907 C CA . LYS B 2 115 ? -8.089 -71.090 0.759 1.00 29.02 84 LYS B CA 1
ATOM 3908 C C . LYS B 2 115 ? -8.886 -72.300 1.288 1.00 28.78 84 LYS B C 1
ATOM 3909 O O . LYS B 2 115 ? -9.392 -72.270 2.409 1.00 28.80 84 LYS B O 1
ATOM 3915 N N . THR B 2 116 ? -8.911 -73.388 0.511 1.00 27.42 85 THR B N 1
ATOM 3916 C CA . THR B 2 116 ? -9.503 -74.636 0.945 1.00 27.12 85 THR B CA 1
ATOM 3917 C C . THR B 2 116 ? -8.768 -75.188 2.163 1.00 28.14 85 THR B C 1
ATOM 3918 O O . THR B 2 116 ? -9.398 -75.542 3.171 1.00 28.18 85 THR B O 1
ATOM 3922 N N . PHE B 2 117 ? -7.442 -75.130 2.120 1.00 27.42 86 PHE B N 1
ATOM 3923 C CA . PHE B 2 117 ? -6.605 -75.578 3.239 1.00 27.62 86 PHE B CA 1
ATOM 3924 C C . PHE B 2 117 ? -6.934 -74.742 4.479 1.00 28.85 86 PHE B C 1
ATOM 3925 O O . PHE B 2 117 ? -7.009 -75.266 5.593 1.00 28.67 86 PHE B O 1
ATOM 3933 N N . GLU B 2 118 ? -7.204 -73.454 4.267 1.00 29.36 87 GLU B N 1
ATOM 3934 C CA . GLU B 2 118 ? -7.524 -72.571 5.347 1.00 29.59 87 GLU B CA 1
ATOM 3935 C C . GLU B 2 118 ? -8.875 -72.958 5.938 1.00 30.28 87 GLU B C 1
ATOM 3936 O O . GLU B 2 118 ? -9.006 -73.075 7.140 1.00 31.22 87 GLU B O 1
ATOM 3942 N N . GLY B 2 119 ? -9.874 -73.198 5.102 1.00 29.92 88 GLY B N 1
ATOM 3943 C CA . GLY B 2 119 ? -11.175 -73.630 5.624 1.00 29.92 88 GLY B CA 1
ATOM 3944 C C . GLY B 2 119 ? -11.098 -74.967 6.375 1.00 29.94 88 GLY B C 1
ATOM 3945 O O . GLY B 2 119 ? -11.870 -75.214 7.297 1.00 31.89 88 GLY B O 1
ATOM 3946 N N . LEU B 2 120 ? -10.153 -75.815 5.999 1.00 28.58 89 LEU B N 1
ATOM 3947 C CA . LEU B 2 120 ? -9.979 -77.126 6.623 1.00 28.47 89 LEU B CA 1
ATOM 3948 C C . LEU B 2 120 ? -9.165 -77.049 7.917 1.00 29.19 89 LEU B C 1
ATOM 3949 O O . LEU B 2 120 ? -8.918 -78.081 8.561 1.00 29.91 89 LEU B O 1
ATOM 3954 N N . GLY B 2 121 ? -8.717 -75.848 8.275 1.00 29.25 90 GLY B N 1
ATOM 3955 C CA . GLY B 2 121 ? -8.043 -75.652 9.551 1.00 30.88 90 GLY B CA 1
ATOM 3956 C C . GLY B 2 121 ? -6.557 -75.979 9.568 1.00 31.57 90 GLY B C 1
ATOM 3957 O O . GLY B 2 121 ? -5.974 -76.111 10.653 1.00 32.65 90 GLY B O 1
ATOM 3958 N N . PHE B 2 122 ? -5.903 -76.092 8.409 1.00 30.54 91 PHE B N 1
ATOM 3959 C CA . PHE B 2 122 ? -4.446 -76.311 8.464 1.00 31.03 91 PHE B CA 1
ATOM 3960 C C . PHE B 2 122 ? -3.663 -75.141 9.027 1.00 31.40 91 PHE B C 1
ATOM 3961 O O . PHE B 2 122 ? -3.972 -74.003 8.761 1.00 33.90 91 PHE B O 1
ATOM 3969 N N . ASP B 2 123 ? -2.643 -75.413 9.810 1.00 31.67 92 ASP B N 1
ATOM 3970 C CA . ASP B 2 123 ? -1.803 -74.326 10.307 1.00 31.59 92 ASP B CA 1
ATOM 3971 C C . ASP B 2 123 ? -0.715 -74.010 9.305 1.00 30.75 92 ASP B C 1
ATOM 3972 O O . ASP B 2 123 ? -0.428 -72.851 9.035 1.00 31.17 92 ASP B O 1
ATOM 3977 N N . TYR B 2 124 ? -0.094 -75.051 8.770 1.00 29.58 93 TYR B N 1
ATOM 3978 C CA . TYR B 2 124 ? 0.951 -74.873 7.789 1.00 29.71 93 TYR B CA 1
ATOM 3979 C C . TYR B 2 124 ? 0.548 -75.498 6.474 1.00 29.19 93 TYR B C 1
ATOM 3980 O O . TYR B 2 124 ? -0.111 -76.552 6.455 1.00 30.11 93 TYR B O 1
ATOM 3989 N N . VAL B 2 125 ? 1.022 -74.884 5.386 1.00 27.66 94 VAL B N 1
ATOM 3990 C CA . VAL B 2 125 ? 0.935 -75.475 4.090 1.00 26.49 94 VAL B CA 1
ATOM 3991 C C . VAL B 2 125 ? 2.348 -75.437 3.525 1.00 27.08 94 VAL B C 1
ATOM 3992 O O . VAL B 2 125 ? 2.884 -74.338 3.267 1.00 26.98 94 VAL B O 1
ATOM 3996 N N . VAL B 2 126 ? 2.929 -76.626 3.321 1.00 26.09 95 VAL B N 1
ATOM 3997 C CA . VAL B 2 126 ? 4.216 -76.767 2.669 1.00 25.41 95 VAL B CA 1
ATOM 3998 C C . VAL B 2 126 ? 3.924 -77.127 1.216 1.00 24.96 95 VAL B C 1
ATOM 3999 O O . VAL B 2 126 ? 3.324 -78.172 0.948 1.00 25.04 95 VAL B O 1
ATOM 4003 N N . PHE B 2 127 ? 4.313 -76.268 0.279 1.00 23.64 96 PHE B N 1
ATOM 4004 C CA . PHE B 2 127 ? 3.920 -76.466 -1.100 1.00 23.54 96 PHE B CA 1
ATOM 4005 C C . PHE B 2 127 ? 5.099 -76.489 -2.065 1.00 23.69 96 PHE B C 1
ATOM 4006 O O . PHE B 2 127 ? 6.094 -75.788 -1.867 1.00 23.48 96 PHE B O 1
ATOM 4014 N N . ARG B 2 128 ? 4.981 -77.317 -3.099 1.00 22.90 97 ARG B N 1
ATOM 4015 C CA . ARG B 2 128 ? 5.940 -77.318 -4.185 1.00 23.23 97 ARG B CA 1
ATOM 4016 C C . ARG B 2 128 ? 5.124 -77.284 -5.461 1.00 23.32 97 ARG B C 1
ATOM 4017 O O . ARG B 2 128 ? 4.258 -78.127 -5.658 1.00 24.36 97 ARG B O 1
ATOM 4025 N N . VAL B 2 129 ? 5.384 -76.306 -6.319 1.00 23.44 98 VAL B N 1
ATOM 4026 C CA . VAL B 2 129 ? 4.583 -76.123 -7.518 1.00 23.58 98 VAL B CA 1
ATOM 4027 C C . VAL B 2 129 ? 5.469 -75.859 -8.753 1.00 23.59 98 VAL B C 1
ATOM 4028 O O . VAL B 2 129 ? 6.591 -75.384 -8.609 1.00 23.70 98 VAL B O 1
ATOM 4032 N N . PRO B 2 130 ? 4.942 -76.141 -9.955 1.00 23.79 99 PRO B N 1
ATOM 4033 C CA . PRO B 2 130 ? 5.701 -76.070 -11.193 1.00 24.67 99 PRO B CA 1
ATOM 4034 C C . PRO B 2 130 ? 5.699 -74.668 -11.829 1.00 27.00 99 PRO B C 1
ATOM 4035 O O . PRO B 2 130 ? 6.045 -74.548 -12.987 1.00 30.81 99 PRO B O 1
ATOM 4039 N N . PHE B 2 131 ? 5.288 -73.633 -11.121 1.00 26.16 100 PHE B N 1
ATOM 4040 C CA . PHE B 2 131 ? 5.268 -72.314 -11.702 1.00 25.94 100 PHE B CA 1
ATOM 4041 C C . PHE B 2 131 ? 5.887 -71.374 -10.676 1.00 26.77 100 PHE B C 1
ATOM 4042 O O . PHE B 2 131 ? 6.057 -71.726 -9.491 1.00 25.42 100 PHE B O 1
ATOM 4050 N N . VAL B 2 132 ? 6.214 -70.169 -11.134 1.00 27.07 101 VAL B N 1
ATOM 4051 C CA . VAL B 2 132 ? 6.772 -69.155 -10.255 1.00 26.82 101 VAL B CA 1
ATOM 4052 C C . VAL B 2 132 ? 5.658 -68.430 -9.495 1.00 26.87 101 VAL B C 1
ATOM 4053 O O . VAL B 2 132 ? 4.786 -67.814 -10.102 1.00 26.76 101 VAL B O 1
ATOM 4057 N N . PHE B 2 133 ? 5.721 -68.474 -8.173 1.00 27.26 102 PHE B N 1
ATOM 4058 C CA . PHE B 2 133 ? 4.702 -67.874 -7.304 1.00 27.68 102 PHE B CA 1
ATOM 4059 C C . PHE B 2 133 ? 5.158 -66.425 -7.003 1.00 28.81 102 PHE B C 1
ATOM 4060 O O . PHE B 2 133 ? 5.758 -66.104 -5.970 1.00 28.86 102 PHE B O 1
ATOM 4068 N N . PHE B 2 134 ? 4.875 -65.558 -7.960 1.00 29.53 103 PHE B N 1
ATOM 4069 C CA . PHE B 2 134 ? 5.217 -64.173 -7.869 1.00 31.14 103 PHE B CA 1
ATOM 4070 C C . PHE B 2 134 ? 4.197 -63.362 -8.684 1.00 31.86 103 PHE B C 1
ATOM 4071 O O . PHE B 2 134 ? 3.920 -63.737 -9.822 1.00 31.56 103 PHE B O 1
ATOM 4079 N N . PRO B 2 135 ? 3.659 -62.252 -8.105 1.00 32.22 104 PRO B N 1
ATOM 4080 C CA . PRO B 2 135 ? 3.946 -61.822 -6.710 1.00 32.70 104 PRO B CA 1
ATOM 4081 C C . PRO B 2 135 ? 3.245 -62.712 -5.693 1.00 32.01 104 PRO B C 1
ATOM 4082 O O . PRO B 2 135 ? 2.271 -63.372 -6.033 1.00 32.70 104 PRO B O 1
ATOM 4086 N N . TYR B 2 136 ? 3.757 -62.757 -4.472 1.00 31.47 105 TYR B N 1
ATOM 4087 C CA . TYR B 2 136 ? 3.222 -63.643 -3.440 1.00 30.95 105 TYR B CA 1
ATOM 4088 C C . TYR B 2 136 ? 2.736 -62.893 -2.182 1.00 32.42 105 TYR B C 1
ATOM 4089 O O . TYR B 2 136 ? 1.914 -63.423 -1.425 1.00 31.95 105 TYR B O 1
ATOM 4098 N N . LYS B 2 137 ? 3.251 -61.683 -1.958 1.00 33.79 106 LYS B N 1
ATOM 4099 C CA . LYS B 2 137 ? 2.977 -60.959 -0.713 1.00 35.76 106 LYS B CA 1
ATOM 4100 C C . LYS B 2 137 ? 1.519 -60.722 -0.397 1.00 35.75 106 LYS B C 1
ATOM 4101 O O . LYS B 2 137 ? 1.095 -60.982 0.724 1.00 34.40 106 LYS B O 1
ATOM 4107 N N . GLU B 2 138 ? 0.759 -60.234 -1.375 1.00 37.04 107 GLU B N 1
ATOM 4108 C CA . GLU B 2 138 ? -0.661 -59.965 -1.166 1.00 39.47 107 GLU B CA 1
ATOM 4109 C C . GLU B 2 138 ? -1.461 -61.247 -0.852 1.00 37.42 107 GLU B C 1
ATOM 4110 O O . GLU B 2 138 ? -2.346 -61.239 -0.001 1.00 38.54 107 GLU B O 1
ATOM 4116 N N . ILE B 2 139 ? -1.124 -62.338 -1.523 1.00 35.25 108 ILE B N 1
ATOM 4117 C CA . ILE B 2 139 ? -1.786 -63.633 -1.317 1.00 33.95 108 ILE B CA 1
ATOM 4118 C C . ILE B 2 139 ? -1.457 -64.199 0.065 1.00 33.88 108 ILE B C 1
ATOM 4119 O O . ILE B 2 139 ? -2.362 -64.608 0.794 1.00 33.41 108 ILE B O 1
ATOM 4124 N N . VAL B 2 140 ? -0.170 -64.190 0.422 1.00 33.41 109 VAL B N 1
ATOM 4125 C CA . VAL B 2 140 ? 0.273 -64.570 1.771 1.00 34.59 109 VAL B CA 1
ATOM 4126 C C . VAL B 2 140 ? -0.486 -63.765 2.838 1.00 36.16 109 VAL B C 1
ATOM 4127 O O . VAL B 2 140 ? -1.080 -64.322 3.787 1.00 36.27 109 VAL B O 1
ATOM 4131 N N . LYS B 2 141 ? -0.468 -62.453 2.671 1.00 36.44 110 LYS B N 1
ATOM 4132 C CA . LYS B 2 141 ? -1.132 -61.566 3.621 1.00 39.48 110 LYS B CA 1
ATOM 4133 C C . LYS B 2 141 ? -2.661 -61.898 3.768 1.00 38.84 110 LYS B C 1
ATOM 4134 O O . LYS B 2 141 ? -3.255 -61.698 4.837 1.00 38.96 110 LYS B O 1
ATOM 4140 N N . SER B 2 142 ? -3.288 -62.397 2.705 1.00 36.84 111 SER B N 1
ATOM 4141 C CA . SER B 2 142 ? -4.736 -62.570 2.726 1.00 36.84 111 SER B CA 1
ATOM 4142 C C . SER B 2 142 ? -5.156 -63.901 3.336 1.00 36.43 111 SER B C 1
ATOM 4143 O O . SER B 2 142 ? -6.353 -64.175 3.447 1.00 37.20 111 SER B O 1
ATOM 4146 N N . LEU B 2 143 ? -4.181 -64.718 3.730 1.00 35.38 112 LEU B N 1
ATOM 4147 C CA . LEU B 2 143 ? -4.469 -66.089 4.169 1.00 34.52 112 LEU B CA 1
ATOM 4148 C C . LEU B 2 143 ? -4.120 -66.285 5.634 1.00 34.74 112 LEU B C 1
ATOM 4149 O O . LEU B 2 143 ? -3.095 -65.811 6.099 1.00 34.32 112 LEU B O 1
ATOM 4154 N N . ASN B 2 144 ? -4.963 -66.997 6.354 1.00 35.01 113 ASN B N 1
ATOM 4155 C CA . ASN B 2 144 ? -4.671 -67.276 7.741 1.00 35.58 113 ASN B CA 1
ATOM 4156 C C . ASN B 2 144 ? -3.909 -68.592 7.856 1.00 34.76 113 ASN B C 1
ATOM 4157 O O . ASN B 2 144 ? -4.390 -69.590 8.429 1.00 35.18 113 ASN B O 1
ATOM 4162 N N . LEU B 2 145 ? -2.722 -68.611 7.266 1.00 34.10 114 LEU B N 1
ATOM 4163 C CA . LEU B 2 145 ? -1.976 -69.848 7.093 1.00 34.20 114 LEU B CA 1
ATOM 4164 C C . LEU B 2 145 ? -0.519 -69.514 7.183 1.00 33.58 114 LEU B C 1
ATOM 4165 O O . LEU B 2 145 ? -0.123 -68.408 6.833 1.00 33.98 114 LEU B O 1
ATOM 4170 N N . ARG B 2 146 ? 0.278 -70.497 7.592 1.00 33.11 115 ARG B N 1
ATOM 4171 C CA . ARG B 2 146 ? 1.733 -70.398 7.523 1.00 33.00 115 ARG B CA 1
ATOM 4172 C C . ARG B 2 146 ? 2.192 -71.138 6.281 1.00 31.87 115 ARG B C 1
ATOM 4173 O O . ARG B 2 146 ? 2.184 -72.385 6.234 1.00 32.35 115 ARG B O 1
ATOM 4181 N N . LEU B 2 147 ? 2.534 -70.378 5.244 1.00 31.35 116 LEU B N 1
ATOM 4182 C CA . LEU B 2 147 ? 2.936 -70.962 3.964 1.00 30.36 116 LEU B CA 1
ATOM 4183 C C . LEU B 2 147 ? 4.440 -71.191 3.919 1.00 29.67 116 LEU B C 1
ATOM 4184 O O . LEU B 2 147 ? 5.214 -70.322 4.291 1.00 30.62 116 LEU B O 1
ATOM 4189 N N . VAL B 2 148 ? 4.858 -72.368 3.472 1.00 28.77 117 VAL B N 1
ATOM 4190 C CA . VAL B 2 148 ? 6.267 -72.683 3.376 1.00 27.63 117 VAL B CA 1
ATOM 4191 C C . VAL B 2 148 ? 6.554 -73.197 1.989 1.00 27.27 117 VAL B C 1
ATOM 4192 O O . VAL B 2 148 ? 6.034 -74.236 1.594 1.00 26.65 117 VAL B O 1
ATOM 4196 N N . ASN B 2 149 ? 7.371 -72.443 1.247 1.00 26.63 118 ASN B N 1
ATOM 4197 C CA . ASN B 2 149 ? 7.696 -72.740 -0.115 1.00 25.18 118 ASN B CA 1
ATOM 4198 C C . ASN B 2 149 ? 8.724 -73.849 -0.167 1.00 25.64 118 ASN B C 1
ATOM 4199 O O . ASN B 2 149 ? 9.895 -73.671 0.264 1.00 25.63 118 ASN B O 1
ATOM 4204 N N . ALA B 2 150 ? 8.292 -75.009 -0.677 1.00 24.34 119 ALA B N 1
ATOM 4205 C CA . ALA B 2 150 ? 9.211 -76.129 -0.840 1.00 24.10 119 ALA B CA 1
ATOM 4206 C C . ALA B 2 150 ? 9.693 -76.179 -2.280 1.00 23.11 119 ALA B C 1
ATOM 4207 O O . ALA B 2 150 ? 10.303 -77.156 -2.676 1.00 22.55 119 ALA B O 1
ATOM 4209 N N . GLY B 2 151 ? 9.415 -75.130 -3.048 1.00 23.15 120 GLY B N 1
ATOM 4210 C CA . GLY B 2 151 ? 9.951 -75.029 -4.393 1.00 23.20 120 GLY B CA 1
ATOM 4211 C C . GLY B 2 151 ? 8.867 -74.549 -5.335 1.00 24.27 120 GLY B C 1
ATOM 4212 O O . GLY B 2 151 ? 7.818 -75.191 -5.434 1.00 25.17 120 GLY B O 1
ATOM 4213 N N . ASP B 2 152 ? 9.111 -73.417 -6.009 1.00 23.83 121 ASP B N 1
ATOM 4214 C CA . ASP B 2 152 ? 8.153 -72.886 -6.933 1.00 24.35 121 ASP B CA 1
ATOM 4215 C C . ASP B 2 152 ? 8.850 -72.655 -8.255 1.00 23.96 121 ASP B C 1
ATOM 4216 O O . ASP B 2 152 ? 9.477 -71.642 -8.466 1.00 24.15 121 ASP B O 1
ATOM 4221 N N . GLY B 2 153 ? 8.736 -73.631 -9.147 1.00 24.16 122 GLY B N 1
ATOM 4222 C CA . GLY B 2 153 ? 9.333 -73.520 -10.484 1.00 23.73 122 GLY B CA 1
ATOM 4223 C C . GLY B 2 153 ? 10.820 -73.264 -10.433 1.00 23.52 122 GLY B C 1
ATOM 4224 O O . GLY B 2 153 ? 11.577 -73.990 -9.765 1.00 23.01 122 GLY B O 1
ATOM 4225 N N . THR B 2 154 ? 11.236 -72.214 -11.136 1.00 23.78 123 THR B N 1
ATOM 4226 C CA . THR B 2 154 ? 12.630 -71.856 -11.180 1.00 24.47 123 THR B CA 1
ATOM 4227 C C . THR B 2 154 ? 12.937 -70.737 -10.178 1.00 24.84 123 THR B C 1
ATOM 4228 O O . THR B 2 154 ? 14.003 -70.154 -10.250 1.00 26.34 123 THR B O 1
ATOM 4232 N N . HIS B 2 155 ? 12.023 -70.445 -9.244 1.00 24.66 124 HIS B N 1
ATOM 4233 C CA . HIS B 2 155 ? 12.095 -69.232 -8.436 1.00 23.83 124 HIS B CA 1
ATOM 4234 C C . HIS B 2 155 ? 12.814 -69.457 -7.080 1.00 24.11 124 HIS B C 1
ATOM 4235 O O . HIS B 2 155 ? 13.984 -69.106 -6.938 1.00 24.02 124 HIS B O 1
ATOM 4242 N N . GLN B 2 156 ? 12.127 -70.042 -6.098 1.00 22.71 125 GLN B N 1
ATOM 4243 C CA . GLN B 2 156 ? 12.686 -70.138 -4.755 1.00 23.55 125 GLN B CA 1
ATOM 4244 C C . GLN B 2 156 ? 12.503 -71.519 -4.137 1.00 22.64 125 GLN B C 1
ATOM 4245 O O . GLN B 2 156 ? 11.578 -72.273 -4.476 1.00 23.47 125 GLN B O 1
ATOM 4251 N N . HIS B 2 157 ? 13.421 -71.834 -3.252 1.00 22.27 126 HIS B N 1
ATOM 4252 C CA . HIS B 2 157 ? 13.422 -73.065 -2.475 1.00 22.09 126 HIS B CA 1
ATOM 4253 C C . HIS B 2 157 ? 14.145 -72.704 -1.156 1.00 22.15 126 HIS B C 1
ATOM 4254 O O . HIS B 2 157 ? 15.270 -73.119 -0.912 1.00 21.87 126 HIS B O 1
ATOM 4261 N N . PRO B 2 158 ? 13.510 -71.863 -0.326 1.00 23.64 127 PRO B N 1
ATOM 4262 C CA . PRO B 2 158 ? 14.269 -71.212 0.749 1.00 24.69 127 PRO B CA 1
ATOM 4263 C C . PRO B 2 158 ? 14.849 -72.157 1.766 1.00 24.84 127 PRO B C 1
ATOM 4264 O O . PRO B 2 158 ? 15.947 -71.914 2.241 1.00 25.27 127 PRO B O 1
ATOM 4268 N N . SER B 2 159 ? 14.135 -73.235 2.080 1.00 24.30 128 SER B N 1
ATOM 4269 C CA . SER B 2 159 ? 14.645 -74.198 3.028 1.00 24.69 128 SER B CA 1
ATOM 4270 C C . SER B 2 159 ? 15.918 -74.852 2.490 1.00 25.44 128 SER B C 1
ATOM 4271 O O . SER B 2 159 ? 16.826 -75.116 3.260 1.00 26.72 128 SER B O 1
ATOM 4274 N N . GLN B 2 160 ? 16.016 -75.080 1.177 1.00 25.49 129 GLN B N 1
ATOM 4275 C CA . GLN B 2 160 ? 17.257 -75.629 0.657 1.00 25.52 129 GLN B CA 1
ATOM 4276 C C . GLN B 2 160 ? 18.407 -74.605 0.779 1.00 26.11 129 GLN B C 1
ATOM 4277 O O . GLN B 2 160 ? 19.524 -74.967 1.070 1.00 27.34 129 GLN B O 1
ATOM 4283 N N . GLY B 2 161 ? 18.133 -73.323 0.555 1.00 26.26 130 GLY B N 1
ATOM 4284 C CA . GLY B 2 161 ? 19.189 -72.333 0.695 1.00 26.58 130 GLY B CA 1
ATOM 4285 C C . GLY B 2 161 ? 19.657 -72.320 2.144 1.00 27.06 130 GLY B C 1
ATOM 4286 O O . GLY B 2 161 ? 20.844 -72.215 2.405 1.00 27.83 130 GLY B O 1
ATOM 4287 N N . LEU B 2 162 ? 18.715 -72.414 3.076 1.00 26.45 131 LEU B N 1
ATOM 4288 C CA . LEU B 2 162 ? 19.040 -72.463 4.508 1.00 27.98 131 LEU B CA 1
ATOM 4289 C C . LEU B 2 162 ? 19.859 -73.712 4.850 1.00 27.77 131 LEU B C 1
ATOM 4290 O O . LEU B 2 162 ? 20.834 -73.645 5.603 1.00 28.52 131 LEU B O 1
ATOM 4295 N N . ILE B 2 163 ? 19.480 -74.843 4.275 1.00 27.78 132 ILE B N 1
ATOM 4296 C CA . ILE B 2 163 ? 20.215 -76.086 4.522 1.00 28.33 132 ILE B CA 1
ATOM 4297 C C . ILE B 2 163 ? 21.649 -75.990 3.985 1.00 28.39 132 ILE B C 1
ATOM 4298 O O . ILE B 2 163 ? 22.584 -76.457 4.620 1.00 29.19 132 ILE B O 1
ATOM 4303 N N . ASP B 2 164 ? 21.792 -75.424 2.793 1.00 27.97 133 ASP B N 1
ATOM 4304 C CA . ASP B 2 164 ? 23.093 -75.268 2.171 1.00 28.00 133 ASP B CA 1
ATOM 4305 C C . ASP B 2 164 ? 23.991 -74.300 2.969 1.00 28.75 133 ASP B C 1
ATOM 4306 O O . ASP B 2 164 ? 25.154 -74.590 3.213 1.00 29.80 133 ASP B O 1
ATOM 4311 N N . PHE B 2 165 ? 23.450 -73.160 3.372 1.00 29.01 134 PHE B N 1
ATOM 4312 C CA . PHE B 2 165 ? 24.149 -72.221 4.247 1.00 29.38 134 PHE B CA 1
ATOM 4313 C C . PHE B 2 165 ? 24.548 -72.921 5.565 1.00 30.81 134 PHE B C 1
ATOM 4314 O O . PHE B 2 165 ? 25.720 -72.869 5.986 1.00 30.82 134 PHE B O 1
ATOM 4322 N N . PHE B 2 166 ? 23.579 -73.563 6.225 1.00 31.12 135 PHE B N 1
ATOM 4323 C CA . PHE B 2 166 ? 23.851 -74.229 7.506 1.00 31.50 135 PHE B CA 1
ATOM 4324 C C . PHE B 2 166 ? 24.954 -75.273 7.346 1.00 31.21 135 PHE B C 1
ATOM 4325 O O . PHE B 2 166 ? 25.865 -75.362 8.155 1.00 32.43 135 PHE B O 1
ATOM 4333 N N . THR B 2 167 ? 24.864 -76.058 6.275 1.00 30.76 136 THR B N 1
ATOM 4334 C CA . THR B 2 167 ? 25.846 -77.120 5.996 1.00 29.79 136 THR B CA 1
ATOM 4335 C C . THR B 2 167 ? 27.263 -76.572 5.806 1.00 29.61 136 THR B C 1
ATOM 4336 O O . THR B 2 167 ? 28.222 -77.131 6.337 1.00 29.91 136 THR B O 1
ATOM 4340 N N . ILE B 2 168 ? 27.373 -75.493 5.029 1.00 29.44 137 ILE B N 1
ATOM 4341 C CA . ILE B 2 168 ? 28.609 -74.747 4.826 1.00 30.07 137 ILE B CA 1
ATOM 4342 C C . ILE B 2 168 ? 29.135 -74.185 6.152 1.00 32.15 137 ILE B C 1
ATOM 4343 O O . ILE B 2 168 ? 30.281 -74.422 6.505 1.00 32.83 137 ILE B O 1
ATOM 4348 N N . LYS B 2 169 ? 28.265 -73.517 6.911 1.00 32.99 138 LYS B N 1
ATOM 4349 C CA . LYS B 2 169 ? 28.601 -72.989 8.225 1.00 33.87 138 LYS B CA 1
ATOM 4350 C C . LYS B 2 169 ? 29.030 -74.042 9.259 1.00 34.74 138 LYS B C 1
ATOM 4351 O O . LYS B 2 169 ? 30.000 -73.835 9.970 1.00 34.95 138 LYS B O 1
ATOM 4357 N N . GLU B 2 170 ? 28.323 -75.160 9.329 1.00 34.80 139 GLU B N 1
ATOM 4358 C CA . GLU B 2 170 ? 28.714 -76.257 10.198 1.00 35.83 139 GLU B CA 1
ATOM 4359 C C . GLU B 2 170 ? 30.099 -76.753 9.842 1.00 36.34 139 GLU B C 1
ATOM 4360 O O . GLU B 2 170 ? 30.866 -77.133 10.727 1.00 38.67 139 GLU B O 1
ATOM 4366 N N . HIS B 2 171 ? 30.454 -76.721 8.566 1.00 35.30 140 HIS B N 1
ATOM 4367 C CA . HIS B 2 171 ? 31.750 -77.251 8.164 1.00 35.96 140 HIS B CA 1
ATOM 4368 C C . HIS B 2 171 ? 32.886 -76.284 8.512 1.00 36.79 140 HIS B C 1
ATOM 4369 O O . HIS B 2 171 ? 33.818 -76.669 9.221 1.00 38.62 140 HIS B O 1
ATOM 4376 N N . PHE B 2 172 ? 32.757 -75.038 8.070 1.00 36.76 141 PHE B N 1
ATOM 4377 C CA . PHE B 2 172 ? 33.810 -74.029 8.143 1.00 37.70 141 PHE B CA 1
ATOM 4378 C C . PHE B 2 172 ? 33.770 -73.150 9.421 1.00 39.08 141 PHE B C 1
ATOM 4379 O O . PHE B 2 172 ? 34.724 -72.471 9.735 1.00 40.41 141 PHE B O 1
ATOM 4387 N N . GLY B 2 173 ? 32.674 -73.133 10.157 1.00 39.71 142 GLY B N 1
ATOM 4388 C CA . GLY B 2 173 ? 32.599 -72.225 11.312 1.00 40.24 142 GLY B CA 1
ATOM 4389 C C . GLY B 2 173 ? 31.882 -70.936 10.984 1.00 40.27 142 GLY B C 1
ATOM 4390 O O . GLY B 2 173 ? 31.047 -70.502 11.741 1.00 39.98 142 GLY B O 1
ATOM 4391 N N . GLU B 2 174 ? 32.237 -70.308 9.862 1.00 40.71 143 GLU B N 1
ATOM 4392 C CA . GLU B 2 174 ? 31.568 -69.082 9.358 1.00 41.52 143 GLU B CA 1
ATOM 4393 C C . GLU B 2 174 ? 31.569 -69.149 7.847 1.00 39.89 143 GLU B C 1
ATOM 4394 O O . GLU B 2 174 ? 32.334 -69.929 7.269 1.00 41.16 143 GLU B O 1
ATOM 4400 N N . VAL B 2 175 ? 30.756 -68.320 7.203 1.00 37.54 144 VAL B N 1
ATOM 4401 C CA . VAL B 2 175 ? 30.710 -68.277 5.756 1.00 35.34 144 VAL B CA 1
ATOM 4402 C C . VAL B 2 175 ? 31.357 -67.021 5.188 1.00 35.68 144 VAL B C 1
ATOM 4403 O O . VAL B 2 175 ? 31.637 -66.934 3.999 1.00 36.17 144 VAL B O 1
ATOM 4407 N N . LYS B 2 176 ? 31.567 -66.035 6.027 1.00 35.67 145 LYS B N 1
ATOM 4408 C CA . LYS B 2 176 ? 32.209 -64.790 5.612 1.00 36.17 145 LYS B CA 1
ATOM 4409 C C . LYS B 2 176 ? 33.502 -65.046 4.830 1.00 35.66 145 LYS B C 1
ATOM 4410 O O . LYS B 2 176 ? 34.365 -65.791 5.272 1.00 36.18 145 LYS B O 1
ATOM 4416 N N . ASP B 2 177 ? 33.600 -64.434 3.650 1.00 35.07 146 ASP B N 1
ATOM 4417 C CA . ASP B 2 177 ? 34.777 -64.513 2.789 1.00 34.42 146 ASP B CA 1
ATOM 4418 C C . ASP B 2 177 ? 35.064 -65.879 2.197 1.00 33.76 146 ASP B C 1
ATOM 4419 O O . ASP B 2 177 ? 36.060 -66.052 1.470 1.00 33.33 146 ASP B O 1
ATOM 4424 N N . LEU B 2 178 ? 34.191 -66.843 2.469 1.00 32.83 147 LEU B N 1
ATOM 4425 C CA . LEU B 2 178 ? 34.306 -68.104 1.816 1.00 32.24 147 LEU B CA 1
ATOM 4426 C C . LEU B 2 178 ? 33.988 -67.924 0.314 1.00 31.66 147 LEU B C 1
ATOM 4427 O O . LEU B 2 178 ? 33.175 -67.071 -0.032 1.00 31.04 147 LEU B O 1
ATOM 4432 N N . ARG B 2 179 ? 34.637 -68.716 -0.557 1.00 30.91 148 ARG B N 1
ATOM 4433 C CA . ARG B 2 179 ? 34.375 -68.685 -2.013 1.00 30.04 148 ARG B CA 1
ATOM 4434 C C . ARG B 2 179 ? 33.551 -69.906 -2.398 1.00 29.65 148 ARG B C 1
ATOM 4435 O O . ARG B 2 179 ? 34.034 -71.041 -2.374 1.00 29.44 148 ARG B O 1
ATOM 4443 N N . VAL B 2 180 ? 32.296 -69.648 -2.745 1.00 28.93 149 VAL B N 1
ATOM 4444 C CA . VAL B 2 180 ? 31.317 -70.707 -2.977 1.00 28.09 149 VAL B CA 1
ATOM 4445 C C . VAL B 2 180 ? 30.957 -70.673 -4.444 1.00 28.18 149 VAL B C 1
ATOM 4446 O O . VAL B 2 180 ? 30.409 -69.691 -4.924 1.00 27.33 149 VAL B O 1
ATOM 4450 N N . LEU B 2 181 ? 31.294 -71.756 -5.149 1.00 28.30 150 LEU B N 1
ATOM 4451 C CA . LEU B 2 181 ? 31.012 -71.886 -6.570 1.00 27.24 150 LEU B CA 1
ATOM 4452 C C . LEU B 2 181 ? 29.801 -72.790 -6.836 1.00 26.94 150 LEU B C 1
ATOM 4453 O O . LEU B 2 181 ? 29.782 -73.953 -6.422 1.00 27.14 150 LEU B O 1
ATOM 4458 N N . TYR B 2 182 ? 28.802 -72.262 -7.532 1.00 25.97 151 TYR B N 1
ATOM 4459 C CA . TYR B 2 182 ? 27.696 -73.084 -8.037 1.00 25.25 151 TYR B CA 1
ATOM 4460 C C . TYR B 2 182 ? 28.029 -73.479 -9.458 1.00 25.35 151 TYR B C 1
ATOM 4461 O O . TYR B 2 182 ? 28.420 -72.635 -10.285 1.00 25.42 151 TYR B O 1
ATOM 4470 N N . VAL B 2 183 ? 27.880 -74.765 -9.766 1.00 25.73 152 VAL B N 1
ATOM 4471 C CA . VAL B 2 183 ? 28.141 -75.230 -11.117 1.00 24.88 152 VAL B CA 1
ATOM 4472 C C . VAL B 2 183 ? 26.915 -75.814 -11.756 1.00 24.83 152 VAL B C 1
ATOM 4473 O O . VAL B 2 183 ? 26.269 -76.728 -11.195 1.00 23.07 152 VAL B O 1
ATOM 4477 N N . GLY B 2 184 ? 26.615 -75.329 -12.967 1.00 24.53 153 GLY B N 1
ATOM 4478 C CA . GLY B 2 184 ? 25.635 -76.011 -13.787 1.00 24.32 153 GLY B CA 1
ATOM 4479 C C . GLY B 2 184 ? 24.526 -75.114 -14.264 1.00 24.50 153 GLY B C 1
ATOM 4480 O O . GLY B 2 184 ? 24.766 -73.987 -14.662 1.00 25.18 153 GLY B O 1
ATOM 4481 N N . ASP B 2 185 ? 23.302 -75.614 -14.186 1.00 24.34 154 ASP B N 1
ATOM 4482 C CA . ASP B 2 185 ? 22.120 -74.912 -14.724 1.00 25.15 154 ASP B CA 1
ATOM 4483 C C . ASP B 2 185 ? 21.680 -73.848 -13.720 1.00 24.72 154 ASP B C 1
ATOM 4484 O O . ASP B 2 185 ? 20.749 -74.058 -12.946 1.00 24.56 154 ASP B O 1
ATOM 4489 N N . ILE B 2 186 ? 22.361 -72.710 -13.725 1.00 24.95 155 ILE B N 1
ATOM 4490 C CA . ILE B 2 186 ? 21.998 -71.591 -12.856 1.00 25.26 155 ILE B CA 1
ATOM 4491 C C . ILE B 2 186 ? 20.615 -71.015 -13.204 1.00 25.73 155 ILE B C 1
ATOM 4492 O O . ILE B 2 186 ? 19.772 -70.736 -12.321 1.00 26.29 155 ILE B O 1
ATOM 4497 N N . LYS B 2 187 ? 20.405 -70.824 -14.490 1.00 25.20 156 LYS B N 1
ATOM 4498 C CA . LYS B 2 187 ? 19.222 -70.166 -15.005 1.00 26.88 156 LYS B CA 1
ATOM 4499 C C . LYS B 2 187 ? 17.938 -70.765 -14.436 1.00 25.55 156 LYS B C 1
ATOM 4500 O O . LYS B 2 187 ? 16.990 -70.028 -14.115 1.00 25.14 156 LYS B O 1
ATOM 4506 N N . HIS B 2 188 ? 17.900 -72.105 -14.343 1.00 24.89 157 HIS B N 1
ATOM 4507 C CA . HIS B 2 188 ? 16.691 -72.796 -13.917 1.00 24.46 157 HIS B CA 1
ATOM 4508 C C . HIS B 2 188 ? 16.698 -73.174 -12.445 1.00 24.64 157 HIS B C 1
ATOM 4509 O O . HIS B 2 188 ? 15.854 -73.968 -12.027 1.00 25.65 157 HIS B O 1
ATOM 4516 N N . SER B 2 189 ? 17.623 -72.609 -11.658 1.00 23.77 158 SER B N 1
ATOM 4517 C CA . SER B 2 189 ? 17.862 -73.119 -10.298 1.00 23.31 158 SER B CA 1
ATOM 4518 C C . SER B 2 189 ? 17.260 -72.310 -9.175 1.00 22.86 158 SER B C 1
ATOM 4519 O O . SER B 2 189 ? 17.774 -71.241 -8.836 1.00 23.29 158 SER B O 1
ATOM 4522 N N . ARG B 2 190 ? 16.220 -72.840 -8.561 1.00 21.74 159 ARG B N 1
ATOM 4523 C CA . ARG B 2 190 ? 15.652 -72.208 -7.367 1.00 22.17 159 ARG B CA 1
ATOM 4524 C C . ARG B 2 190 ? 16.591 -72.444 -6.169 1.00 22.70 159 ARG B C 1
ATOM 4525 O O . ARG B 2 190 ? 16.554 -71.692 -5.196 1.00 23.29 159 ARG B O 1
ATOM 4533 N N . VAL B 2 191 ? 17.420 -73.495 -6.229 1.00 22.59 160 VAL B N 1
ATOM 4534 C CA . VAL B 2 191 ? 18.415 -73.735 -5.175 1.00 22.75 160 VAL B CA 1
ATOM 4535 C C . VAL B 2 191 ? 19.475 -72.607 -5.130 1.00 23.84 160 VAL B C 1
ATOM 4536 O O . VAL B 2 191 ? 19.752 -72.056 -4.073 1.00 24.84 160 VAL B O 1
ATOM 4540 N N . PHE B 2 192 ? 20.028 -72.245 -6.283 1.00 24.28 161 PHE B N 1
ATOM 4541 C CA . PHE B 2 192 ? 20.915 -71.107 -6.390 1.00 24.35 161 PHE B CA 1
ATOM 4542 C C . PHE B 2 192 ? 20.235 -69.828 -5.883 1.00 25.70 161 PHE B C 1
ATOM 4543 O O . PHE B 2 192 ? 20.829 -69.085 -5.130 1.00 25.26 161 PHE B O 1
ATOM 4551 N N . ARG B 2 193 ? 18.988 -69.581 -6.301 1.00 26.22 162 ARG B N 1
ATOM 4552 C CA . ARG B 2 193 ? 18.318 -68.323 -5.978 1.00 25.90 162 ARG B CA 1
ATOM 4553 C C . ARG B 2 193 ? 17.979 -68.215 -4.506 1.00 26.82 162 ARG B C 1
ATOM 4554 O O . ARG B 2 193 ? 17.883 -67.118 -4.014 1.00 27.40 162 ARG B O 1
ATOM 4562 N N . SER B 2 194 ? 17.821 -69.346 -3.805 1.00 26.62 163 SER B N 1
ATOM 4563 C CA . SER B 2 194 ? 17.611 -69.334 -2.369 1.00 26.56 163 SER B CA 1
ATOM 4564 C C . SER B 2 194 ? 18.913 -69.293 -1.574 1.00 26.75 163 SER B C 1
ATOM 4565 O O . SER B 2 194 ? 18.977 -68.694 -0.501 1.00 26.76 163 SER B O 1
ATOM 4568 N N . GLY B 2 195 ? 19.951 -69.958 -2.071 1.00 27.12 164 GLY B N 1
ATOM 4569 C CA . GLY B 2 195 ? 21.219 -70.041 -1.325 1.00 26.98 164 GLY B CA 1
ATOM 4570 C C . GLY B 2 195 ? 22.089 -68.822 -1.482 1.00 27.78 164 GLY B C 1
ATOM 4571 O O . GLY B 2 195 ? 22.635 -68.315 -0.506 1.00 29.10 164 GLY B O 1
ATOM 4572 N N . ALA B 2 196 ? 22.235 -68.331 -2.712 1.00 27.88 165 ALA B N 1
ATOM 4573 C CA . ALA B 2 196 ? 23.172 -67.219 -2.957 1.00 28.40 165 ALA B CA 1
ATOM 4574 C C . ALA B 2 196 ? 22.907 -65.940 -2.111 1.00 29.27 165 ALA B C 1
ATOM 4575 O O . ALA B 2 196 ? 23.827 -65.353 -1.553 1.00 29.65 165 ALA B O 1
ATOM 4577 N N . PRO B 2 197 ? 21.646 -65.496 -2.023 1.00 29.88 166 PRO B N 1
ATOM 4578 C CA . PRO B 2 197 ? 21.369 -64.284 -1.246 1.00 29.97 166 PRO B CA 1
ATOM 4579 C C . PRO B 2 197 ? 21.706 -64.454 0.228 1.00 29.85 166 PRO B C 1
ATOM 4580 O O . PRO B 2 197 ? 22.046 -63.482 0.869 1.00 29.75 166 PRO B O 1
ATOM 4584 N N . LEU B 2 198 ? 21.538 -65.660 0.763 1.00 29.06 167 LEU B N 1
ATOM 4585 C CA . LEU B 2 198 ? 21.801 -65.885 2.163 1.00 30.35 167 LEU B CA 1
ATOM 4586 C C . LEU B 2 198 ? 23.303 -65.856 2.401 1.00 30.67 167 LEU B C 1
ATOM 4587 O O . LEU B 2 198 ? 23.767 -65.234 3.313 1.00 31.76 167 LEU B O 1
ATOM 4592 N N . LEU B 2 199 ? 24.053 -66.551 1.559 1.00 31.12 168 LEU B N 1
ATOM 4593 C CA . LEU B 2 199 ? 25.477 -66.534 1.643 1.00 31.38 168 LEU B CA 1
ATOM 4594 C C . LEU B 2 199 ? 25.994 -65.120 1.502 1.00 32.61 168 LEU B C 1
ATOM 4595 O O . LEU B 2 199 ? 26.804 -64.706 2.332 1.00 32.04 168 LEU B O 1
ATOM 4600 N N . ASN B 2 200 ? 25.518 -64.381 0.485 1.00 32.63 169 ASN B N 1
ATOM 4601 C CA . ASN B 2 200 ? 25.941 -62.999 0.275 1.00 34.02 169 ASN B CA 1
ATOM 4602 C C . ASN B 2 200 ? 25.702 -62.158 1.511 1.00 34.71 169 ASN B C 1
ATOM 4603 O O . ASN B 2 200 ? 26.535 -61.314 1.881 1.00 35.00 169 ASN B O 1
ATOM 4608 N N . MET B 2 201 ? 24.531 -62.350 2.103 1.00 34.16 170 MET B N 1
ATOM 4609 C CA . MET B 2 201 ? 24.099 -61.494 3.172 1.00 35.51 170 MET B CA 1
ATOM 4610 C C . MET B 2 201 ? 25.086 -61.646 4.333 1.00 35.32 170 MET B C 1
ATOM 4611 O O . MET B 2 201 ? 25.250 -60.732 5.133 1.00 35.35 170 MET B O 1
ATOM 4616 N N . PHE B 2 202 ? 25.714 -62.816 4.429 1.00 33.96 171 PHE B N 1
ATOM 4617 C CA . PHE B 2 202 ? 26.676 -63.026 5.498 1.00 33.84 171 PHE B CA 1
ATOM 4618 C C . PHE B 2 202 ? 28.119 -62.954 5.020 1.00 33.25 171 PHE B C 1
ATOM 4619 O O . PHE B 2 202 ? 29.011 -63.485 5.663 1.00 33.47 171 PHE B O 1
ATOM 4627 N N . GLY B 2 203 ? 28.340 -62.280 3.886 1.00 33.88 172 GLY B N 1
ATOM 4628 C CA . GLY B 2 203 ? 29.691 -61.947 3.432 1.00 33.26 172 GLY B CA 1
ATOM 4629 C C . GLY B 2 203 ? 30.421 -63.006 2.632 1.00 33.41 172 GLY B C 1
ATOM 4630 O O . GLY B 2 203 ? 31.609 -62.846 2.375 1.00 34.29 172 GLY B O 1
ATOM 4631 N N . ALA B 2 204 ? 29.751 -64.089 2.235 1.00 31.81 173 ALA B N 1
ATOM 4632 C CA . ALA B 2 204 ? 30.385 -65.068 1.339 1.00 31.66 173 ALA B CA 1
ATOM 4633 C C . ALA B 2 204 ? 30.519 -64.511 -0.048 1.00 31.36 173 ALA B C 1
ATOM 4634 O O . ALA B 2 204 ? 29.842 -63.516 -0.383 1.00 32.26 173 ALA B O 1
ATOM 4636 N N . LYS B 2 205 ? 31.410 -65.116 -0.841 1.00 30.78 174 LYS B N 1
ATOM 4637 C CA . LYS B 2 205 ? 31.590 -64.707 -2.228 1.00 31.71 174 LYS B CA 1
ATOM 4638 C C . LYS B 2 205 ? 31.068 -65.814 -3.135 1.00 30.62 174 LYS B C 1
ATOM 4639 O O . LYS B 2 205 ? 31.485 -66.959 -3.001 1.00 30.83 174 LYS B O 1
ATOM 4645 N N . ILE B 2 206 ? 30.137 -65.481 -4.020 1.00 30.39 175 ILE B N 1
ATOM 4646 C CA . ILE B 2 206 ? 29.532 -66.475 -4.902 1.00 29.13 175 ILE B CA 1
ATOM 4647 C C . ILE B 2 206 ? 30.148 -66.463 -6.282 1.00 28.54 175 ILE B C 1
ATOM 4648 O O . ILE B 2 206 ? 30.401 -65.433 -6.853 1.00 28.93 175 ILE B O 1
ATOM 4653 N N . GLY B 2 207 ? 30.403 -67.639 -6.810 1.00 28.02 176 GLY B N 1
ATOM 4654 C CA . GLY B 2 207 ? 30.815 -67.789 -8.179 1.00 27.86 176 GLY B CA 1
ATOM 4655 C C . GLY B 2 207 ? 29.859 -68.758 -8.839 1.00 28.28 176 GLY B C 1
ATOM 4656 O O . GLY B 2 207 ? 29.220 -69.617 -8.172 1.00 27.16 176 GLY B O 1
ATOM 4657 N N . VAL B 2 208 ? 29.721 -68.589 -10.146 1.00 27.83 177 VAL B N 1
ATOM 4658 C CA . VAL B 2 208 ? 28.945 -69.510 -10.933 1.00 27.98 177 VAL B CA 1
ATOM 4659 C C . VAL B 2 208 ? 29.799 -69.963 -12.102 1.00 28.32 177 VAL B C 1
ATOM 4660 O O . VAL B 2 208 ? 30.633 -69.191 -12.620 1.00 29.08 177 VAL B O 1
ATOM 4664 N N . CYS B 2 209 ? 29.601 -71.217 -12.494 1.00 27.75 178 CYS B N 1
ATOM 4665 C CA . CYS B 2 209 ? 30.190 -71.750 -13.714 1.00 28.50 178 CYS B CA 1
ATOM 4666 C C . CYS B 2 209 ? 29.189 -72.733 -14.333 1.00 28.68 178 CYS B C 1
ATOM 4667 O O . CYS B 2 209 ? 28.611 -73.571 -13.638 1.00 29.34 178 CYS B O 1
ATOM 4670 N N . GLY B 2 210 ? 28.957 -72.636 -15.633 1.00 29.05 179 GLY B N 1
ATOM 4671 C CA . GLY B 2 210 ? 28.140 -73.650 -16.298 1.00 27.81 179 GLY B CA 1
ATOM 4672 C C . GLY B 2 210 ? 28.105 -73.360 -17.789 1.00 28.44 179 GLY B C 1
ATOM 4673 O O . GLY B 2 210 ? 28.788 -72.416 -18.240 1.00 29.30 179 GLY B O 1
ATOM 4674 N N . PRO B 2 211 ? 27.334 -74.158 -18.561 1.00 27.35 180 PRO B N 1
ATOM 4675 C CA . PRO B 2 211 ? 27.147 -73.817 -19.995 1.00 28.05 180 PRO B CA 1
ATOM 4676 C C . PRO B 2 211 ? 26.715 -72.361 -20.077 1.00 28.36 180 PRO B C 1
ATOM 4677 O O . PRO B 2 211 ? 25.753 -71.961 -19.392 1.00 28.54 180 PRO B O 1
ATOM 4681 N N . LYS B 2 212 ? 27.412 -71.559 -20.882 1.00 28.90 181 LYS B N 1
ATOM 4682 C CA . LYS B 2 212 ? 27.050 -70.142 -20.995 1.00 28.45 181 LYS B CA 1
ATOM 4683 C C . LYS B 2 212 ? 25.556 -69.944 -21.335 1.00 28.25 181 LYS B C 1
ATOM 4684 O O . LYS B 2 212 ? 24.979 -68.946 -20.944 1.00 28.78 181 LYS B O 1
ATOM 4690 N N . THR B 2 213 ? 24.938 -70.894 -22.046 1.00 27.55 182 THR B N 1
ATOM 4691 C CA . THR B 2 213 ? 23.478 -70.857 -22.327 1.00 26.96 182 THR B CA 1
ATOM 4692 C C . THR B 2 213 ? 22.582 -70.952 -21.082 1.00 26.13 182 THR B C 1
ATOM 4693 O O . THR B 2 213 ? 21.400 -70.708 -21.167 1.00 27.67 182 THR B O 1
ATOM 4697 N N . LEU B 2 214 ? 23.141 -71.343 -19.941 1.00 25.98 183 LEU B N 1
ATOM 4698 C CA . LEU B 2 214 ? 22.370 -71.579 -18.702 1.00 25.49 183 LEU B CA 1
ATOM 4699 C C . LEU B 2 214 ? 22.814 -70.648 -17.576 1.00 26.03 183 LEU B C 1
ATOM 4700 O O . LEU B 2 214 ? 22.472 -70.877 -16.427 1.00 25.22 183 LEU B O 1
ATOM 4705 N N . ILE B 2 215 ? 23.602 -69.629 -17.911 1.00 26.18 184 ILE B N 1
ATOM 4706 C CA . ILE B 2 215 ? 23.946 -68.597 -16.959 1.00 27.77 184 ILE B CA 1
ATOM 4707 C C . ILE B 2 215 ? 23.138 -67.334 -17.272 1.00 28.87 184 ILE B C 1
ATOM 4708 O O . ILE B 2 215 ? 23.264 -66.801 -18.357 1.00 30.23 184 ILE B O 1
ATOM 4713 N N . PRO B 2 216 ? 22.309 -66.838 -16.326 1.00 29.11 185 PRO B N 1
ATOM 4714 C CA . PRO B 2 216 ? 21.517 -65.612 -16.648 1.00 29.67 185 PRO B CA 1
ATOM 4715 C C . PRO B 2 216 ? 22.408 -64.454 -17.061 1.00 30.85 185 PRO B C 1
ATOM 4716 O O . PRO B 2 216 ? 23.460 -64.255 -16.450 1.00 31.67 185 PRO B O 1
ATOM 4720 N N . ARG B 2 217 ? 22.023 -63.684 -18.067 1.00 32.21 186 ARG B N 1
ATOM 4721 C CA . ARG B 2 217 ? 22.869 -62.546 -18.479 1.00 34.93 186 ARG B CA 1
ATOM 4722 C C . ARG B 2 217 ? 23.186 -61.584 -17.331 1.00 35.47 186 ARG B C 1
ATOM 4723 O O . ARG B 2 217 ? 24.295 -61.023 -17.272 1.00 35.39 186 ARG B O 1
ATOM 4731 N N . ASP B 2 218 ? 22.213 -61.371 -16.447 1.00 35.18 187 ASP B N 1
ATOM 4732 C CA . ASP B 2 218 ? 22.433 -60.432 -15.364 1.00 36.55 187 ASP B CA 1
ATOM 4733 C C . ASP B 2 218 ? 22.539 -61.149 -14.032 1.00 36.18 187 ASP B C 1
ATOM 4734 O O . ASP B 2 218 ? 22.049 -60.667 -13.015 1.00 36.88 187 ASP B O 1
ATOM 4739 N N . VAL B 2 219 ? 23.185 -62.314 -14.063 1.00 35.15 188 VAL B N 1
ATOM 4740 C CA . VAL B 2 219 ? 23.480 -63.095 -12.884 1.00 34.32 188 VAL B CA 1
ATOM 4741 C C . VAL B 2 219 ? 24.203 -62.280 -11.824 1.00 36.47 188 VAL B C 1
ATOM 4742 O O . VAL B 2 219 ? 24.088 -62.581 -10.639 1.00 37.01 188 VAL B O 1
ATOM 4746 N N . GLU B 2 220 ? 24.906 -61.228 -12.233 1.00 39.09 189 GLU B N 1
ATOM 4747 C CA . GLU B 2 220 ? 25.601 -60.362 -11.273 1.00 41.70 189 GLU B CA 1
ATOM 4748 C C . GLU B 2 220 ? 24.639 -59.567 -10.359 1.00 41.97 189 GLU B C 1
ATOM 4749 O O . GLU B 2 220 ? 25.067 -58.912 -9.403 1.00 42.03 189 GLU B O 1
ATOM 4755 N N . VAL B 2 221 ? 23.332 -59.656 -10.626 1.00 41.82 190 VAL B N 1
ATOM 4756 C CA . VAL B 2 221 ? 22.340 -59.212 -9.630 1.00 42.87 190 VAL B CA 1
ATOM 4757 C C . VAL B 2 221 ? 22.482 -59.978 -8.269 1.00 42.51 190 VAL B C 1
ATOM 4758 O O . VAL B 2 221 ? 22.003 -59.510 -7.241 1.00 43.53 190 VAL B O 1
ATOM 4762 N N . PHE B 2 222 ? 23.141 -61.137 -8.290 1.00 41.65 191 PHE B N 1
ATOM 4763 C CA . PHE B 2 222 ? 23.513 -61.883 -7.086 1.00 40.94 191 PHE B CA 1
ATOM 4764 C C . PHE B 2 222 ? 24.975 -61.622 -6.666 1.00 42.62 191 PHE B C 1
ATOM 4765 O O . PHE B 2 222 ? 25.539 -62.365 -5.841 1.00 43.48 191 PHE B O 1
ATOM 4773 N N . LYS B 2 223 ? 25.605 -60.595 -7.240 1.00 42.96 192 LYS B N 1
ATOM 4774 C CA . LYS B 2 223 ? 26.958 -60.229 -6.858 1.00 44.02 192 LYS B CA 1
ATOM 4775 C C . LYS B 2 223 ? 27.960 -61.412 -7.024 1.00 42.76 192 LYS B C 1
ATOM 4776 O O . LYS B 2 223 ? 28.745 -61.745 -6.097 1.00 43.73 192 LYS B O 1
ATOM 4782 N N . VAL B 2 224 ? 27.974 -61.986 -8.219 1.00 39.10 193 VAL B N 1
ATOM 4783 C CA . VAL B 2 224 ? 28.572 -63.285 -8.456 1.00 37.00 193 VAL B CA 1
ATOM 4784 C C . VAL B 2 224 ? 29.750 -63.049 -9.395 1.00 36.69 193 VAL B C 1
ATOM 4785 O O . VAL B 2 224 ? 29.684 -62.141 -10.211 1.00 36.62 193 VAL B O 1
ATOM 4789 N N . ASP B 2 225 ? 30.833 -63.816 -9.285 1.00 35.40 194 ASP B N 1
ATOM 4790 C CA . ASP B 2 225 ? 31.786 -63.913 -10.390 1.00 35.43 194 ASP B CA 1
ATOM 4791 C C . ASP B 2 225 ? 31.396 -65.078 -11.323 1.00 35.04 194 ASP B C 1
ATOM 4792 O O . ASP B 2 225 ? 30.885 -66.113 -10.858 1.00 34.21 194 ASP B O 1
ATOM 4797 N N . VAL B 2 226 ? 31.664 -64.915 -12.628 1.00 34.73 195 VAL B N 1
ATOM 4798 C CA . VAL B 2 226 ? 31.328 -65.916 -13.627 1.00 32.91 195 VAL B CA 1
ATOM 4799 C C . VAL B 2 226 ? 32.592 -66.593 -14.106 1.00 33.00 195 VAL B C 1
ATOM 4800 O O . VAL B 2 226 ? 33.507 -65.929 -14.520 1.00 34.09 195 VAL B O 1
ATOM 4804 N N . PHE B 2 227 ? 32.668 -67.915 -14.010 1.00 33.16 196 PHE B N 1
ATOM 4805 C CA . PHE B 2 227 ? 33.814 -68.646 -14.547 1.00 33.07 196 PHE B CA 1
ATOM 4806 C C . PHE B 2 227 ? 33.375 -69.330 -15.825 1.00 34.15 196 PHE B C 1
ATOM 4807 O O . PHE B 2 227 ? 32.348 -70.058 -15.832 1.00 33.55 196 PHE B O 1
ATOM 4815 N N . ASP B 2 228 ? 34.108 -69.063 -16.916 1.00 34.26 197 ASP B N 1
ATOM 4816 C CA . ASP B 2 228 ? 33.921 -69.810 -18.158 1.00 34.81 197 ASP B CA 1
ATOM 4817 C C . ASP B 2 228 ? 34.378 -71.249 -18.024 1.00 34.75 197 ASP B C 1
ATOM 4818 O O . ASP B 2 228 ? 33.815 -72.161 -18.660 1.00 35.22 197 ASP B O 1
ATOM 4823 N N . ASP B 2 229 ? 35.378 -71.447 -17.176 1.00 34.32 198 ASP B N 1
ATOM 4824 C CA . ASP B 2 229 ? 36.114 -72.677 -17.112 1.00 34.79 198 ASP B CA 1
ATOM 4825 C C . ASP B 2 229 ? 35.976 -73.267 -15.700 1.00 33.70 198 ASP B C 1
ATOM 4826 O O . ASP B 2 229 ? 36.326 -72.606 -14.712 1.00 33.42 198 ASP B O 1
ATOM 4831 N N . VAL B 2 230 ? 35.451 -74.495 -15.608 1.00 32.65 199 VAL B N 1
ATOM 4832 C CA . VAL B 2 230 ? 35.161 -75.117 -14.308 1.00 32.06 199 VAL B CA 1
ATOM 4833 C C . VAL B 2 230 ? 36.418 -75.441 -13.481 1.00 33.42 199 VAL B C 1
ATOM 4834 O O . VAL B 2 230 ? 36.361 -75.469 -12.257 1.00 33.95 199 VAL B O 1
ATOM 4838 N N . ASP B 2 231 ? 37.543 -75.669 -14.153 1.00 34.28 200 ASP B N 1
ATOM 4839 C CA . ASP B 2 231 ? 38.813 -75.918 -13.477 1.00 34.95 200 ASP B CA 1
ATOM 4840 C C . ASP B 2 231 ? 39.356 -74.694 -12.758 1.00 34.65 200 ASP B C 1
ATOM 4841 O O . ASP B 2 231 ? 39.867 -74.830 -11.682 1.00 34.22 200 ASP B O 1
ATOM 4846 N N . LYS B 2 232 ? 39.231 -73.510 -13.349 1.00 35.09 201 LYS B N 1
ATOM 4847 C CA . LYS B 2 232 ? 39.517 -72.261 -12.640 1.00 35.46 201 LYS B CA 1
ATOM 4848 C C . LYS B 2 232 ? 38.575 -72.019 -11.488 1.00 34.31 201 LYS B C 1
ATOM 4849 O O . LYS B 2 232 ? 39.008 -71.561 -10.405 1.00 34.75 201 LYS B O 1
ATOM 4855 N N . GLY B 2 233 ? 37.292 -72.307 -11.714 1.00 32.46 202 GLY B N 1
ATOM 4856 C CA . GLY B 2 233 ? 36.282 -72.182 -10.670 1.00 31.22 202 GLY B CA 1
ATOM 4857 C C . GLY B 2 233 ? 36.598 -73.112 -9.503 1.00 31.01 202 GLY B C 1
ATOM 4858 O O . GLY B 2 233 ? 36.441 -72.747 -8.338 1.00 30.28 202 GLY B O 1
ATOM 4859 N N . ILE B 2 234 ? 37.030 -74.322 -9.824 1.00 30.57 203 ILE B N 1
ATOM 4860 C CA . ILE B 2 234 ? 37.291 -75.320 -8.799 1.00 30.80 203 ILE B CA 1
ATOM 4861 C C . ILE B 2 234 ? 38.543 -74.903 -8.013 1.00 32.63 203 ILE B C 1
ATOM 4862 O O . ILE B 2 234 ? 38.626 -75.162 -6.837 1.00 31.99 203 ILE B O 1
ATOM 4867 N N . ASP B 2 235 ? 39.522 -74.274 -8.669 1.00 34.68 204 ASP B N 1
ATOM 4868 C CA . ASP B 2 235 ? 40.723 -73.860 -7.966 1.00 36.88 204 ASP B CA 1
ATOM 4869 C C . ASP B 2 235 ? 40.428 -72.689 -7.043 1.00 35.66 204 ASP B C 1
ATOM 4870 O O . ASP B 2 235 ? 40.969 -72.601 -5.933 1.00 36.40 204 ASP B O 1
ATOM 4875 N N . TRP B 2 236 ? 39.517 -71.830 -7.493 1.00 32.90 205 TRP B N 1
ATOM 4876 C CA . TRP B 2 236 ? 39.044 -70.693 -6.738 1.00 31.58 205 TRP B CA 1
ATOM 4877 C C . TRP B 2 236 ? 38.182 -71.089 -5.542 1.00 32.27 205 TRP B C 1
ATOM 4878 O O . TRP B 2 236 ? 38.306 -70.491 -4.481 1.00 32.17 205 TRP B O 1
ATOM 4889 N N . ALA B 2 237 ? 37.324 -72.100 -5.714 1.00 30.95 206 ALA B N 1
ATOM 4890 C CA . ALA B 2 237 ? 36.294 -72.402 -4.735 1.00 30.69 206 ALA B CA 1
ATOM 4891 C C . ALA B 2 237 ? 36.791 -73.088 -3.451 1.00 31.39 206 ALA B C 1
ATOM 4892 O O . ALA B 2 237 ? 37.573 -74.056 -3.512 1.00 32.11 206 ALA B O 1
ATOM 4894 N N . ASP B 2 238 ? 36.267 -72.641 -2.309 1.00 31.06 207 ASP B N 1
ATOM 4895 C CA . ASP B 2 238 ? 36.420 -73.393 -1.047 1.00 30.92 207 ASP B CA 1
ATOM 4896 C C . ASP B 2 238 ? 35.444 -74.528 -0.998 1.00 30.94 207 ASP B C 1
ATOM 4897 O O . ASP B 2 238 ? 35.697 -75.549 -0.359 1.00 32.37 207 ASP B O 1
ATOM 4902 N N . VAL B 2 239 ? 34.291 -74.324 -1.628 1.00 30.32 208 VAL B N 1
ATOM 4903 C CA . VAL B 2 239 ? 33.264 -75.341 -1.724 1.00 29.35 208 VAL B CA 1
ATOM 4904 C C . VAL B 2 239 ? 32.515 -75.181 -3.096 1.00 29.17 208 VAL B C 1
ATOM 4905 O O . VAL B 2 239 ? 32.223 -74.072 -3.540 1.00 29.14 208 VAL B O 1
ATOM 4909 N N . VAL B 2 240 ? 32.232 -76.293 -3.756 1.00 28.14 209 VAL B N 1
ATOM 4910 C CA . VAL B 2 240 ? 31.532 -76.245 -5.044 1.00 27.57 209 VAL B CA 1
ATOM 4911 C C . VAL B 2 240 ? 30.179 -76.950 -4.849 1.00 27.05 209 VAL B C 1
ATOM 4912 O O . VAL B 2 240 ? 30.113 -78.054 -4.285 1.00 26.87 209 VAL B O 1
ATOM 4916 N N . ILE B 2 241 ? 29.115 -76.295 -5.272 1.00 24.99 210 ILE B N 1
ATOM 4917 C CA . ILE B 2 241 ? 27.801 -76.876 -5.224 1.00 24.65 210 ILE B CA 1
ATOM 4918 C C . ILE B 2 241 ? 27.496 -77.218 -6.687 1.00 25.08 210 ILE B C 1
ATOM 4919 O O . ILE B 2 241 ? 27.289 -76.300 -7.507 1.00 23.59 210 ILE B O 1
ATOM 4924 N N . TRP B 2 242 ? 27.538 -78.518 -7.026 1.00 24.63 211 TRP B N 1
ATOM 4925 C CA . TRP B 2 242 ? 26.994 -78.975 -8.319 1.00 24.66 211 TRP B CA 1
ATOM 4926 C C . TRP B 2 242 ? 25.455 -78.930 -8.294 1.00 25.50 211 TRP B C 1
ATOM 4927 O O . TRP B 2 242 ? 24.805 -79.238 -7.274 1.00 25.25 211 TRP B O 1
ATOM 4938 N N . LEU B 2 243 ? 24.895 -78.496 -9.415 1.00 25.45 212 LEU B N 1
ATOM 4939 C CA . LEU B 2 243 ? 23.451 -78.398 -9.587 1.00 24.85 212 LEU B CA 1
ATOM 4940 C C . LEU B 2 243 ? 23.045 -79.338 -10.702 1.00 25.03 212 LEU B C 1
ATOM 4941 O O . LEU B 2 243 ? 23.793 -79.563 -11.668 1.00 24.60 212 LEU B O 1
ATOM 4946 N N . ARG B 2 244 ? 21.852 -79.898 -10.563 1.00 23.81 213 ARG B N 1
ATOM 4947 C CA . ARG B 2 244 ? 21.343 -80.803 -11.588 1.00 23.27 213 ARG B CA 1
ATOM 4948 C C . ARG B 2 244 ? 20.785 -79.955 -12.739 1.00 23.34 213 ARG B C 1
ATOM 4949 O O . ARG B 2 244 ? 20.167 -78.883 -12.545 1.00 23.21 213 ARG B O 1
ATOM 4957 N N . LEU B 2 245 ? 21.011 -80.439 -13.941 1.00 23.80 214 LEU B N 1
ATOM 4958 C CA . LEU B 2 245 ? 20.317 -79.926 -15.125 1.00 23.35 214 LEU B CA 1
ATOM 4959 C C . LEU B 2 245 ? 18.808 -80.035 -14.952 1.00 24.22 214 LEU B C 1
ATOM 4960 O O . LEU B 2 245 ? 18.245 -81.137 -14.786 1.00 22.99 214 LEU B O 1
ATOM 4965 N N . GLN B 2 246 ? 18.137 -78.886 -14.983 1.00 24.59 215 GLN B N 1
ATOM 4966 C CA . GLN B 2 246 ? 16.683 -78.886 -14.808 1.00 25.13 215 GLN B CA 1
ATOM 4967 C C . GLN B 2 246 ? 15.947 -79.230 -16.125 1.00 26.79 215 GLN B C 1
ATOM 4968 O O . GLN B 2 246 ? 15.226 -78.401 -16.685 1.00 27.41 215 GLN B O 1
ATOM 4974 N N . LYS B 2 247 ? 16.117 -80.464 -16.589 1.00 27.65 216 LYS B N 1
ATOM 4975 C CA . LYS B 2 247 ? 15.610 -80.859 -17.905 1.00 28.87 216 LYS B CA 1
ATOM 4976 C C . LYS B 2 247 ? 14.117 -80.653 -18.008 1.00 29.24 216 LYS B C 1
ATOM 4977 O O . LYS B 2 247 ? 13.632 -80.215 -19.056 1.00 29.17 216 LYS B O 1
ATOM 4983 N N . GLU B 2 248 ? 13.403 -80.913 -16.904 1.00 27.40 217 GLU B N 1
ATOM 4984 C CA . GLU B 2 248 ? 11.948 -80.851 -16.920 1.00 26.63 217 GLU B CA 1
ATOM 4985 C C . GLU B 2 248 ? 11.517 -79.393 -16.928 1.00 26.91 217 GLU B C 1
ATOM 4986 O O . GLU B 2 248 ? 10.364 -79.122 -17.129 1.00 26.15 217 GLU B O 1
ATOM 4992 N N . ARG B 2 249 ? 12.449 -78.452 -16.717 1.00 26.40 218 ARG B N 1
ATOM 4993 C CA . ARG B 2 249 ? 12.084 -77.037 -16.761 1.00 26.34 218 ARG B CA 1
ATOM 4994 C C . ARG B 2 249 ? 12.550 -76.336 -18.034 1.00 28.25 218 ARG B C 1
ATOM 4995 O O . ARG B 2 249 ? 12.158 -75.193 -18.282 1.00 27.90 218 ARG B O 1
ATOM 5003 N N . GLN B 2 250 ? 13.417 -76.993 -18.809 1.00 29.23 219 GLN B N 1
ATOM 5004 C CA . GLN B 2 250 ? 14.079 -76.352 -19.941 1.00 31.01 219 GLN B CA 1
ATOM 5005 C C . GLN B 2 250 ? 13.148 -76.356 -21.141 1.00 32.76 219 GLN B C 1
ATOM 5006 O O . GLN B 2 250 ? 12.562 -77.371 -21.495 1.00 32.31 219 GLN B O 1
ATOM 5012 N N . LYS B 2 251 ? 12.980 -75.185 -21.744 1.00 34.72 220 LYS B N 1
ATOM 5013 C CA . LYS B 2 251 ? 12.015 -75.038 -22.813 1.00 36.66 220 LYS B CA 1
ATOM 5014 C C . LYS B 2 251 ? 12.624 -75.303 -24.174 1.00 37.33 220 LYS B C 1
ATOM 5015 O O . LYS B 2 251 ? 11.918 -75.287 -25.155 1.00 37.47 220 LYS B O 1
ATOM 5021 N N . GLU B 2 252 ? 13.931 -75.524 -24.228 1.00 37.40 221 GLU B N 1
ATOM 5022 C CA . GLU B 2 252 ? 14.614 -75.904 -25.461 1.00 39.22 221 GLU B CA 1
ATOM 5023 C C . GLU B 2 252 ? 15.847 -76.686 -25.047 1.00 39.11 221 GLU B C 1
ATOM 5024 O O . GLU B 2 252 ? 16.116 -76.787 -23.846 1.00 38.27 221 GLU B O 1
ATOM 5030 N N . ASN B 2 253 ? 16.587 -77.235 -26.005 1.00 39.98 222 ASN B N 1
ATOM 5031 C CA . ASN B 2 253 ? 17.853 -77.863 -25.657 1.00 41.91 222 ASN B CA 1
ATOM 5032 C C . ASN B 2 253 ? 18.997 -76.860 -25.563 1.00 40.93 222 ASN B C 1
ATOM 5033 O O . ASN B 2 253 ? 19.148 -75.964 -26.414 1.00 40.76 222 ASN B O 1
ATOM 5038 N N . TYR B 2 254 ? 19.735 -76.961 -24.461 1.00 39.53 223 TYR B N 1
ATOM 5039 C CA . TYR B 2 254 ? 20.740 -75.966 -24.115 1.00 38.70 223 TYR B CA 1
ATOM 5040 C C . TYR B 2 254 ? 22.159 -76.483 -24.200 1.00 39.78 223 TYR B C 1
ATOM 5041 O O . TYR B 2 254 ? 23.143 -75.699 -24.088 1.00 40.99 223 TYR B O 1
ATOM 5050 N N . ILE B 2 255 ? 22.272 -77.800 -24.309 1.00 39.38 224 ILE B N 1
ATOM 5051 C CA . ILE B 2 255 ? 23.566 -78.426 -24.263 1.00 40.96 224 ILE B CA 1
ATOM 5052 C C . ILE B 2 255 ? 23.569 -79.525 -25.304 1.00 41.49 224 ILE B C 1
ATOM 5053 O O . ILE B 2 255 ? 22.562 -80.185 -25.473 1.00 42.74 224 ILE B O 1
ATOM 5058 N N . PRO B 2 256 ? 24.705 -79.757 -25.971 1.00 41.30 225 PRO B N 1
ATOM 5059 C CA . PRO B 2 256 ? 24.675 -80.798 -27.003 1.00 41.76 225 PRO B CA 1
ATOM 5060 C C . PRO B 2 256 ? 24.560 -82.215 -26.465 1.00 41.53 225 PRO B C 1
ATOM 5061 O O . PRO B 2 256 ? 24.051 -83.081 -27.168 1.00 41.35 225 PRO B O 1
ATOM 5065 N N . SER B 2 257 ? 25.070 -82.472 -25.255 1.00 40.90 226 SER B N 1
ATOM 5066 C CA . SER B 2 257 ? 24.956 -83.824 -24.658 1.00 40.74 226 SER B CA 1
ATOM 5067 C C . SER B 2 257 ? 25.404 -83.934 -23.198 1.00 40.23 226 SER B C 1
ATOM 5068 O O . SER B 2 257 ? 26.226 -83.162 -22.706 1.00 40.40 226 SER B O 1
ATOM 5071 N N . GLU B 2 258 ? 24.891 -84.954 -22.537 1.00 39.86 227 GLU B N 1
ATOM 5072 C CA . GLU B 2 258 ? 25.092 -85.128 -21.114 1.00 38.83 227 GLU B CA 1
ATOM 5073 C C . GLU B 2 258 ? 26.494 -85.586 -20.843 1.00 37.21 227 GLU B C 1
ATOM 5074 O O . GLU B 2 258 ? 27.115 -85.114 -19.910 1.00 35.97 227 GLU B O 1
ATOM 5080 N N . SER B 2 259 ? 27.026 -86.461 -21.689 1.00 36.69 228 SER B N 1
ATOM 5081 C CA . SER B 2 259 ? 28.394 -86.910 -21.462 1.00 36.78 228 SER B CA 1
ATOM 5082 C C . SER B 2 259 ? 29.419 -85.818 -21.757 1.00 35.36 228 SER B C 1
ATOM 5083 O O . SER B 2 259 ? 30.445 -85.757 -21.126 1.00 35.35 228 SER B O 1
ATOM 5086 N N . SER B 2 260 ? 29.121 -84.943 -22.703 1.00 34.76 229 SER B N 1
ATOM 5087 C CA . SER B 2 260 ? 29.991 -83.813 -22.957 1.00 34.48 229 SER B CA 1
ATOM 5088 C C . SER B 2 260 ? 29.884 -82.778 -21.815 1.00 32.03 229 SER B C 1
ATOM 5089 O O . SER B 2 260 ? 30.888 -82.229 -21.376 1.00 31.57 229 SER B O 1
ATOM 5092 N N . TYR B 2 261 ? 28.670 -82.520 -21.356 1.00 28.86 230 TYR B N 1
ATOM 5093 C CA . TYR B 2 261 ? 28.462 -81.692 -20.185 1.00 28.34 230 TYR B CA 1
ATOM 5094 C C . TYR B 2 261 ? 29.303 -82.206 -18.998 1.00 28.45 230 TYR B C 1
ATOM 5095 O O . TYR B 2 261 ? 30.023 -81.437 -18.319 1.00 29.19 230 TYR B O 1
ATOM 5104 N N . PHE B 2 262 ? 29.237 -83.507 -18.744 1.00 29.10 231 PHE B N 1
ATOM 5105 C CA . PHE B 2 262 ? 30.023 -84.109 -17.662 1.00 29.44 231 PHE B CA 1
ATOM 5106 C C . PHE B 2 262 ? 31.533 -83.820 -17.812 1.00 30.27 231 PHE B C 1
ATOM 5107 O O . PHE B 2 262 ? 32.210 -83.379 -16.865 1.00 29.28 231 PHE B O 1
ATOM 5115 N N . LYS B 2 263 ? 32.055 -84.013 -19.017 1.00 31.76 232 LYS B N 1
ATOM 5116 C CA . LYS B 2 263 ? 33.478 -83.684 -19.283 1.00 33.44 232 LYS B CA 1
ATOM 5117 C C . LYS B 2 263 ? 33.796 -82.217 -19.065 1.00 32.21 232 LYS B C 1
ATOM 5118 O O . LYS B 2 263 ? 34.874 -81.864 -18.568 1.00 32.02 232 LYS B O 1
ATOM 5124 N N . GLN B 2 264 ? 32.877 -81.347 -19.468 1.00 30.49 233 GLN B N 1
ATOM 5125 C CA . GLN B 2 264 ? 33.147 -79.924 -19.378 1.00 29.69 233 GLN B CA 1
ATOM 5126 C C . GLN B 2 264 ? 32.904 -79.365 -17.963 1.00 29.58 233 GLN B C 1
ATOM 5127 O O . GLN B 2 264 ? 33.582 -78.424 -17.553 1.00 29.94 233 GLN B O 1
ATOM 5133 N N . PHE B 2 265 ? 31.912 -79.884 -17.245 1.00 28.55 234 PHE B N 1
ATOM 5134 C CA . PHE B 2 265 ? 31.475 -79.199 -16.024 1.00 27.86 234 PHE B CA 1
ATOM 5135 C C . PHE B 2 265 ? 31.413 -80.104 -14.795 1.00 28.12 234 PHE B C 1
ATOM 5136 O O . PHE B 2 265 ? 31.345 -79.611 -13.673 1.00 28.22 234 PHE B O 1
ATOM 5144 N N . GLY B 2 266 ? 31.422 -81.421 -15.020 1.00 28.31 235 GLY B N 1
ATOM 5145 C CA . GLY B 2 266 ? 31.125 -82.362 -13.960 1.00 28.72 235 GLY B CA 1
ATOM 5146 C C . GLY B 2 266 ? 32.312 -82.579 -13.033 1.00 30.54 235 GLY B C 1
ATOM 5147 O O . GLY B 2 266 ? 33.469 -82.272 -13.390 1.00 30.51 235 GLY B O 1
ATOM 5148 N N . LEU B 2 267 ? 32.017 -83.090 -11.833 1.00 30.55 236 LEU B N 1
ATOM 5149 C CA . LEU B 2 267 ? 33.050 -83.551 -10.936 1.00 31.21 236 LEU B CA 1
ATOM 5150 C C . LEU B 2 267 ? 33.598 -84.901 -11.451 1.00 31.93 236 LEU B C 1
ATOM 5151 O O . LEU B 2 267 ? 33.101 -85.993 -11.108 1.00 31.93 236 LEU B O 1
ATOM 5156 N N . THR B 2 268 ? 34.614 -84.810 -12.286 1.00 31.83 237 THR B N 1
ATOM 5157 C CA . THR B 2 268 ? 35.290 -85.998 -12.795 1.00 33.90 237 THR B CA 1
ATOM 5158 C C . THR B 2 268 ? 36.365 -86.490 -11.795 1.00 35.16 237 THR B C 1
ATOM 5159 O O . THR B 2 268 ? 36.746 -85.771 -10.848 1.00 34.23 237 THR B O 1
ATOM 5163 N N . LYS B 2 269 ? 36.852 -87.708 -12.011 1.00 36.85 238 LYS B N 1
ATOM 5164 C CA . LYS B 2 269 ? 37.961 -88.235 -11.198 1.00 39.23 238 LYS B CA 1
ATOM 5165 C C . LYS B 2 269 ? 39.184 -87.344 -11.215 1.00 40.30 238 LYS B C 1
ATOM 5166 O O . LYS B 2 269 ? 39.768 -87.083 -10.169 1.00 41.37 238 LYS B O 1
ATOM 5172 N N . GLU B 2 270 ? 39.543 -86.823 -12.378 1.00 41.75 239 GLU B N 1
ATOM 5173 C CA . GLU B 2 270 ? 40.666 -85.894 -12.471 1.00 43.86 239 GLU B CA 1
ATOM 5174 C C . GLU B 2 270 ? 40.423 -84.651 -11.600 1.00 43.09 239 GLU B C 1
ATOM 5175 O O . GLU B 2 270 ? 41.311 -84.210 -10.875 1.00 44.20 239 GLU B O 1
ATOM 5181 N N . ARG B 2 271 ? 39.209 -84.112 -11.625 1.00 41.59 240 ARG B N 1
ATOM 5182 C CA . ARG B 2 271 ? 38.912 -82.899 -10.865 1.00 40.12 240 ARG B CA 1
ATOM 5183 C C . ARG B 2 271 ? 38.862 -83.167 -9.355 1.00 40.39 240 ARG B C 1
ATOM 5184 O O . ARG B 2 271 ? 39.082 -82.260 -8.545 1.00 40.27 240 ARG B O 1
ATOM 5192 N N . PHE B 2 272 ? 38.591 -84.420 -8.987 1.00 40.74 241 PHE B N 1
ATOM 5193 C CA . PHE B 2 272 ? 38.494 -84.810 -7.578 1.00 41.23 241 PHE B CA 1
ATOM 5194 C C . PHE B 2 272 ? 39.752 -84.492 -6.770 1.00 42.35 241 PHE B C 1
ATOM 5195 O O . PHE B 2 272 ? 39.661 -84.067 -5.601 1.00 42.04 241 PHE B O 1
ATOM 5203 N N . GLU B 2 273 ? 40.913 -84.656 -7.404 1.00 43.11 242 GLU B N 1
ATOM 5204 C CA . GLU B 2 273 ? 42.205 -84.350 -6.770 1.00 44.95 242 GLU B CA 1
ATOM 5205 C C . GLU B 2 273 ? 42.279 -82.887 -6.370 1.00 43.82 242 GLU B C 1
ATOM 5206 O O . GLU B 2 273 ? 42.885 -82.553 -5.358 1.00 44.72 242 GLU B O 1
ATOM 5212 N N . LYS B 2 274 ? 41.634 -82.034 -7.157 1.00 41.65 243 LYS B N 1
ATOM 5213 C CA . LYS B 2 274 ? 41.742 -80.603 -6.989 1.00 41.24 243 LYS B CA 1
ATOM 5214 C C . LYS B 2 274 ? 40.600 -79.974 -6.207 1.00 39.78 243 LYS B C 1
ATOM 5215 O O . LYS B 2 274 ? 40.803 -78.978 -5.525 1.00 40.66 243 LYS B O 1
ATOM 5221 N N . VAL B 2 275 ? 39.404 -80.545 -6.300 1.00 37.98 244 VAL B N 1
ATOM 5222 C CA . VAL B 2 275 ? 38.276 -80.033 -5.559 1.00 36.77 244 VAL B CA 1
ATOM 5223 C C . VAL B 2 275 ? 38.553 -80.091 -4.052 1.00 37.07 244 VAL B C 1
ATOM 5224 O O . VAL B 2 275 ? 39.099 -81.064 -3.540 1.00 37.83 244 VAL B O 1
ATOM 5228 N N . LYS B 2 276 ? 38.214 -79.031 -3.340 1.00 36.75 245 LYS B N 1
ATOM 5229 C CA . LYS B 2 276 ? 38.436 -79.014 -1.894 1.00 37.32 245 LYS B CA 1
ATOM 5230 C C . LYS B 2 276 ? 37.279 -79.657 -1.147 1.00 35.92 245 LYS B C 1
ATOM 5231 O O . LYS B 2 276 ? 37.472 -80.455 -0.247 1.00 37.49 245 LYS B O 1
ATOM 5237 N N . LEU B 2 277 ? 36.069 -79.323 -1.556 1.00 34.05 246 LEU B N 1
ATOM 5238 C CA . LEU B 2 277 ? 34.884 -79.708 -0.849 1.00 32.81 246 LEU B CA 1
ATOM 5239 C C . LEU B 2 277 ? 33.709 -79.511 -1.808 1.00 31.57 246 LEU B C 1
ATOM 5240 O O . LEU B 2 277 ? 33.752 -78.622 -2.667 1.00 30.70 246 LEU B O 1
ATOM 5245 N N . TYR B 2 278 ? 32.674 -80.334 -1.682 1.00 29.48 247 TYR B N 1
ATOM 5246 C CA . TYR B 2 278 ? 31.546 -80.158 -2.596 1.00 28.33 247 TYR B CA 1
ATOM 5247 C C . TYR B 2 278 ? 30.196 -80.625 -2.062 1.00 27.91 247 TYR B C 1
ATOM 5248 O O . TYR B 2 278 ? 30.099 -81.469 -1.158 1.00 27.67 247 TYR B O 1
ATOM 5257 N N . MET B 2 279 ? 29.171 -80.114 -2.730 1.00 27.39 248 MET B N 1
ATOM 5258 C CA . MET B 2 279 ? 27.787 -80.234 -2.338 1.00 26.52 248 MET B CA 1
ATOM 5259 C C . MET B 2 279 ? 26.950 -80.438 -3.586 1.00 26.05 248 MET B C 1
ATOM 5260 O O . MET B 2 279 ? 27.426 -80.252 -4.718 1.00 25.24 248 MET B O 1
ATOM 5265 N N . HIS B 2 280 ? 25.710 -80.836 -3.352 1.00 25.71 249 HIS B N 1
ATOM 5266 C CA . HIS B 2 280 ? 24.730 -81.054 -4.405 1.00 26.00 249 HIS B CA 1
ATOM 5267 C C . HIS B 2 280 ? 23.388 -81.219 -3.685 1.00 25.19 249 HIS B C 1
ATOM 5268 O O . HIS B 2 280 ? 23.255 -82.096 -2.851 1.00 25.49 249 HIS B O 1
ATOM 5275 N N . PRO B 2 281 ? 22.396 -80.352 -3.987 1.00 25.03 250 PRO B N 1
ATOM 5276 C CA . PRO B 2 281 ? 21.109 -80.358 -3.252 1.00 24.19 250 PRO B CA 1
ATOM 5277 C C . PRO B 2 281 ? 20.321 -81.647 -3.490 1.00 24.53 250 PRO B C 1
ATOM 5278 O O . PRO B 2 281 ? 19.419 -81.995 -2.690 1.00 22.84 250 PRO B O 1
ATOM 5282 N N . GLY B 2 282 ? 20.675 -82.358 -4.577 1.00 23.80 251 GLY B N 1
ATOM 5283 C CA . GLY B 2 282 ? 20.052 -83.634 -4.894 1.00 23.36 251 GLY B CA 1
ATOM 5284 C C . GLY B 2 282 ? 18.826 -83.469 -5.768 1.00 23.98 251 GLY B C 1
ATOM 5285 O O . GLY B 2 282 ? 18.251 -82.377 -5.852 1.00 24.21 251 GLY B O 1
ATOM 5286 N N . PRO B 2 283 ? 18.442 -84.540 -6.474 1.00 23.72 252 PRO B N 1
ATOM 5287 C CA . PRO B 2 283 ? 19.237 -85.766 -6.582 1.00 23.51 252 PRO B CA 1
ATOM 5288 C C . PRO B 2 283 ? 20.403 -85.602 -7.517 1.00 23.92 252 PRO B C 1
ATOM 5289 O O . PRO B 2 283 ? 20.316 -84.821 -8.481 1.00 23.69 252 PRO B O 1
ATOM 5293 N N . VAL B 2 284 ? 21.473 -86.375 -7.288 1.00 24.73 253 VAL B N 1
ATOM 5294 C CA . VAL B 2 284 ? 22.616 -86.358 -8.215 1.00 24.85 253 VAL B CA 1
ATOM 5295 C C . VAL B 2 284 ? 22.292 -87.186 -9.456 1.00 26.17 253 VAL B C 1
ATOM 5296 O O . VAL B 2 284 ? 21.679 -88.267 -9.356 1.00 26.39 253 VAL B O 1
ATOM 5300 N N . ASN B 2 285 ? 22.675 -86.683 -10.630 1.00 26.79 254 ASN B N 1
ATOM 5301 C CA . ASN B 2 285 ? 22.718 -87.513 -11.805 1.00 26.86 254 ASN B CA 1
ATOM 5302 C C . ASN B 2 285 ? 24.145 -87.970 -11.969 1.00 27.51 254 ASN B C 1
ATOM 5303 O O . ASN B 2 285 ? 25.033 -87.182 -12.333 1.00 27.27 254 ASN B O 1
ATOM 5308 N N . ARG B 2 286 ? 24.377 -89.241 -11.679 1.00 27.43 255 ARG B N 1
ATOM 5309 C CA . ARG B 2 286 ? 25.726 -89.785 -11.732 1.00 28.64 255 ARG B CA 1
ATOM 5310 C C . ARG B 2 286 ? 26.272 -89.732 -13.162 1.00 28.95 255 ARG B C 1
ATOM 5311 O O . ARG B 2 286 ? 25.526 -90.028 -14.121 1.00 28.34 255 ARG B O 1
ATOM 5319 N N . ASN B 2 287 ? 27.549 -89.345 -13.288 1.00 27.41 256 ASN B N 1
ATOM 5320 C CA . ASN B 2 287 ? 28.213 -89.226 -14.589 1.00 28.90 256 ASN B CA 1
ATOM 5321 C C . ASN B 2 287 ? 27.613 -88.147 -15.491 1.00 28.38 256 ASN B C 1
ATOM 5322 O O . ASN B 2 287 ? 27.787 -88.163 -16.697 1.00 28.19 256 ASN B O 1
ATOM 5327 N N . VAL B 2 288 ? 26.840 -87.254 -14.881 1.00 28.15 257 VAL B N 1
ATOM 5328 C CA . VAL B 2 288 ? 26.406 -86.011 -15.511 1.00 28.03 257 VAL B CA 1
ATOM 5329 C C . VAL B 2 288 ? 26.909 -84.850 -14.632 1.00 27.96 257 VAL B C 1
ATOM 5330 O O . VAL B 2 288 ? 27.650 -84.006 -15.094 1.00 29.00 257 VAL B O 1
ATOM 5334 N N . ASP B 2 289 ? 26.529 -84.845 -13.367 1.00 26.69 258 ASP B N 1
ATOM 5335 C CA . ASP B 2 289 ? 26.987 -83.843 -12.404 1.00 26.96 258 ASP B CA 1
ATOM 5336 C C . ASP B 2 289 ? 28.308 -84.289 -11.756 1.00 27.13 258 ASP B C 1
ATOM 5337 O O . ASP B 2 289 ? 29.291 -83.535 -11.697 1.00 26.72 258 ASP B O 1
ATOM 5342 N N . ILE B 2 290 ? 28.297 -85.522 -11.250 1.00 27.61 259 ILE B N 1
ATOM 5343 C CA . ILE B 2 290 ? 29.326 -86.047 -10.366 1.00 28.15 259 ILE B CA 1
ATOM 5344 C C . ILE B 2 290 ? 29.620 -87.461 -10.789 1.00 28.93 259 ILE B C 1
ATOM 5345 O O . ILE B 2 290 ? 28.697 -88.247 -11.040 1.00 28.55 259 ILE B O 1
ATOM 5350 N N . ASP B 2 291 ? 30.902 -87.785 -10.862 1.00 29.61 260 ASP B N 1
ATOM 5351 C CA . ASP B 2 291 ? 31.316 -89.127 -11.203 1.00 30.90 260 ASP B CA 1
ATOM 5352 C C . ASP B 2 291 ? 30.654 -90.137 -10.274 1.00 31.12 260 ASP B C 1
ATOM 5353 O O . ASP B 2 291 ? 30.523 -89.912 -9.067 1.00 30.60 260 ASP B O 1
ATOM 5358 N N . HIS B 2 292 ? 30.279 -91.255 -10.864 1.00 32.15 261 HIS B N 1
ATOM 5359 C CA . HIS B 2 292 ? 29.602 -92.355 -10.187 1.00 33.58 261 HIS B CA 1
ATOM 5360 C C . HIS B 2 292 ? 30.269 -92.727 -8.838 1.00 34.12 261 HIS B C 1
ATOM 5361 O O . HIS B 2 292 ? 29.594 -93.083 -7.875 1.00 34.58 261 HIS B O 1
ATOM 5368 N N . GLU B 2 293 ? 31.586 -92.600 -8.768 1.00 34.64 262 GLU B N 1
ATOM 5369 C CA . GLU B 2 293 ? 32.318 -93.000 -7.569 1.00 35.96 262 GLU B CA 1
ATOM 5370 C C . GLU B 2 293 ? 32.543 -91.887 -6.558 1.00 34.22 262 GLU B C 1
ATOM 5371 O O . GLU B 2 293 ? 33.098 -92.108 -5.489 1.00 33.90 262 GLU B O 1
ATOM 5377 N N . LEU B 2 294 ? 32.063 -90.692 -6.874 1.00 32.05 263 LEU B N 1
ATOM 5378 C CA . LEU B 2 294 ? 32.444 -89.553 -6.075 1.00 31.01 263 LEU B CA 1
ATOM 5379 C C . LEU B 2 294 ? 31.300 -88.940 -5.291 1.00 30.25 263 LEU B C 1
ATOM 5380 O O . LEU B 2 294 ? 31.410 -87.828 -4.782 1.00 30.82 263 LEU B O 1
ATOM 5385 N N . VAL B 2 295 ? 30.205 -89.661 -5.142 1.00 29.62 264 VAL B N 1
ATOM 5386 C CA . VAL B 2 295 ? 29.056 -89.042 -4.511 1.00 30.12 264 VAL B CA 1
ATOM 5387 C C . VAL B 2 295 ? 29.246 -88.956 -2.994 1.00 30.84 264 VAL B C 1
ATOM 5388 O O . VAL B 2 295 ? 28.843 -87.969 -2.392 1.00 30.86 264 VAL B O 1
ATOM 5392 N N . TYR B 2 296 ? 29.863 -89.973 -2.400 1.00 31.45 265 TYR B N 1
ATOM 5393 C CA . TYR B 2 296 ? 29.973 -90.089 -0.948 1.00 33.27 265 TYR B CA 1
ATOM 5394 C C . TYR B 2 296 ? 31.405 -90.136 -0.412 1.00 34.83 265 TYR B C 1
ATOM 5395 O O . TYR B 2 296 ? 31.756 -91.008 0.394 1.00 38.15 265 TYR B O 1
ATOM 5404 N N . THR B 2 297 ? 32.235 -89.189 -0.806 1.00 33.90 266 THR B N 1
ATOM 5405 C CA . THR B 2 297 ? 33.624 -89.265 -0.387 1.00 34.07 266 THR B CA 1
ATOM 5406 C C . THR B 2 297 ? 33.811 -88.424 0.856 1.00 34.54 266 THR B C 1
ATOM 5407 O O . THR B 2 297 ? 32.871 -87.804 1.335 1.00 32.27 266 THR B O 1
ATOM 5411 N N . GLU B 2 298 ? 35.039 -88.403 1.360 1.00 36.06 267 GLU B N 1
ATOM 5412 C CA . GLU B 2 298 ? 35.403 -87.554 2.490 1.00 38.09 267 GLU B CA 1
ATOM 5413 C C . GLU B 2 298 ? 35.394 -86.073 2.126 1.00 37.10 267 GLU B C 1
ATOM 5414 O O . GLU B 2 298 ? 35.468 -85.236 3.005 1.00 38.84 267 GLU B O 1
ATOM 5420 N N . LYS B 2 299 ? 35.317 -85.746 0.837 1.00 35.36 268 LYS B N 1
ATOM 5421 C CA . LYS B 2 299 ? 35.242 -84.366 0.430 1.00 34.22 268 LYS B CA 1
ATOM 5422 C C . LYS B 2 299 ? 33.808 -83.944 0.139 1.00 32.11 268 LYS B C 1
ATOM 5423 O O . LYS B 2 299 ? 33.549 -82.789 -0.168 1.00 32.12 268 LYS B O 1
ATOM 5429 N N . SER B 2 300 ? 32.884 -84.880 0.234 1.00 31.13 269 SER B N 1
ATOM 5430 C CA . SER B 2 300 ? 31.490 -84.607 -0.126 1.00 29.88 269 SER B CA 1
ATOM 5431 C C . SER B 2 300 ? 30.670 -84.279 1.117 1.00 29.62 269 SER B C 1
ATOM 5432 O O . SER B 2 300 ? 30.696 -85.011 2.100 1.00 29.47 269 SER B O 1
ATOM 5435 N N . LEU B 2 301 ? 29.966 -83.157 1.080 1.00 29.45 270 LEU B N 1
ATOM 5436 C CA . LEU B 2 301 ? 28.957 -82.822 2.099 1.00 29.44 270 LEU B CA 1
ATOM 5437 C C . LEU B 2 301 ? 27.519 -83.156 1.652 1.00 28.37 270 LEU B C 1
ATOM 5438 O O . LEU B 2 301 ? 26.536 -82.750 2.311 1.00 27.74 270 LEU B O 1
ATOM 5443 N N . ILE B 2 302 ? 27.403 -83.885 0.552 1.00 26.64 271 ILE B N 1
ATOM 5444 C CA . ILE B 2 302 ? 26.086 -84.201 0.014 1.00 27.21 271 ILE B CA 1
ATOM 5445 C C . ILE B 2 302 ? 25.178 -84.894 1.041 1.00 27.68 271 ILE B C 1
ATOM 5446 O O . ILE B 2 302 ? 24.038 -84.484 1.259 1.00 26.22 271 ILE B O 1
ATOM 5451 N N . GLN B 2 303 ? 25.710 -85.911 1.719 1.00 29.77 272 GLN B N 1
ATOM 5452 C CA . GLN B 2 303 ? 24.889 -86.655 2.682 1.00 31.39 272 GLN B CA 1
ATOM 5453 C C . GLN B 2 303 ? 24.627 -85.728 3.877 1.00 30.97 272 GLN B C 1
ATOM 5454 O O . GLN B 2 303 ? 23.551 -85.746 4.471 1.00 31.19 272 GLN B O 1
ATOM 5460 N N . GLU B 2 304 ? 25.596 -84.870 4.179 1.00 30.66 273 GLU B N 1
ATOM 5461 C CA . GLU B 2 304 ? 25.431 -83.928 5.264 1.00 31.83 273 GLU B CA 1
ATOM 5462 C C . GLU B 2 304 ? 24.257 -82.965 4.951 1.00 30.64 273 GLU B C 1
ATOM 5463 O O . GLU B 2 304 ? 23.459 -82.617 5.838 1.00 31.53 273 GLU B O 1
ATOM 5469 N N . GLN B 2 305 ? 24.101 -82.568 3.696 1.00 28.23 274 GLN B N 1
ATOM 5470 C CA . GLN B 2 305 ? 22.929 -81.727 3.364 1.00 28.19 274 GLN B CA 1
ATOM 5471 C C . GLN B 2 305 ? 21.634 -82.476 3.669 1.00 27.43 274 GLN B C 1
ATOM 5472 O O . GLN B 2 305 ? 20.724 -81.895 4.244 1.00 27.18 274 GLN B O 1
ATOM 5478 N N . VAL B 2 306 ? 21.581 -83.762 3.316 1.00 27.27 275 VAL B N 1
ATOM 5479 C CA . VAL B 2 306 ? 20.396 -84.585 3.594 1.00 27.97 275 VAL B CA 1
ATOM 5480 C C . VAL B 2 306 ? 20.095 -84.621 5.090 1.00 28.81 275 VAL B C 1
ATOM 5481 O O . VAL B 2 306 ? 18.958 -84.377 5.508 1.00 29.27 275 VAL B O 1
ATOM 5485 N N . LYS B 2 307 ? 21.118 -84.919 5.882 1.00 30.25 276 LYS B N 1
ATOM 5486 C CA . LYS B 2 307 ? 21.006 -85.015 7.350 1.00 31.52 276 LYS B CA 1
ATOM 5487 C C . LYS B 2 307 ? 20.642 -83.699 7.978 1.00 31.03 276 LYS B C 1
ATOM 5488 O O . LYS B 2 307 ? 20.055 -83.681 9.074 1.00 31.99 276 LYS B O 1
ATOM 5494 N N . ASN B 2 308 ? 20.967 -82.597 7.304 1.00 29.55 277 ASN B N 1
ATOM 5495 C CA . ASN B 2 308 ? 20.645 -81.285 7.867 1.00 28.90 277 ASN B CA 1
ATOM 5496 C C . ASN B 2 308 ? 19.237 -80.848 7.529 1.00 29.18 277 ASN B C 1
ATOM 5497 O O . ASN B 2 308 ? 18.724 -79.899 8.126 1.00 30.49 277 ASN B O 1
ATOM 5502 N N . GLY B 2 309 ? 18.629 -81.541 6.565 1.00 28.03 278 GLY B N 1
ATOM 5503 C CA . GLY B 2 309 ? 17.253 -81.267 6.128 1.00 27.73 278 GLY B CA 1
ATOM 5504 C C . GLY B 2 309 ? 16.248 -81.181 7.255 1.00 27.54 278 GLY B C 1
ATOM 5505 O O . GLY B 2 309 ? 15.575 -80.192 7.407 1.00 28.07 278 GLY B O 1
ATOM 5506 N N . ILE B 2 310 ? 16.174 -82.215 8.078 1.00 28.81 279 ILE B N 1
ATOM 5507 C CA . ILE B 2 310 ? 15.187 -82.255 9.121 1.00 28.88 279 ILE B CA 1
ATOM 5508 C C . ILE B 2 310 ? 15.413 -81.179 10.188 1.00 30.12 279 ILE B C 1
ATOM 5509 O O . ILE B 2 310 ? 14.468 -80.448 10.540 1.00 31.10 279 ILE B O 1
ATOM 5514 N N . PRO B 2 311 ? 16.647 -81.059 10.709 1.00 30.24 280 PRO B N 1
ATOM 5515 C CA . PRO B 2 311 ? 16.802 -79.995 11.702 1.00 30.77 280 PRO B CA 1
ATOM 5516 C C . PRO B 2 311 ? 16.524 -78.576 11.181 1.00 30.55 280 PRO B C 1
ATOM 5517 O O . PRO B 2 311 ? 15.918 -77.774 11.899 1.00 30.76 280 PRO B O 1
ATOM 5521 N N . VAL B 2 312 ? 16.910 -78.269 9.940 1.00 29.89 281 VAL B N 1
ATOM 5522 C CA . VAL B 2 312 ? 16.620 -76.952 9.391 1.00 29.03 281 VAL B CA 1
ATOM 5523 C C . VAL B 2 312 ? 15.113 -76.774 9.159 1.00 28.98 281 VAL B C 1
ATOM 5524 O O . VAL B 2 312 ? 14.541 -75.713 9.428 1.00 28.96 281 VAL B O 1
ATOM 5528 N N . ARG B 2 313 ? 14.458 -77.826 8.678 1.00 28.31 282 ARG B N 1
ATOM 5529 C CA . ARG B 2 313 ? 13.034 -77.727 8.418 1.00 27.80 282 ARG B CA 1
ATOM 5530 C C . ARG B 2 313 ? 12.231 -77.694 9.725 1.00 28.57 282 ARG B C 1
ATOM 5531 O O . ARG B 2 313 ? 11.270 -76.951 9.806 1.00 29.47 282 ARG B O 1
ATOM 5539 N N . LYS B 2 314 ? 12.629 -78.448 10.754 1.00 29.06 283 LYS B N 1
ATOM 5540 C CA . LYS B 2 314 ? 12.079 -78.217 12.108 1.00 30.32 283 LYS B CA 1
ATOM 5541 C C . LYS B 2 314 ? 12.210 -76.747 12.523 1.00 30.72 283 LYS B C 1
ATOM 5542 O O . LYS B 2 314 ? 11.238 -76.141 12.996 1.00 32.20 283 LYS B O 1
ATOM 5548 N N . ALA B 2 315 ? 13.407 -76.189 12.359 1.00 30.53 284 ALA B N 1
ATOM 5549 C CA . ALA B 2 315 ? 13.691 -74.784 12.727 1.00 31.05 284 ALA B CA 1
ATOM 5550 C C . ALA B 2 315 ? 12.717 -73.833 12.048 1.00 30.85 284 ALA B C 1
ATOM 5551 O O . ALA B 2 315 ? 12.291 -72.852 12.653 1.00 31.26 284 ALA B O 1
ATOM 5553 N N . ILE B 2 316 ? 12.382 -74.135 10.790 1.00 29.59 285 ILE B N 1
ATOM 5554 C CA . ILE B 2 316 ? 11.432 -73.332 10.022 1.00 28.86 285 ILE B CA 1
ATOM 5555 C C . ILE B 2 316 ? 10.020 -73.448 10.578 1.00 29.13 285 ILE B C 1
ATOM 5556 O O . ILE B 2 316 ? 9.388 -72.446 10.778 1.00 29.25 285 ILE B O 1
ATOM 5561 N N . TYR B 2 317 ? 9.519 -74.650 10.838 1.00 28.86 286 TYR B N 1
ATOM 5562 C CA . TYR B 2 317 ? 8.211 -74.747 11.468 1.00 30.12 286 TYR B CA 1
ATOM 5563 C C . TYR B 2 317 ? 8.230 -73.912 12.762 1.00 30.51 286 TYR B C 1
ATOM 5564 O O . TYR B 2 317 ? 7.277 -73.162 13.075 1.00 30.13 286 TYR B O 1
ATOM 5573 N N . LYS B 2 318 ? 9.320 -74.022 13.511 1.00 31.06 287 LYS B N 1
ATOM 5574 C CA . LYS B 2 318 ? 9.352 -73.377 14.814 1.00 32.19 287 LYS B CA 1
ATOM 5575 C C . LYS B 2 318 ? 9.408 -71.869 14.628 1.00 32.85 287 LYS B C 1
ATOM 5576 O O . LYS B 2 318 ? 8.686 -71.114 15.288 1.00 34.19 287 LYS B O 1
ATOM 5582 N N . PHE B 2 319 ? 10.267 -71.437 13.717 1.00 32.52 288 PHE B N 1
ATOM 5583 C CA . PHE B 2 319 ? 10.395 -70.032 13.426 1.00 32.89 288 PHE B CA 1
ATOM 5584 C C . PHE B 2 319 ? 9.050 -69.447 12.995 1.00 33.82 288 PHE B C 1
ATOM 5585 O O . PHE B 2 319 ? 8.764 -68.308 13.270 1.00 32.22 288 PHE B O 1
ATOM 5593 N N . LEU B 2 320 ? 8.204 -70.228 12.336 1.00 34.15 289 LEU B N 1
ATOM 5594 C CA . LEU B 2 320 ? 6.949 -69.685 11.892 1.00 35.69 289 LEU B CA 1
ATOM 5595 C C . LEU B 2 320 ? 5.813 -69.870 12.904 1.00 37.93 289 LEU B C 1
ATOM 5596 O O . LEU B 2 320 ? 4.725 -69.382 12.673 1.00 37.50 289 LEU B O 1
ATOM 5601 N N . TRP B 2 321 ? 6.049 -70.580 14.000 1.00 40.50 290 TRP B N 1
ATOM 5602 C CA . TRP B 2 321 ? 4.992 -70.805 14.985 1.00 45.41 290 TRP B CA 1
ATOM 5603 C C . TRP B 2 321 ? 4.720 -69.509 15.790 1.00 49.73 290 TRP B C 1
ATOM 5604 O O . TRP B 2 321 ? 5.176 -69.345 16.924 1.00 51.16 290 TRP B O 1
ATOM 5615 N N . THR B 2 322 ? 3.975 -68.599 15.161 1.00 53.99 291 THR B N 1
ATOM 5616 C CA . THR B 2 322 ? 3.895 -67.159 15.529 1.00 58.88 291 THR B CA 1
ATOM 5617 C C . THR B 2 322 ? 5.173 -66.376 15.172 1.00 59.79 291 THR B C 1
ATOM 5618 O O . THR B 2 322 ? 6.250 -66.482 15.795 1.00 61.09 291 THR B O 1
#

Sequence (713 aa):
MLKLIVKNGYVIDPSQNLEGEFDILVENGKIKKIDKNILVPEAEIIDAKGLIVCPGFIDIHVHLRDPGQTYKEDIESGSRCAVAGGFTTIVCMPNTNPPIDNTTVVNYILQKSKSVGLCRVLPTGTITKGRKGKEIADFYSLKEAGCVAFTDDGSPVMDSSVMRKALELASQLGVPIMDACEDDKLAYGVINEGEVSALLGLSSRAPEAEEIQIARDGILAQRTGGHVHIQAVSTKLSLEIIEFFKEKGVKITCEVNPNHLLFTEREVLNSGANARVNPPLRKKEDRLALIEGVKRGIIDCFATDHAPHQTFEKELVEFAMPGIIGLQTALPSALELYRKGIISLKKLIEMFTINPARIIGVDLGTLKLGSPADITIFDPNKEWILNEETNLSKSRNTPLWGKVLKGKVIYTIKDGKMVYKDMRSLISSLDLTREEVEEILKYAKEFKEGKEETIKASAVLFFSEPSTRTRLSFEKAARELGIETYLVSGSESSTVKGESFFDTLKTFEGLGFDYVVFRVPFVFFPYKEIVKSLNLRLVNAGDGTHQHPSQGLIDFFTIKEHFGEVKDLRVLYVGDIKHSRVFRSGAPLLNMFGAKIGVCGPKTLIPRDVEVFKVDVFDDVDKGIDWADVVIWLRLQKERQKENYIPSESSYFKQFGLTKERFEKVKLYMHPGPVNRNVDIDHELVYTEKSLIQEQVKNGIPVRKAIYKFLWT

Foldseek 3Di:
DQKAKEAAAFEFFVVVNDTDHWMFMAGQQFTADTGHDDDDPPYHYDYQHQWYKFFQFEFAAAAQLPPPRCLQHHLLLVLVLQLQLRHQYYEHEQPHVQGQLALVSLVVSQVVNVVSPRHHYFYAHEQAVSLPQDHGGDPVRSVVSGHLEYESPCDARADLVSLLVSQQVQVVVPHEYEGNQFQCVQAVWWADPDDVCVVPVGDHGYLVSRQVVLLSNLVSQVVNVGAYEYEARAFLSSLVSLVVSVVVVGRYAYEHALQLLPDARCVCVVQPQLQTAVVHRHDPNRSVSVLVCLLVCSHQAYHHSQDGDAVVLRDHSRRHDHHHGPSNPVLLSLLVCCVVVSDPPSSNLSRRAVSVCVNSVHPGSGNPGGHRPWMWMKNQADKDAAEPVSRSTSGQRHSSHGPITGMGTAFTATSNHTSDGD/DAADAALVPDDPVLLVLLLVQLVVVLVPDAAADAFEEEEEEQDDDDQLSVLLVVLCVSNVYHYHYHYCVVDCVVVVQDPLNVQVVCQVVRHAEYEYAEQADCPPPVVSRVVGNHHYYYCYHWQAARQLLLSLVLSLVCVVPVAQAQAEEEEEEQNQGHNNCRNNLQNSVSRHHAYEYEYQPLRQDPVVCVSVYHYDPAQLVSQQRHLEYEYEDDPVVRDPDDRDPDQLVRCVGTAADPVCVVRHQAYEYSDDDDDNRHYDPPPDDDPRYCHVVSSSSSNSSSSSVVVSRSD

Organism: Aquifex aeolicus (strain VF5) (NCBI:txid224324)

Nearest PDB structures (foldseek):
  4bjh-assembly1_A  TM=1.002E+00  e=1.669E-98  Aquifex aeolicus
  3d6n-assembly1_A  TM=1.001E+00  e=1.183E-92  Aquifex aeolicus
  1xrt-assembly1_A  TM=9.759E-01  e=4.762E-75  Aquifex aeolicus
  1xrt-assembly2_B  TM=9.802E-01  e=2.440E-73  Aquifex aeolicus
  1xrf-assembly1_A  TM=9.828E-01  e=5.429E-73  Aquifex aeolicus

Radius of gyration: 29.71 Å; Cα contacts (8 Å, |Δi|>4): 1765; chains: 2; bounding box: 67×81×76 Å

Solvent-accessible surface area: 27774 Å² total; per-residue (Å²): 120,115,57,8,2,0,41,50,0,84,0,4,0,15,22,70,118,46,84,14,106,51,5,0,11,0,41,85,6,102,3,116,107,26,58,129,95,18,132,37,116,179,22,112,95,10,75,0,149,70,22,20,0,0,0,1,0,1,1,0,2,0,9,2,13,4,24,49,34,55,108,10,0,29,0,78,11,0,1,105,2,0,3,10,3,0,1,1,0,0,0,3,1,0,33,9,89,72,23,0,35,70,49,102,8,0,69,89,0,43,101,82,9,144,94,30,45,33,5,56,5,25,0,0,0,0,0,0,99,27,56,156,20,166,104,28,6,73,5,135,39,1,70,108,22,28,4,21,0,0,0,1,10,45,38,27,0,74,69,63,56,5,0,126,94,0,0,60,79,0,40,145,38,66,16,7,0,0,1,15,10,14,22,59,146,70,5,99,2,12,2,3,31,2,64,0,10,3,22,6,9,8,50,37,28,4,31,40,0,2,15,82,3,0,26,34,0,0,88,24,2,83,200,33,43,0,36,0,0,0,8,4,0,1,3,85,92,0,7,91,28,0,40,100,12,56,133,111,64,18,131,3,25,0,1,0,1,6,5,5,2,34,24,13,5,110,23,2,68,112,32,8,3,36,2,25,3,38,15,3,2,6,68,110,106,21,44,103,12,1,14,83,2,0,106,129,33,12,0,30,0,1,2,2,12,1,6,0,8,27,77,130,27,21,110,21,0,55,130,4,84,36,3,1,6,4,0,16,3,2,3,7,5,0,0,60,2,80,93,129,59,37,10,64,23,58,43,0,0,37,0,1,0,15,30,0,0,160,9,12,68,35,117,12,4,6,0,82,121,51,11,38,0,7,0,0,0,0,34,17,93,75,107,26,74,1,28,116,154,35,24,59,10,75,0,94,3,1,6,15,68,42,94,101,10,62,0,37,4,27,40,0,0,40,58,4,133,63,26,46,125,88,85,116,20,4,4,0,2,78,60,12,68,115,120,55,1,94,66,0,11,119,35,0,77,43,11,71,128,52,87,160,55,105,2,184,12,22,0,1,0,5,12,41,22,125,32,103,73,5,58,90,10,0,23,111,0,0,146,86,2,44,2,115,25,110,83,40,40,4,98,151,18,47,59,108,178,63,54,56,28,70,70,8,0,90,58,12,41,71,120,49,28,41,0,0,0,0,19,2,76,27,6,0,21,47,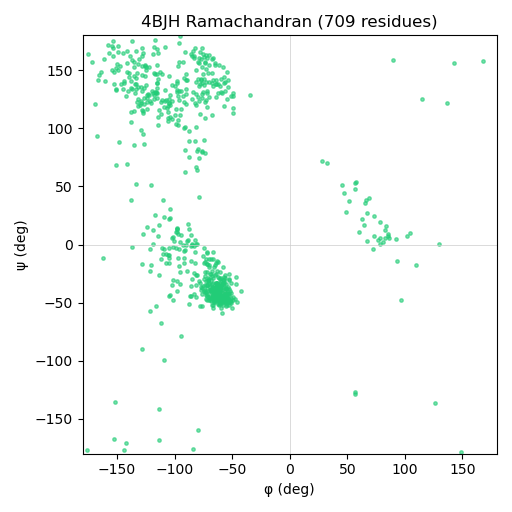18,114,133,35,11,120,64,10,99,3,21,0,0,0,0,0,0,3,20,1,1,6,0,0,7,0,0,2,0,6,4,1,0,80,66,94,74,46,117,5,146,101,23,98,0,0,0,0,0,0,0,58,16,5,20,17,0,3,0,0,0,18,0,0,26,56,31,35,8,63,0,0,0,0,5,14,173,68,0,16,9,132,26,3,111,40,6,148,5,64,66,33,116,61,3,65,138,0,3,84,49,1,24,0,1,0,0,3,47,2,22,119,108,30,34,153,85,132,38,28,128,47,64,67,42,6,28,144,102,7,0,0,11,100,132,31,44,137,140,1,96,14,0,0,0,10,19,79,30,47,103,73,16,0,0,11,97,118,14,5,142,34,183,51,19,18,4,94,50,4,54,119,0,2,38,11,0,4,24,0,0,0,41,32,2,93,135

Secondary structure (DSSP, 8-state):
--EEEEES-EEEEGGGTEEEE-EEEEETTEEEEEETT---TT-EEEE-TTSEEEEPEEEEEE---TTT-TTT--HHHHHHHHHHTTEEEEEE-S-SSS-S-SHHHHHHHHHHHHHH-SSEEEE-B-SBGGG-SSSB--HHHHHHHT---B--TTSPP--HHHHHHHHHHHHHTT--EEE----TTTB-SSEESSHHHHHH---EE-HHHHHHHHHHHHHHHHHH---EEE-S---HHHHHHHHHHHHTT--EEEEE-HHHHH--TTHHHHHGGGG--SSPP--HHHHHHHHHHHHTT-S-EE---B----GGGSSSGGGPPP-B--TTTHHHHHHHHHHTTSS-HHHHHHTTTHHHHHHHT-S-S---TTSB--EEEEEEEEEEE-STTT--SS----TTTT-EEEEEEEEEEETTEEEEE-/---B--GGG--HHHHHHHHHHHHHHHTT-------EEEEEESS--SHHHHHHHHHHHHTT-EEEEEEGGGSGGGGT--HHHHHHHHHHTT-SEEEEEESS---S-HHHHHTSSSEEEEEEETTTB-HHHHHHHHHHHHHHHS--TT-EEEEES--TT-HHHHHHHHHHHHTT-EEEEES-GGGS-TTGGGG-EEEESSHHHHHHH-SEEEE----GGG-SS--SS-HHHHHHHHSB-HHHHTT---EE--S---BTTTB-TT-TTSTTB-HHHHHHHHHHHHHHHHHHH--

InterPro domains:
  IPR002195 Dihydroorotase, conserved site [PS00482] (59-67)
  IPR002195 Dihydroorotase, conserved site [PS00483] (303-314)
  IPR004722 Dihydroorotase [MF_00220_B] (4-422)
  IPR004722 Dihydroorotase [cd01317] (42-412)
  IPR011059 Metal-dependent hydrolase, composite domain superfamily [G3DSA:2.30.40.10] (21-419)
  IPR011059 Metal-dependent hydrolase, composite domain superfamily [SSF51338] (1-422)
  IPR013108 Amidohydrolase 3 [PF07969] (294-420)
  IPR024403 Dihydroorotase, catalytic domain [PF12890] (52-236)
  IPR032466 Metal-dependent hydrolase [SSF51556] (56-362)
  IPR050138 Dihydroorotase/Allantoinase hydrolase-like [PTHR43668] (3-421)

CATH classification: 2.30.40.10 (+1 more: 3.20.20.140)

B-factor: mean 41.25, std 15.03, range [16.35, 129.82]

GO terms:
  GO:0004151 dihydroorotase activity (F, EXP)